Protein AF-0000000079860084 (afdb_homodimer)

Organism: NCBI:txid29920

Radius of gyration: 36.07 Å; Cα contacts (8 Å, |Δi|>4): 1112; chains: 2; bounding box: 80×148×64 Å

Nearest PDB structures (foldseek):
  7zeh-assembly3_C  TM=9.322E-01  e=1.035E-29  Homo sapiens
  4kx5-assembly1_A  TM=9.362E-01  e=1.172E-27  Mus musculus
  2g09-assembly1_A  TM=9.503E-01  e=3.553E-27  Mus musculus
  2jga-assembly1_A  TM=9.332E-01  e=3.553E-27  Homo sapiens
  4nwi-assembly1_A  TM=9.139E-01  e=1.370E-24  Drosophila melanogaster

Structure (mmCIF, N/CA/C/O backbone):
data_AF-0000000079860084-model_v1
#
loop_
_entity.id
_entity.type
_entity.pdbx_description
1 polymer "5'-nucleotidase"
#
loop_
_atom_site.group_PDB
_atom_site.id
_atom_site.type_symbol
_atom_site.label_atom_id
_atom_site.label_alt_id
_atom_site.label_comp_id
_atom_site.label_asym_id
_atom_site.label_entity_id
_atom_site.label_seq_id
_atom_site.pdbx_PDB_ins_code
_atom_site.Cartn_x
_atom_site.Cartn_y
_atom_site.Cartn_z
_atom_site.occupancy
_atom_site.B_iso_or_equiv
_atom_site.auth_seq_id
_atom_site.auth_comp_id
_atom_site.auth_asym_id
_atom_site.auth_atom_id
_atom_site.pdbx_PDB_model_num
ATOM 1 N N . MET A 1 1 ? -28.424 -79.02 15.861 1 17.5 1 MET A N 1
ATOM 2 C CA . MET A 1 1 ? -28.885 -79.703 14.656 1 17.5 1 MET A CA 1
ATOM 3 C C . MET A 1 1 ? -30.144 -79.042 14.104 1 17.5 1 MET A C 1
ATOM 5 O O . MET A 1 1 ? -30.513 -79.266 12.95 1 17.5 1 MET A O 1
ATOM 9 N N . LEU A 1 2 ? -31.038 -78.53 14.957 1 18.2 2 LEU A N 1
ATOM 10 C CA . LEU A 1 2 ? -32.449 -78.751 14.661 1 18.2 2 LEU A CA 1
ATOM 11 C C . LEU A 1 2 ? -32.933 -77.793 13.578 1 18.2 2 LEU A C 1
ATOM 13 O O . LEU A 1 2 ? -32.634 -76.598 13.621 1 18.2 2 LEU A O 1
ATOM 17 N N . GLY A 1 3 ? -33.801 -78.247 12.561 1 16.61 3 GLY A N 1
ATOM 18 C CA . GLY A 1 3 ? -34.247 -78.346 11.18 1 16.61 3 GLY A CA 1
ATOM 19 C C . GLY A 1 3 ? -35.399 -77.412 10.858 1 16.61 3 GLY A C 1
ATOM 20 O O . GLY A 1 3 ? -35.98 -77.487 9.774 1 16.61 3 GLY A O 1
ATOM 21 N N . LEU A 1 4 ? -35.917 -76.555 11.771 1 17.63 4 LEU A N 1
ATOM 22 C CA . LEU A 1 4 ? -37.364 -76.472 11.605 1 17.63 4 LEU A CA 1
ATOM 23 C C . LEU A 1 4 ? -37.722 -75.72 10.328 1 17.63 4 LEU A C 1
ATOM 25 O O . LEU A 1 4 ? -37.306 -74.574 10.14 1 17.63 4 LEU A O 1
ATOM 29 N N . ARG A 1 5 ? -38.578 -76.204 9.364 1 16.29 5 ARG A N 1
ATOM 30 C CA . ARG A 1 5 ? -39.014 -76.473 7.998 1 16.29 5 ARG A CA 1
ATOM 31 C C . ARG A 1 5 ? -39.945 -75.375 7.494 1 16.29 5 ARG A C 1
ATOM 33 O O . ARG A 1 5 ? -39.768 -74.865 6.386 1 16.29 5 ARG A O 1
ATOM 40 N N . HIS A 1 6 ? -41.204 -75.195 8.04 1 15.61 6 HIS A N 1
ATOM 41 C CA . HIS A 1 6 ? -42.324 -75.535 7.169 1 15.61 6 HIS A CA 1
ATOM 42 C C . HIS A 1 6 ? -42.664 -74.38 6.233 1 15.61 6 HIS A C 1
ATOM 44 O O . HIS A 1 6 ? -42.313 -73.23 6.506 1 15.61 6 HIS A O 1
ATOM 50 N N . LEU A 1 7 ? -43.945 -74.381 5.439 1 14.55 7 LEU 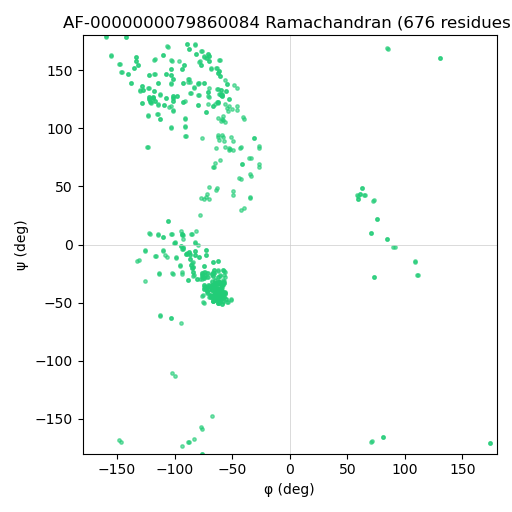A N 1
ATOM 51 C CA . LEU A 1 7 ? -44.555 -74.596 4.132 1 14.55 7 LEU A CA 1
ATOM 52 C C . LEU A 1 7 ? -45.375 -73.382 3.707 1 14.55 7 LEU A C 1
ATOM 54 O O . LEU A 1 7 ? -45.646 -73.196 2.519 1 14.55 7 LEU A O 1
ATOM 58 N N . ALA A 1 8 ? -46.022 -72.583 4.619 1 14.41 8 ALA A N 1
ATOM 59 C CA . ALA A 1 8 ? -47.42 -72.498 4.205 1 14.41 8 ALA A CA 1
ATOM 60 C C . ALA A 1 8 ? -47.557 -71.736 2.89 1 14.41 8 ALA A C 1
ATOM 62 O O . ALA A 1 8 ? -46.675 -70.957 2.522 1 14.41 8 ALA A O 1
ATOM 63 N N . ARG A 1 9 ? -48.758 -71 2.776 1 15.25 9 ARG A N 1
ATOM 64 C CA . ARG A 1 9 ? -49.981 -71.093 1.986 1 15.25 9 ARG A CA 1
ATOM 65 C C . ARG A 1 9 ? -49.937 -70.142 0.795 1 15.25 9 ARG A C 1
ATOM 67 O O . ARG A 1 9 ? -50.043 -70.574 -0.355 1 15.25 9 ARG A O 1
ATOM 74 N N . ALA A 1 10 ? -50.869 -69.089 0.863 1 15.2 10 ALA A N 1
ATOM 75 C CA . ALA A 1 10 ? -52.108 -68.957 0.101 1 15.2 10 ALA A CA 1
ATOM 76 C C . ALA A 1 10 ? -51.884 -68.149 -1.174 1 15.2 10 ALA A C 1
ATOM 78 O O . ALA A 1 10 ? -50.932 -67.37 -1.264 1 15.2 10 ALA A O 1
ATOM 79 N N . SER A 1 11 ? -53.007 -67.838 -1.913 1 15.5 11 SER A N 1
ATOM 80 C CA . SER A 1 11 ? -53.622 -68.017 -3.225 1 15.5 11 SER A CA 1
ATOM 81 C C . SER A 1 11 ? -53.484 -66.759 -4.076 1 15.5 11 SER A C 1
ATOM 83 O O . SER A 1 11 ? -52.785 -66.764 -5.091 1 15.5 11 SER A O 1
ATOM 85 N N . PRO A 1 12 ? -54.711 -65.988 -4.365 1 16.67 12 PRO A N 1
ATOM 86 C CA . PRO A 1 12 ? -55.372 -65.885 -5.668 1 16.67 12 PRO A CA 1
ATOM 87 C C . PRO A 1 12 ? -54.971 -64.627 -6.436 1 16.67 12 PRO A C 1
ATOM 89 O O . PRO A 1 12 ? -54.52 -63.65 -5.834 1 16.67 12 PRO A O 1
ATOM 92 N N . LEU A 1 13 ? -55.138 -64.635 -7.815 1 17.14 13 LEU A N 1
ATOM 93 C CA . LEU A 1 13 ? -54.706 -64.204 -9.141 1 17.14 13 LEU A CA 1
ATOM 94 C C . LEU A 1 13 ? -55.44 -62.936 -9.565 1 17.14 13 LEU A C 1
ATOM 96 O O . LEU A 1 13 ? -55.218 -62.424 -10.665 1 17.14 13 LEU A O 1
ATOM 100 N N . PHE A 1 14 ? -56.34 -62.237 -8.72 1 17.03 14 PHE A N 1
ATOM 101 C CA . PHE A 1 14 ? -57.375 -61.588 -9.517 1 17.03 14 PHE A CA 1
ATOM 102 C C . PHE A 1 14 ? -56.773 -60.511 -10.411 1 17.03 14 PHE A C 1
ATOM 104 O O . PHE A 1 14 ? -55.97 -59.694 -9.954 1 17.03 14 PHE A O 1
ATOM 111 N N . SER A 1 15 ? -56.924 -60.594 -11.836 1 15.68 15 SER A N 1
ATOM 112 C CA . SER A 1 15 ? -56.441 -60.12 -13.129 1 15.68 15 SER A CA 1
ATOM 113 C C . SER A 1 15 ? -57.039 -58.762 -13.479 1 15.68 15 SER A C 1
ATOM 115 O O . SER A 1 15 ? -57.007 -58.343 -14.638 1 15.68 15 SER A O 1
ATOM 117 N N . ALA A 1 16 ? -57.706 -58.001 -12.609 1 17.31 16 ALA A N 1
ATOM 118 C CA . ALA A 1 16 ? -58.614 -57.015 -13.188 1 17.31 16 ALA A CA 1
ATOM 119 C C . ALA A 1 16 ? -57.863 -56.043 -14.093 1 17.31 16 ALA A C 1
ATOM 121 O O . ALA A 1 16 ? -56.891 -55.414 -13.668 1 17.31 16 ALA A O 1
ATOM 122 N N . GLY A 1 17 ? -58.016 -56.156 -15.495 1 15.96 17 GLY A N 1
ATOM 123 C CA . GLY A 1 17 ? -57.448 -55.634 -16.728 1 15.96 17 GLY A CA 1
ATOM 124 C C . GLY A 1 17 ? -57.812 -54.184 -16.985 1 15.96 17 GLY A C 1
ATOM 125 O O . GLY A 1 17 ? -58.948 -53.88 -17.354 1 15.96 17 GLY A O 1
ATOM 126 N N . LEU A 1 18 ? -57.772 -53.295 -16.012 1 18.17 18 LEU A N 1
ATOM 127 C CA . LEU A 1 18 ? -58.366 -51.985 -16.257 1 18.17 18 LEU A CA 1
ATOM 128 C C . LEU A 1 18 ? -57.721 -51.314 -17.465 1 18.17 18 LEU A C 1
ATOM 130 O O . LEU A 1 18 ? -56.502 -51.133 -17.504 1 18.17 18 LEU A O 1
ATOM 134 N N . ALA A 1 19 ? -58.522 -51.271 -18.633 1 19.19 19 ALA A N 1
ATOM 135 C CA . ALA A 1 19 ? -58.311 -50.824 -20.008 1 19.19 19 ALA A CA 1
ATOM 136 C C . ALA A 1 19 ? -58.007 -49.33 -20.058 1 19.19 19 ALA A C 1
ATOM 138 O O . ALA A 1 19 ? -58.804 -48.512 -19.594 1 19.19 19 ALA A O 1
ATOM 139 N N . LEU A 1 20 ? -56.738 -48.927 -20.068 1 18.59 20 LEU A N 1
ATOM 140 C CA . LEU A 1 20 ? -56.097 -47.616 -20.079 1 18.59 20 LEU A CA 1
ATOM 141 C C . LEU A 1 20 ? -56.418 -46.865 -21.367 1 18.59 20 LEU A C 1
ATOM 143 O O . LEU A 1 20 ? -56.09 -47.33 -22.461 1 18.59 20 LEU A O 1
ATOM 147 N N . ALA A 1 21 ? -57.621 -46.226 -21.341 1 18.62 21 ALA A N 1
ATOM 148 C CA . ALA A 1 21 ? -58.133 -45.412 -22.44 1 18.62 21 ALA A CA 1
ATOM 149 C C . ALA A 1 21 ? -57.058 -44.467 -22.97 1 18.62 21 ALA A C 1
ATOM 151 O O . ALA A 1 21 ? -56.245 -43.949 -22.201 1 18.62 21 ALA A O 1
ATOM 152 N N . GLY A 1 22 ? -56.881 -44.355 -24.394 1 17.08 22 GLY A N 1
ATOM 153 C CA . GLY A 1 22 ? -55.982 -43.906 -25.446 1 17.08 22 GLY A CA 1
ATOM 154 C C . GLY A 1 22 ? -55.988 -42.401 -25.633 1 17.08 22 GLY A C 1
ATOM 155 O O . GLY A 1 22 ? -56.94 -41.841 -26.181 1 17.08 22 GLY A O 1
ATOM 156 N N . ALA A 1 23 ? -56.04 -41.55 -24.58 1 19.02 23 ALA A N 1
ATOM 157 C CA . ALA A 1 23 ? -56.225 -40.15 -24.952 1 19.02 23 ALA A CA 1
ATOM 158 C C . ALA A 1 23 ? -55.166 -39.705 -25.957 1 19.02 23 ALA A C 1
ATOM 160 O O . ALA A 1 23 ? -53.972 -39.934 -25.752 1 19.02 23 ALA A O 1
ATOM 161 N N . ALA A 1 24 ? -55.597 -39.352 -27.227 1 17.85 24 ALA A N 1
ATOM 162 C CA . ALA A 1 24 ? -54.968 -38.903 -28.467 1 17.85 24 ALA A CA 1
ATOM 163 C C . ALA A 1 24 ? -54.165 -37.625 -28.243 1 17.85 24 ALA A C 1
ATOM 165 O O . ALA A 1 24 ? -54.674 -36.657 -27.673 1 17.85 24 ALA A O 1
ATOM 166 N N . ALA A 1 25 ? -52.815 -37.684 -28.322 1 20.1 25 ALA A N 1
ATOM 167 C CA . ALA A 1 25 ? -51.691 -36.758 -28.22 1 20.1 25 ALA A CA 1
ATOM 168 C C . ALA A 1 25 ? -51.714 -35.74 -29.357 1 20.1 25 ALA A C 1
ATOM 170 O O . ALA A 1 25 ? -51.602 -36.108 -30.529 1 20.1 25 ALA A O 1
ATOM 171 N N . THR A 1 26 ? -52.693 -34.828 -29.314 1 20.85 26 THR A N 1
ATOM 172 C CA . THR A 1 26 ? -52.634 -33.824 -30.371 1 20.85 26 THR A CA 1
ATOM 173 C C . THR A 1 26 ? -51.213 -33.292 -30.531 1 20.85 26 THR A C 1
ATOM 175 O O . THR A 1 26 ? -50.499 -33.105 -29.544 1 20.85 26 THR A O 1
ATOM 178 N N . VAL A 1 27 ? -50.545 -33.522 -31.705 1 21.54 27 VAL A N 1
ATOM 179 C CA . VAL A 1 27 ? -49.235 -33.237 -32.282 1 21.54 27 VAL A CA 1
ATOM 180 C C . VAL A 1 27 ? -49.045 -31.727 -32.41 1 21.54 27 VAL A C 1
ATOM 182 O O . VAL A 1 27 ? -49.689 -31.082 -33.24 1 21.54 27 VAL A O 1
ATOM 185 N N . SER A 1 28 ? -49.315 -30.931 -31.355 1 21.85 28 SER A N 1
ATOM 186 C CA . SER A 1 28 ? -49.067 -29.53 -31.68 1 21.85 28 SER A CA 1
ATOM 187 C C . SER A 1 28 ? -47.683 -29.342 -32.293 1 21.85 28 SER A C 1
ATOM 189 O O . SER A 1 28 ? -46.736 -30.042 -31.927 1 21.85 28 SER A O 1
ATOM 191 N N . SER A 1 29 ? -47.628 -28.889 -33.582 1 22.52 29 SER A N 1
ATOM 192 C CA . SER A 1 29 ? -46.534 -28.478 -34.456 1 22.52 29 SER A CA 1
ATOM 193 C C . SER A 1 29 ? -45.614 -27.481 -33.76 1 22.52 29 SER A C 1
ATOM 195 O O . SER A 1 29 ? -46.061 -26.422 -33.313 1 22.52 29 SER A O 1
ATOM 197 N N . LEU A 1 30 ? -44.699 -27.975 -32.948 1 21.79 30 LEU A N 1
ATOM 198 C CA . LEU A 1 30 ? -43.658 -27.162 -32.328 1 21.79 30 LEU A CA 1
ATOM 199 C C . LEU A 1 30 ? -42.846 -26.42 -33.384 1 21.79 30 LEU A C 1
ATOM 201 O O . LEU A 1 30 ? -42.279 -27.041 -34.286 1 21.79 30 LEU A O 1
ATOM 205 N N . ALA A 1 31 ? -43.409 -25.19 -33.831 1 23.27 31 ALA A N 1
ATOM 206 C CA . ALA A 1 31 ? -42.607 -24.247 -34.606 1 23.27 31 ALA A CA 1
ATOM 207 C C . ALA A 1 31 ? -41.18 -24.169 -34.069 1 23.27 31 ALA A C 1
ATOM 209 O O . ALA A 1 31 ? -40.967 -24.16 -32.854 1 23.27 31 ALA A O 1
ATOM 210 N N . ASN A 1 32 ? -40.292 -24.754 -34.878 1 20.71 32 ASN A N 1
ATOM 211 C CA . ASN A 1 32 ? -38.842 -24.811 -34.728 1 20.71 32 ASN A CA 1
ATOM 212 C C . ASN A 1 32 ? -38.255 -23.433 -34.438 1 20.71 32 ASN A C 1
ATOM 214 O O . ASN A 1 32 ? -38.128 -22.605 -35.342 1 20.71 32 ASN A O 1
ATOM 218 N N . SER A 1 33 ? -38.873 -22.666 -33.495 1 25.23 33 SER A N 1
ATOM 219 C CA . SER A 1 33 ? -38.113 -21.442 -33.268 1 25.23 33 SER A CA 1
ATOM 220 C C . SER A 1 33 ? -36.637 -21.743 -33.031 1 25.23 33 SER A C 1
ATOM 222 O O . SER A 1 33 ? -36.294 -22.552 -32.166 1 25.23 33 SER A O 1
ATOM 224 N N . SER A 1 34 ? -35.911 -21.785 -34.113 1 21.6 34 SER A N 1
ATOM 225 C CA . SER A 1 34 ? -34.457 -21.739 -34.004 1 21.6 34 SER A CA 1
ATOM 226 C C . SER A 1 34 ? -34.011 -20.702 -32.979 1 21.6 34 SER A C 1
ATOM 228 O O . SER A 1 34 ? -34.116 -19.497 -33.221 1 21.6 34 SER A O 1
ATOM 230 N N . VAL A 1 35 ? -34.44 -20.788 -31.826 1 27.35 35 VAL A N 1
ATOM 231 C CA . VAL A 1 35 ? -33.698 -19.984 -30.861 1 27.35 35 VAL A CA 1
ATOM 232 C C . VAL A 1 35 ? -32.2 -20.112 -31.124 1 27.35 35 VAL A C 1
ATOM 234 O O . VAL A 1 35 ? -31.645 -21.212 -31.067 1 27.35 35 VAL A O 1
ATOM 237 N N . ALA A 1 36 ? -31.71 -19.351 -32.01 1 28.23 36 ALA A N 1
ATOM 238 C CA . ALA A 1 36 ? -30.265 -19.134 -31.974 1 28.23 36 ALA A CA 1
ATOM 239 C C . ALA A 1 36 ? -29.72 -19.304 -30.559 1 28.23 36 ALA A C 1
ATOM 241 O O . ALA A 1 36 ? -30.09 -18.557 -29.651 1 28.23 36 ALA A O 1
ATOM 242 N N . ARG A 1 37 ? -29.465 -20.555 -30.159 1 28.19 37 ARG A N 1
ATOM 243 C CA . ARG A 1 37 ? -28.612 -20.787 -28.998 1 28.19 37 ARG A CA 1
ATOM 244 C C . ARG A 1 37 ? -27.416 -19.841 -29.001 1 28.19 37 ARG A C 1
ATOM 246 O O . ARG A 1 37 ? -26.541 -19.941 -29.863 1 28.19 37 ARG A O 1
ATOM 253 N N . SER A 1 38 ? -27.719 -18.583 -28.78 1 29.26 38 SER A N 1
ATOM 254 C CA . SER A 1 38 ? -26.543 -17.812 -28.388 1 29.26 38 SER A CA 1
ATOM 255 C C . SER A 1 38 ? -25.593 -18.648 -27.538 1 29.26 38 SER A C 1
ATOM 257 O O . SER A 1 38 ? -25.99 -19.19 -26.504 1 29.26 38 SER A O 1
ATOM 259 N N . GLU A 1 39 ? -24.883 -19.534 -28.076 1 31.23 39 GLU A N 1
ATOM 260 C CA . GLU A 1 39 ? -23.723 -20.136 -27.427 1 31.23 39 GLU A CA 1
ATOM 261 C C . GLU A 1 39 ? -23.109 -19.186 -26.403 1 31.23 39 GLU A C 1
ATOM 263 O O . GLU A 1 39 ? -22.609 -18.118 -26.762 1 31.23 39 GLU A O 1
ATOM 268 N N . SER A 1 40 ? -23.766 -18.945 -25.341 1 30.88 40 SER A N 1
ATOM 269 C CA . SER A 1 40 ? -23.194 -18.319 -24.153 1 30.88 40 SER A CA 1
ATOM 270 C C . SER A 1 40 ? -21.81 -18.879 -23.845 1 30.88 40 SER A C 1
ATOM 272 O O . SER A 1 40 ? -21.684 -19.898 -23.163 1 30.88 40 SER A O 1
ATOM 274 N N . SER A 1 41 ? -21.031 -19.31 -24.731 1 34.41 41 SER A N 1
ATOM 275 C CA . SER A 1 41 ? -19.648 -19.44 -24.285 1 34.41 41 SER A CA 1
ATOM 276 C C . SER A 1 41 ? -19.281 -18.34 -23.294 1 34.41 41 SER A C 1
ATOM 278 O O . SER A 1 41 ? -19.161 -17.172 -23.671 1 34.41 41 SER A O 1
ATOM 280 N N . SER A 1 42 ? -19.858 -18.183 -22.209 1 38.96 42 SER A N 1
ATOM 281 C CA . SER A 1 42 ? -19.621 -17.223 -21.136 1 38.96 42 SER A CA 1
ATOM 282 C C . SER A 1 42 ? -18.136 -16.902 -21 1 38.96 42 SER A C 1
ATOM 284 O O . SER A 1 42 ? -17.396 -17.635 -20.34 1 38.96 42 SER A O 1
ATOM 286 N N . SER A 1 43 ? -17.351 -16.742 -22.063 1 48.96 43 SER A N 1
ATOM 287 C CA . SER A 1 43 ? -16.023 -16.138 -22.036 1 48.96 43 SER A CA 1
ATOM 288 C C . SER A 1 43 ? -15.917 -15.083 -20.94 1 48.96 43 SER A C 1
ATOM 290 O O . SER A 1 43 ? -16.715 -14.144 -20.896 1 48.96 43 SER A O 1
ATOM 292 N N . HIS A 1 44 ? -15.493 -15.511 -19.793 1 69.27 44 HIS A N 1
ATOM 293 C CA . HIS A 1 44 ? -15.287 -14.587 -18.684 1 69.27 44 HIS A CA 1
ATOM 294 C C . HIS A 1 44 ? -14.409 -13.412 -19.101 1 69.27 44 HIS A C 1
ATOM 296 O O . HIS A 1 44 ? -13.22 -13.587 -19.376 1 69.27 44 HIS A O 1
ATOM 302 N N . ARG A 1 45 ? -14.967 -12.451 -19.704 1 81.36 45 ARG A N 1
ATOM 303 C CA . ARG A 1 45 ? -14.297 -11.205 -20.064 1 81.36 45 ARG A CA 1
ATOM 304 C C . ARG A 1 45 ? -13.823 -10.459 -18.821 1 81.36 45 ARG A C 1
ATOM 306 O O . ARG A 1 45 ? -14.408 -10.602 -17.745 1 81.36 45 ARG A O 1
ATOM 313 N N . ARG A 1 46 ? -12.739 -9.82 -19.087 1 88.75 46 ARG A N 1
ATOM 314 C CA . ARG A 1 46 ? -12.184 -9.013 -18.006 1 88.75 46 ARG A CA 1
ATOM 315 C C . ARG A 1 46 ? -13.233 -8.065 -17.436 1 88.75 46 ARG A C 1
ATOM 317 O O . ARG A 1 46 ? -13.907 -7.354 -18.184 1 88.75 46 ARG A O 1
ATOM 324 N N . PRO A 1 47 ? -13.455 -8.096 -16.223 1 86.43 47 PRO A N 1
ATOM 325 C CA . PRO A 1 47 ? -14.376 -7.132 -15.618 1 86.43 47 PRO A CA 1
ATOM 326 C C . PRO A 1 47 ? -13.883 -5.692 -15.734 1 86.43 47 PRO A C 1
ATOM 328 O O . PRO A 1 47 ? -12.675 -5.453 -15.8 1 86.43 47 PRO A O 1
ATOM 331 N N . PRO A 1 48 ? -14.867 -4.764 -15.757 1 83.38 48 PRO A N 1
ATOM 332 C CA . PRO A 1 48 ? -14.459 -3.359 -15.809 1 83.38 48 PRO A CA 1
ATOM 333 C C . PRO A 1 48 ? -13.793 -2.89 -14.517 1 83.38 48 PRO A C 1
ATOM 335 O O . PRO A 1 48 ? -14.031 -3.464 -13.452 1 83.38 48 PRO A O 1
ATOM 338 N N . GLY A 1 49 ? -12.912 -1.917 -14.645 1 85.88 49 GLY A N 1
ATOM 339 C CA . GLY A 1 49 ? -12.265 -1.349 -13.474 1 85.88 49 GLY A CA 1
ATOM 340 C C . GLY A 1 49 ? -10.756 -1.271 -13.605 1 85.88 49 GLY A C 1
ATOM 341 O O . GLY A 1 49 ? -10.164 -1.955 -14.443 1 85.88 49 GLY A O 1
ATOM 342 N N . LYS A 1 50 ? -10.212 -0.411 -12.774 1 89.17 50 LYS A N 1
ATOM 343 C CA . LYS A 1 50 ? -8.761 -0.252 -12.74 1 89.17 50 LYS A CA 1
ATOM 344 C C . LYS A 1 50 ? -8.159 -0.956 -11.528 1 89.17 50 LYS A C 1
ATOM 346 O O . LYS A 1 50 ? -8.812 -1.083 -10.49 1 89.17 50 LYS A O 1
ATOM 351 N N . PRO A 1 51 ? -6.969 -1.468 -11.734 1 94.61 51 PRO A N 1
ATOM 352 C CA . PRO A 1 51 ? -6.302 -2.082 -10.583 1 94.61 51 PRO A CA 1
ATOM 353 C C . PRO A 1 51 ? -6.198 -1.138 -9.388 1 94.61 51 PRO A C 1
ATOM 355 O O . PRO A 1 51 ? -5.979 0.063 -9.563 1 94.61 51 PRO A O 1
ATOM 358 N N . MET A 1 52 ? -6.448 -1.658 -8.214 1 95.99 52 MET A N 1
ATOM 359 C CA . MET A 1 52 ? -6.283 -0.963 -6.94 1 95.99 52 MET A CA 1
ATOM 360 C C . MET A 1 52 ? -5.56 -1.846 -5.928 1 95.99 52 MET A C 1
ATOM 362 O O . MET A 1 52 ? -5.493 -3.065 -6.097 1 95.99 52 MET A O 1
ATOM 366 N N . MET A 1 53 ? -4.988 -1.231 -4.992 1 97.93 53 MET A N 1
ATOM 367 C CA . MET A 1 53 ? -4.327 -1.928 -3.893 1 97.93 53 MET A CA 1
ATOM 368 C C . MET A 1 53 ? -4.99 -1.597 -2.561 1 97.93 53 MET A C 1
ATOM 370 O O . MET A 1 53 ? -5.249 -0.429 -2.265 1 97.93 53 MET A O 1
ATOM 374 N N . PHE A 1 54 ? -5.266 -2.604 -1.816 1 97.23 54 PHE A N 1
ATOM 375 C CA . PHE A 1 54 ? -5.9 -2.482 -0.509 1 97.23 54 PHE A CA 1
ATOM 376 C C . PHE A 1 54 ? -5.035 -3.116 0.574 1 97.23 54 PHE A C 1
ATOM 378 O O . PHE A 1 54 ? -4.48 -4.199 0.377 1 97.23 54 PHE A O 1
ATOM 385 N N . VAL A 1 55 ? -4.879 -2.432 1.663 1 97.38 55 VAL A N 1
ATOM 386 C CA . VAL A 1 55 ? -4.249 -2.975 2.862 1 97.38 55 VAL A CA 1
ATOM 387 C C . VAL A 1 55 ? -5.207 -2.859 4.046 1 97.38 55 VAL A C 1
ATOM 389 O O . VAL A 1 55 ? -5.527 -1.753 4.488 1 97.38 55 VAL A O 1
ATOM 392 N N . ARG A 1 56 ? -5.691 -3.922 4.533 1 93.38 56 ARG A N 1
ATOM 393 C CA . ARG A 1 56 ? -6.719 -3.944 5.568 1 93.38 56 ARG A CA 1
ATOM 394 C C . ARG A 1 56 ? -6.203 -3.332 6.866 1 93.38 56 ARG A C 1
ATOM 396 O O . ARG A 1 56 ? -6.925 -2.593 7.54 1 93.38 56 ARG A O 1
ATOM 403 N N . ASP A 1 57 ? -5.014 -3.677 7.323 1 96.12 57 ASP A N 1
ATOM 404 C CA . ASP A 1 57 ? -4.378 -3.175 8.537 1 96.12 57 ASP A CA 1
ATOM 405 C C . ASP A 1 57 ? -3.01 -2.57 8.231 1 96.12 57 ASP A C 1
ATOM 407 O O . ASP A 1 57 ? -1.982 -3.229 8.397 1 96.12 57 ASP A O 1
ATOM 411 N N . PRO A 1 58 ? -3.068 -1.309 7.819 1 96.32 58 PRO A N 1
ATOM 412 C CA . PRO A 1 58 ? -1.818 -0.684 7.38 1 96.32 58 PRO A CA 1
ATOM 413 C C . PRO A 1 58 ? -0.744 -0.689 8.465 1 96.32 58 PRO A C 1
ATOM 415 O O . PRO A 1 58 ? 0.446 -0.808 8.16 1 96.32 58 PRO A O 1
ATOM 418 N N . ASP A 1 59 ? -1.106 -0.537 9.753 1 95.8 59 ASP A N 1
ATOM 419 C CA . ASP A 1 59 ? -0.132 -0.526 10.84 1 95.8 59 ASP A CA 1
ATOM 420 C C . ASP A 1 59 ? 0.533 -1.892 10.995 1 95.8 59 ASP A C 1
ATOM 422 O O . ASP A 1 59 ? 1.756 -1.982 11.123 1 95.8 59 ASP A O 1
ATOM 426 N N . ASP A 1 60 ? -0.298 -2.893 11.023 1 96.15 60 ASP A N 1
ATOM 427 C CA . ASP A 1 60 ? 0.236 -4.247 11.134 1 96.15 60 ASP A CA 1
ATOM 428 C C . ASP A 1 60 ? 1.141 -4.58 9.95 1 96.15 60 ASP A C 1
ATOM 430 O O . ASP A 1 60 ? 2.221 -5.147 10.128 1 96.15 60 ASP A O 1
ATOM 434 N N . PHE A 1 61 ? 0.64 -4.244 8.747 1 96.65 61 PHE A N 1
ATOM 435 C CA . PHE A 1 61 ? 1.448 -4.469 7.554 1 96.65 61 PHE A CA 1
ATOM 436 C C . PHE A 1 61 ? 2.784 -3.744 7.66 1 96.65 61 PHE A C 1
ATOM 438 O O . PHE A 1 61 ? 3.832 -4.314 7.351 1 96.65 61 PHE A O 1
ATOM 445 N N . ALA A 1 62 ? 2.729 -2.52 8.08 1 95.71 62 ALA A N 1
ATOM 446 C CA . ALA A 1 62 ? 3.943 -1.716 8.193 1 95.71 62 ALA A CA 1
ATOM 447 C C . ALA A 1 62 ? 4.926 -2.342 9.178 1 95.71 62 ALA A C 1
ATOM 449 O O . ALA A 1 62 ? 6.125 -2.423 8.902 1 95.71 62 ALA A O 1
ATOM 450 N N . ARG A 1 63 ? 4.442 -2.752 10.324 1 94.94 63 ARG A N 1
ATOM 451 C CA . ARG A 1 63 ? 5.303 -3.362 11.332 1 94.94 63 ARG A CA 1
ATOM 452 C C . ARG A 1 63 ? 5.932 -4.648 10.809 1 94.94 63 ARG A C 1
ATOM 454 O O . ARG A 1 63 ? 7.139 -4.859 10.952 1 94.94 63 ARG A O 1
ATOM 461 N N . LYS A 1 64 ? 5.132 -5.486 10.153 1 95.15 64 LYS A N 1
ATOM 462 C CA . LYS A 1 64 ? 5.618 -6.747 9.601 1 95.15 64 LYS A CA 1
ATOM 463 C C . LYS A 1 64 ? 6.697 -6.508 8.549 1 95.15 64 LYS A C 1
ATOM 465 O O . LYS A 1 64 ? 7.769 -7.114 8.602 1 95.15 64 LYS A O 1
ATOM 470 N N . TRP A 1 65 ? 6.359 -5.645 7.661 1 94.67 65 TRP A N 1
ATOM 471 C CA . TRP A 1 65 ? 7.262 -5.464 6.529 1 94.67 65 TRP A CA 1
ATOM 472 C C . TRP A 1 65 ? 8.55 -4.774 6.964 1 94.67 65 TRP A C 1
ATOM 474 O O . TRP A 1 65 ? 9.623 -5.048 6.421 1 94.67 65 TRP A O 1
ATOM 484 N N . LYS A 1 66 ? 8.433 -3.846 7.896 1 92.32 66 LYS A N 1
ATOM 485 C CA . LYS A 1 66 ? 9.642 -3.234 8.442 1 92.32 66 LYS A CA 1
ATOM 486 C C . LYS A 1 66 ? 10.558 -4.286 9.06 1 92.32 66 LYS A C 1
ATOM 488 O O . LYS A 1 66 ? 11.771 -4.265 8.841 1 92.32 66 LYS A O 1
ATOM 493 N N . LYS A 1 67 ? 9.971 -5.16 9.827 1 92.21 67 LYS A N 1
ATOM 494 C CA . LYS A 1 67 ? 10.743 -6.246 10.424 1 92.21 67 LYS A CA 1
ATOM 495 C C . LYS A 1 67 ? 11.431 -7.085 9.351 1 92.21 67 LYS A C 1
ATOM 497 O O . LYS A 1 67 ? 12.639 -7.325 9.422 1 92.21 67 LYS A O 1
ATOM 502 N N . ILE A 1 68 ? 10.694 -7.488 8.343 1 92.43 68 ILE A N 1
ATOM 503 C CA . ILE A 1 68 ? 11.202 -8.335 7.27 1 92.43 68 ILE A CA 1
ATOM 504 C C . ILE A 1 68 ? 12.305 -7.6 6.511 1 92.43 68 ILE A C 1
ATOM 506 O O . ILE A 1 68 ? 13.343 -8.185 6.191 1 92.43 68 ILE A O 1
ATOM 510 N N . SER A 1 69 ? 12.052 -6.347 6.247 1 89.56 69 SER A N 1
ATOM 511 C CA . SER A 1 69 ? 13.011 -5.559 5.479 1 89.56 69 SER A CA 1
ATOM 512 C C . SER A 1 69 ? 14.298 -5.334 6.266 1 89.56 69 SER A C 1
ATOM 514 O O . SER A 1 69 ? 15.378 -5.228 5.682 1 89.56 69 SER A O 1
ATOM 516 N N . THR A 1 70 ? 14.176 -5.193 7.552 1 87.87 70 THR A N 1
ATOM 517 C CA . THR A 1 70 ? 15.344 -4.991 8.402 1 87.87 70 THR A CA 1
ATOM 518 C C . THR A 1 70 ? 16.218 -6.242 8.427 1 87.87 70 THR A C 1
ATOM 520 O O . THR A 1 70 ? 17.446 -6.146 8.471 1 87.87 70 THR A O 1
ATOM 523 N N . GLU A 1 71 ? 15.582 -7.412 8.392 1 87.94 71 GLU A N 1
ATOM 524 C CA . GLU A 1 71 ? 16.308 -8.679 8.42 1 87.94 71 GLU A CA 1
ATOM 525 C C . GLU A 1 71 ? 16.882 -9.016 7.046 1 87.94 71 GLU A C 1
ATOM 527 O O . GLU A 1 71 ? 17.685 -9.941 6.914 1 87.94 71 GLU A O 1
ATOM 532 N N . ARG A 1 72 ? 16.47 -8.246 5.973 1 85.44 72 ARG A N 1
ATOM 533 C CA . ARG A 1 72 ? 17.032 -8.278 4.627 1 85.44 72 ARG A CA 1
ATOM 534 C C . ARG A 1 72 ? 16.661 -9.571 3.909 1 85.44 72 ARG A C 1
ATOM 536 O O . ARG A 1 72 ? 15.772 -10.301 4.353 1 85.44 72 ARG A O 1
ATOM 543 N N . LEU A 1 73 ? 17.231 -9.854 2.795 1 88.51 73 LEU A N 1
ATOM 544 C CA . LEU A 1 73 ? 16.831 -10.909 1.87 1 88.51 73 LEU A CA 1
ATOM 545 C C . LEU A 1 73 ? 17.398 -12.256 2.304 1 88.51 73 LEU A C 1
ATOM 547 O O . LEU A 1 73 ? 16.932 -13.305 1.853 1 88.51 73 LEU A O 1
ATOM 551 N N . ASP A 1 74 ? 18.244 -12.253 3.24 1 88.18 74 ASP A N 1
ATOM 552 C CA . ASP A 1 74 ? 18.904 -13.487 3.655 1 88.18 74 ASP A CA 1
ATOM 553 C C . ASP A 1 74 ? 17.955 -14.374 4.459 1 88.18 74 ASP A C 1
ATOM 555 O O . ASP A 1 74 ? 18.186 -15.577 4.593 1 88.18 74 ASP A O 1
ATOM 559 N N . LYS A 1 75 ? 16.894 -13.772 4.963 1 92.01 75 LYS A N 1
ATOM 560 C CA . LYS A 1 75 ? 15.95 -14.551 5.76 1 92.01 75 LYS A CA 1
ATOM 561 C C . LYS A 1 75 ? 14.63 -14.741 5.018 1 92.01 75 LYS A C 1
ATOM 563 O O . LYS A 1 75 ? 13.69 -15.332 5.555 1 92.01 75 LYS A O 1
ATOM 568 N N . LEU A 1 76 ? 14.589 -14.329 3.823 1 94.54 76 LEU A N 1
ATOM 569 C CA . LEU A 1 76 ? 13.337 -14.289 3.074 1 94.54 76 LEU A CA 1
ATOM 570 C C . LEU A 1 76 ? 13.139 -15.575 2.278 1 94.54 76 LEU A C 1
ATOM 572 O O . LEU A 1 76 ? 14.095 -16.117 1.718 1 94.54 76 LEU A O 1
ATOM 576 N N . ILE A 1 77 ? 11.938 -16.066 2.256 1 94.76 77 ILE A N 1
ATOM 577 C CA . ILE A 1 77 ? 11.431 -17.084 1.342 1 94.76 77 ILE A CA 1
ATOM 578 C C . ILE A 1 77 ? 10.229 -16.536 0.575 1 94.76 77 ILE A C 1
ATOM 580 O O . ILE A 1 77 ? 9.436 -15.765 1.12 1 94.76 77 ILE A O 1
ATOM 584 N N . VAL A 1 78 ? 10.11 -16.963 -0.649 1 96.27 78 VAL A N 1
ATOM 585 C CA . VAL A 1 78 ? 8.971 -16.532 -1.453 1 96.27 78 VAL A CA 1
ATOM 586 C C . VAL A 1 78 ? 8.185 -17.751 -1.931 1 96.27 78 VAL A C 1
ATOM 588 O O . VAL A 1 78 ? 8.766 -18.709 -2.448 1 96.27 78 VAL A O 1
ATOM 591 N N . ILE A 1 79 ? 6.921 -17.744 -1.674 1 95.61 79 ILE A N 1
ATOM 592 C CA . ILE A 1 79 ? 6.007 -18.775 -2.154 1 95.61 79 ILE A CA 1
ATOM 593 C C . ILE A 1 79 ? 4.942 -18.143 -3.048 1 95.61 79 ILE A C 1
ATOM 595 O O . ILE A 1 79 ? 4.228 -17.232 -2.624 1 95.61 79 ILE A O 1
ATOM 599 N N . ALA A 1 80 ? 4.851 -18.698 -4.224 1 97.38 80 ALA A N 1
ATOM 600 C CA . ALA A 1 80 ? 3.919 -18.082 -5.165 1 97.38 80 ALA A CA 1
ATOM 601 C C . ALA A 1 80 ? 3.122 -19.142 -5.92 1 97.38 80 ALA A C 1
ATOM 603 O O . ALA A 1 80 ? 3.667 -20.179 -6.307 1 97.38 80 ALA A O 1
ATOM 604 N N . ASP A 1 81 ? 1.859 -18.887 -6.104 1 96.98 81 ASP A N 1
ATOM 605 C CA . ASP A 1 81 ? 1.077 -19.634 -7.085 1 96.98 81 ASP A CA 1
ATOM 606 C C . ASP A 1 81 ? 1.475 -19.255 -8.509 1 96.98 81 ASP A C 1
ATOM 608 O O . ASP A 1 81 ? 2.2 -18.28 -8.718 1 96.98 81 ASP A O 1
ATOM 612 N N . PHE A 1 82 ? 1.094 -20.07 -9.438 1 97.58 82 PHE A N 1
ATOM 613 C CA . PHE A 1 82 ? 1.49 -19.824 -10.82 1 97.58 82 PHE A CA 1
ATOM 614 C C . PHE A 1 82 ? 0.331 -19.237 -11.618 1 97.58 82 PHE A C 1
ATOM 616 O O . PHE A 1 82 ? 0.337 -18.049 -11.948 1 97.58 82 PHE A O 1
ATOM 623 N N . ASP A 1 83 ? -0.78 -20.042 -11.766 1 96.23 83 ASP A N 1
ATOM 624 C CA . ASP A 1 83 ? -1.893 -19.627 -12.614 1 96.23 83 ASP A CA 1
ATOM 625 C C . ASP A 1 83 ? -2.604 -18.409 -12.03 1 96.23 83 ASP A C 1
ATOM 627 O O . ASP A 1 83 ? -3.075 -18.445 -10.892 1 96.23 83 ASP A O 1
ATOM 631 N N . TYR A 1 84 ? -2.614 -17.332 -12.769 1 96.39 84 TYR A N 1
ATOM 632 C CA . TYR A 1 84 ? -3.345 -16.108 -12.461 1 96.39 84 TYR A CA 1
ATOM 633 C C . TYR A 1 84 ? -2.716 -15.378 -11.28 1 96.39 84 TYR A C 1
ATOM 635 O O . TYR A 1 84 ? -3.316 -14.458 -10.72 1 96.39 84 TYR A O 1
ATOM 643 N N . THR A 1 85 ? -1.544 -15.798 -10.84 1 97.94 85 THR A N 1
ATOM 644 C CA . THR A 1 85 ? -0.724 -15.078 -9.871 1 97.94 85 THR A CA 1
ATOM 645 C C . THR A 1 85 ? 0.557 -14.566 -10.522 1 97.94 85 THR A C 1
ATOM 647 O O . THR A 1 85 ? 0.729 -13.358 -10.702 1 97.94 85 THR A O 1
ATOM 650 N N . LEU A 1 86 ? 1.356 -15.507 -11.019 1 98.42 86 LEU A N 1
ATOM 651 C CA . LEU A 1 86 ? 2.529 -15.097 -11.783 1 98.42 86 LEU A CA 1
ATOM 652 C C . LEU A 1 86 ? 2.161 -14.821 -13.237 1 98.42 86 LEU A C 1
ATOM 654 O O . LEU A 1 86 ? 2.885 -14.114 -13.942 1 98.42 86 LEU A O 1
ATOM 658 N N . THR A 1 87 ? 1.024 -15.47 -13.654 1 97.93 87 THR A N 1
ATOM 659 C CA . THR A 1 87 ? 0.454 -15.179 -14.965 1 97.93 87 THR A CA 1
ATOM 660 C C . THR A 1 87 ? -0.777 -14.287 -14.834 1 97.93 87 THR A C 1
ATOM 662 O O . THR A 1 87 ? -1.477 -14.332 -13.82 1 97.93 87 THR A O 1
ATOM 665 N N . PRO A 1 88 ? -1.04 -13.506 -15.832 1 97.14 88 PRO A N 1
ATOM 666 C CA . PRO A 1 88 ? -2.277 -12.723 -15.782 1 97.14 88 PRO A CA 1
ATOM 667 C C . PRO A 1 88 ? -3.528 -13.584 -15.941 1 97.14 88 PRO A C 1
ATOM 669 O O . PRO A 1 88 ? -3.458 -14.684 -16.496 1 97.14 88 PRO A O 1
ATOM 672 N N . ALA A 1 89 ? -4.618 -13.041 -15.465 1 95.9 89 ALA A N 1
ATOM 673 C CA . ALA A 1 89 ? -5.894 -13.743 -15.584 1 95.9 89 ALA A CA 1
ATOM 674 C C . ALA A 1 89 ? -6.554 -13.457 -16.93 1 95.9 89 ALA A C 1
ATOM 676 O O . ALA A 1 89 ? -7.429 -14.206 -17.37 1 95.9 89 ALA A O 1
ATOM 677 N N . TYR A 1 90 ? -6.085 -12.372 -17.585 1 95.27 90 TYR A N 1
ATOM 678 C CA . TYR A 1 90 ? -6.701 -11.968 -18.844 1 95.27 90 TYR A CA 1
ATOM 679 C C . TYR A 1 90 ? -5.641 -11.625 -19.884 1 95.27 90 TYR A C 1
ATOM 681 O O . TYR A 1 90 ? -4.56 -11.141 -19.542 1 95.27 90 TYR A O 1
ATOM 689 N N . LYS A 1 91 ? -5.987 -11.799 -21.092 1 93.31 91 LYS A N 1
ATOM 690 C CA . LYS A 1 91 ? -5.177 -11.385 -22.234 1 93.31 91 LYS A CA 1
ATOM 691 C C . LYS A 1 91 ? -5.37 -9.901 -22.536 1 93.31 91 LYS A C 1
ATOM 693 O O . LYS A 1 91 ? -6.301 -9.275 -22.025 1 93.31 91 LYS A O 1
ATOM 698 N N . PRO A 1 92 ? -4.46 -9.337 -23.322 1 89.73 92 PRO A N 1
ATOM 699 C CA . PRO A 1 92 ? -4.658 -7.944 -23.731 1 89.73 92 PRO A CA 1
ATOM 700 C C . PRO A 1 92 ? -5.994 -7.721 -24.437 1 89.73 92 PRO A C 1
ATOM 702 O O . PRO A 1 92 ? -6.545 -6.619 -24.39 1 89.73 92 PRO A O 1
ATOM 705 N N . THR A 1 93 ? -6.637 -8.757 -25.05 1 90.21 93 THR A N 1
ATOM 706 C CA . THR A 1 93 ? -7.915 -8.687 -25.75 1 90.21 93 THR A CA 1
ATOM 707 C C . THR A 1 93 ? -9.077 -8.758 -24.764 1 90.21 93 THR A C 1
ATOM 709 O O . THR A 1 93 ? -10.242 -8.747 -25.167 1 90.21 93 THR A O 1
ATOM 712 N N . ASP A 1 94 ? -8.764 -8.976 -23.504 1 89.85 94 ASP A N 1
ATOM 713 C CA . ASP A 1 94 ? -9.722 -9.013 -22.403 1 89.85 94 ASP A CA 1
ATOM 714 C C . ASP A 1 94 ? -10.36 -10.395 -22.277 1 89.85 94 ASP A C 1
ATOM 716 O O . ASP A 1 94 ? -11.216 -10.613 -21.417 1 89.85 94 ASP A O 1
ATOM 720 N N . ASP A 1 95 ? -9.856 -11.29 -23.11 1 90.8 95 ASP A N 1
ATOM 721 C CA . ASP A 1 95 ? -10.28 -12.678 -22.946 1 90.8 95 ASP A CA 1
ATOM 722 C C . ASP A 1 95 ? -9.562 -13.336 -21.77 1 90.8 95 ASP A C 1
ATOM 724 O O . ASP A 1 95 ? -8.467 -12.916 -21.391 1 90.8 95 ASP A O 1
ATOM 728 N N . GLN A 1 96 ? -10.241 -14.326 -21.268 1 90.85 96 GLN A N 1
ATOM 729 C CA . GLN A 1 96 ? -9.605 -15.068 -20.184 1 90.85 96 GLN A CA 1
ATOM 730 C C . GLN A 1 96 ? -8.287 -15.687 -20.642 1 90.85 96 GLN A C 1
ATOM 732 O O . GLN A 1 96 ? -8.21 -16.261 -21.73 1 90.85 96 GLN A O 1
ATOM 737 N N . ALA A 1 97 ? -7.237 -15.526 -19.858 1 93.55 97 ALA A N 1
ATOM 738 C CA . ALA A 1 97 ? -5.939 -16.12 -20.167 1 93.55 97 ALA A CA 1
ATOM 739 C C . ALA A 1 97 ? -5.945 -17.622 -19.898 1 93.55 97 ALA A C 1
ATOM 741 O O . ALA A 1 97 ? -6.807 -18.126 -19.174 1 93.55 97 ALA A O 1
ATOM 742 N N . LEU A 1 98 ? -5.021 -18.281 -20.462 1 90.99 98 LEU A N 1
ATOM 743 C CA . LEU A 1 98 ? -4.92 -19.727 -20.296 1 90.99 98 LEU A CA 1
ATOM 744 C C . LEU A 1 98 ? -4.202 -20.077 -18.997 1 90.99 98 LEU A C 1
ATOM 746 O O . LEU A 1 98 ? -3.213 -19.434 -18.637 1 90.99 98 LEU A O 1
ATOM 750 N N . SER A 1 99 ? -4.754 -21.035 -18.271 1 92.53 99 SER A N 1
ATOM 751 C CA . SER A 1 99 ? -4.019 -21.682 -17.189 1 92.53 99 SER A CA 1
ATOM 752 C C . SER A 1 99 ? -3.104 -22.78 -17.721 1 92.53 99 SER A C 1
ATOM 754 O O . SER A 1 99 ? -3.165 -23.127 -18.903 1 92.53 99 SER A O 1
ATOM 756 N N . SER A 1 100 ? -2.28 -23.313 -16.866 1 93.65 100 SER A N 1
ATOM 757 C CA . SER A 1 100 ? -1.415 -24.415 -17.277 1 93.65 100 SER A CA 1
ATOM 758 C C . SER A 1 100 ? -2.232 -25.605 -17.767 1 93.65 100 SER A C 1
ATOM 760 O O . SER A 1 100 ? -1.866 -26.255 -18.748 1 93.65 100 SER A O 1
ATOM 762 N N . HIS A 1 101 ? -3.385 -25.837 -17.18 1 89.37 101 HIS A N 1
ATOM 763 C CA . HIS A 1 101 ? -4.257 -26.935 -17.584 1 89.37 101 HIS A CA 1
ATOM 764 C C . HIS A 1 101 ? -4.965 -26.621 -18.898 1 89.37 101 HIS A C 1
ATOM 766 O O . HIS A 1 101 ? -4.959 -27.438 -19.821 1 89.37 101 HIS A O 1
ATOM 772 N N . SER A 1 102 ? -5.559 -25.44 -18.933 1 87.72 102 SER A N 1
ATOM 773 C CA . SER A 1 102 ? -6.357 -25.097 -20.106 1 87.72 102 SER A CA 1
ATOM 774 C C . SER A 1 102 ? -5.487 -24.988 -21.354 1 87.72 102 SER A C 1
ATOM 776 O O . SER A 1 102 ? -5.937 -25.297 -22.459 1 87.72 102 SER A O 1
ATOM 778 N N . LEU A 1 103 ? -4.302 -24.543 -21.17 1 91.17 103 LEU A N 1
ATOM 779 C CA . LEU A 1 103 ? -3.367 -24.456 -22.286 1 91.17 103 LEU A CA 1
ATOM 780 C C . LEU A 1 103 ? -3.21 -25.809 -22.972 1 91.17 103 LEU A C 1
ATOM 782 O O . LEU A 1 103 ? -3.284 -25.9 -24.199 1 91.17 103 LEU A O 1
ATOM 786 N N . LEU A 1 104 ? -3.021 -26.825 -22.175 1 89.04 104 LEU A N 1
ATOM 787 C CA . LEU A 1 104 ? -2.835 -28.162 -22.73 1 89.04 104 LEU A CA 1
ATOM 788 C C . LEU A 1 104 ? -4.147 -28.711 -23.279 1 89.04 104 LEU A C 1
ATOM 790 O O . LEU A 1 104 ? -4.175 -29.294 -24.365 1 89.04 104 LEU A O 1
ATOM 794 N N . MET A 1 105 ? -5.235 -28.443 -22.59 1 84.32 105 MET A N 1
ATOM 795 C CA . MET A 1 105 ? -6.543 -28.973 -22.966 1 84.32 105 MET A CA 1
ATOM 796 C C . MET A 1 105 ? -7.014 -28.373 -24.286 1 84.32 105 MET A C 1
ATOM 798 O O . MET A 1 105 ? -7.726 -29.027 -25.051 1 84.32 105 MET A O 1
ATOM 802 N N . GLU A 1 106 ? -6.612 -27.15 -24.5 1 83.34 106 GLU A N 1
ATOM 803 C CA . GLU A 1 106 ? -7.076 -26.448 -25.692 1 83.34 106 GLU A CA 1
ATOM 804 C C . GLU A 1 106 ? -6.083 -26.595 -26.842 1 83.34 106 GLU A C 1
ATOM 806 O O . GLU A 1 106 ? -6.33 -26.111 -27.948 1 83.34 106 GLU A O 1
ATOM 811 N N . SER A 1 107 ? -5.063 -27.24 -26.574 1 86.14 107 SER A N 1
ATOM 812 C CA . SER A 1 107 ? -4.038 -27.419 -27.597 1 86.14 107 SER A CA 1
ATOM 813 C C . SER A 1 107 ? -4.301 -28.668 -28.431 1 86.14 107 SER A C 1
ATOM 815 O O . SER A 1 107 ? -5.226 -29.43 -28.142 1 86.14 107 SER A O 1
ATOM 817 N N . GLU A 1 108 ? -3.496 -28.793 -29.481 1 82.56 108 GLU A N 1
ATOM 818 C CA . GLU A 1 108 ? -3.595 -29.963 -30.349 1 82.56 108 GLU A CA 1
ATOM 819 C C . GLU A 1 108 ? -3.043 -31.209 -29.661 1 82.56 108 GLU A C 1
ATOM 821 O O . GLU A 1 108 ? -3.21 -32.324 -30.158 1 82.56 108 GLU A O 1
ATOM 826 N N . ALA A 1 109 ? -2.508 -30.984 -28.506 1 83.46 109 ALA A N 1
ATOM 827 C CA . ALA A 1 109 ? -1.896 -32.114 -27.812 1 83.46 109 ALA A CA 1
ATOM 828 C C . ALA A 1 109 ? -2.945 -33.153 -27.424 1 83.46 109 ALA A C 1
ATOM 830 O O . ALA A 1 109 ? -2.65 -34.348 -27.36 1 83.46 109 ALA A O 1
ATOM 831 N N . LEU A 1 110 ? -4.143 -32.791 -27.077 1 84.97 110 LEU A N 1
ATOM 832 C CA . LEU A 1 110 ? -5.177 -33.726 -26.647 1 84.97 110 LEU A CA 1
ATOM 833 C C . LEU A 1 110 ? -6.237 -33.899 -27.729 1 84.97 110 LEU A C 1
ATOM 835 O O . LEU A 1 110 ? -7.071 -34.804 -27.648 1 84.97 110 LEU A O 1
ATOM 839 N N . GLY A 1 111 ? -6.204 -33.099 -28.713 1 76.95 111 GLY A N 1
ATOM 840 C CA . GLY A 1 111 ? -7.192 -33.185 -29.776 1 76.95 111 GLY A CA 1
ATOM 841 C C . GLY A 1 111 ? -8.47 -32.429 -29.464 1 76.95 111 GLY A C 1
ATOM 842 O O . GLY A 1 111 ? -8.667 -31.97 -28.336 1 76.95 111 GLY A O 1
ATOM 843 N N . PRO A 1 112 ? -9.289 -32.252 -30.376 1 75.66 112 PRO A N 1
ATOM 844 C CA . PRO A 1 112 ? -10.468 -31.39 -30.27 1 75.66 112 PRO A CA 1
ATOM 845 C C . PRO A 1 112 ? -11.494 -31.914 -29.268 1 75.66 112 PRO A C 1
ATOM 847 O O . PRO A 1 112 ? -12.233 -31.128 -28.668 1 75.66 112 PRO A O 1
ATOM 850 N N . GLN A 1 113 ? -11.561 -33.173 -29.033 1 78.56 113 GLN A N 1
ATOM 851 C CA . GLN A 1 113 ? -12.57 -33.723 -28.133 1 78.56 113 GLN A CA 1
ATOM 852 C C . GLN A 1 113 ? -12.204 -33.463 -26.674 1 78.56 113 GLN A C 1
ATOM 854 O O . GLN A 1 113 ? -13.08 -33.423 -25.807 1 78.56 113 GLN A O 1
ATOM 859 N N . ALA A 1 114 ? -10.932 -33.321 -26.461 1 78.64 114 ALA A N 1
ATOM 860 C CA . ALA A 1 114 ? -10.457 -33.15 -25.091 1 78.64 114 ALA A CA 1
ATOM 861 C C . ALA A 1 114 ? -10.963 -31.84 -24.494 1 78.64 114 ALA A C 1
ATOM 863 O O . ALA A 1 114 ? -11.286 -31.776 -23.305 1 78.64 114 ALA A O 1
ATOM 864 N N . GLU A 1 115 ? -11.155 -30.877 -25.272 1 79.36 115 GLU A N 1
ATOM 865 C CA . GLU A 1 115 ? -11.602 -29.568 -24.806 1 79.36 115 GLU A CA 1
ATOM 866 C C . GLU A 1 115 ? -13.014 -29.638 -24.233 1 79.36 115 GLU A C 1
ATOM 868 O O . GLU A 1 115 ? -13.298 -29.043 -23.191 1 79.36 115 GLU A O 1
ATOM 873 N N . THR A 1 116 ? -13.803 -30.281 -24.959 1 82.8 116 THR A N 1
ATOM 874 C CA . THR A 1 116 ? -15.19 -30.409 -24.524 1 82.8 116 THR A CA 1
ATOM 875 C C . THR A 1 116 ? -15.274 -31.155 -23.195 1 82.8 116 THR A C 1
ATOM 877 O O . THR A 1 116 ? -16.001 -30.741 -22.29 1 82.8 116 THR A O 1
ATOM 880 N N . VAL A 1 117 ? -14.55 -32.223 -23.135 1 83.1 117 VAL A N 1
ATOM 881 C CA . VAL A 1 117 ? -14.562 -33.031 -21.919 1 83.1 117 VAL A CA 1
ATOM 882 C C . VAL A 1 117 ? -13.999 -32.22 -20.754 1 83.1 117 VAL A C 1
ATOM 884 O O . VAL A 1 117 ? -14.541 -32.253 -19.647 1 83.1 117 VAL A O 1
ATOM 887 N N . ALA A 1 118 ? -12.926 -31.51 -21 1 80.31 118 ALA A N 1
ATOM 888 C CA . ALA A 1 118 ? -12.307 -30.678 -19.971 1 80.31 118 ALA A CA 1
ATOM 889 C C . ALA A 1 118 ? -13.285 -29.625 -19.456 1 80.31 118 ALA A C 1
ATOM 891 O O . ALA A 1 118 ? -13.343 -29.359 -18.253 1 80.31 118 ALA A O 1
ATOM 892 N N . ARG A 1 119 ? -14.007 -29.081 -20.327 1 81.33 119 ARG A N 1
ATOM 893 C CA . ARG A 1 119 ? -14.994 -28.069 -19.966 1 81.33 119 ARG A CA 1
ATOM 894 C C . ARG A 1 119 ? -16.085 -28.66 -19.08 1 81.33 119 ARG A C 1
ATOM 896 O O . ARG A 1 119 ? -16.522 -28.026 -18.117 1 81.33 119 ARG A O 1
ATOM 903 N N . GLU A 1 120 ? -16.472 -29.762 -19.435 1 86.5 120 GLU A N 1
ATOM 904 C CA . GLU A 1 120 ? -17.496 -30.44 -18.646 1 86.5 120 GLU A CA 1
ATOM 905 C C . GLU A 1 120 ? -17.005 -30.721 -17.229 1 86.5 120 GLU A C 1
ATOM 907 O O . GLU A 1 120 ? -17.753 -30.552 -16.263 1 86.5 120 GLU A O 1
ATOM 912 N N . ILE A 1 121 ? -15.82 -31.174 -17.173 1 87.01 121 ILE A N 1
ATOM 913 C CA . ILE A 1 121 ? -15.218 -31.453 -15.874 1 87.01 121 ILE A CA 1
ATOM 914 C C . ILE A 1 121 ? -15.156 -30.17 -15.048 1 87.01 121 ILE A C 1
ATOM 916 O O . ILE A 1 121 ? -15.552 -30.156 -13.881 1 87.01 121 ILE A O 1
ATOM 920 N N . PHE A 1 122 ? -14.748 -29.123 -15.602 1 81.72 122 PHE A N 1
ATOM 921 C CA . PHE A 1 122 ? -14.633 -27.83 -14.937 1 81.72 122 PHE A CA 1
ATOM 922 C C . PHE A 1 122 ? -15.992 -27.355 -14.438 1 81.72 122 PHE A C 1
ATOM 924 O O . PHE A 1 122 ? -16.121 -26.925 -13.29 1 81.72 122 PHE A O 1
ATOM 931 N N . GLU A 1 123 ? -16.976 -27.379 -15.218 1 85.57 123 GLU A N 1
ATOM 932 C CA . GLU A 1 123 ? -18.312 -26.898 -14.882 1 85.57 123 GLU A CA 1
ATOM 933 C C . GLU A 1 123 ? -18.903 -27.682 -13.714 1 85.57 123 GLU A C 1
ATOM 935 O O . GLU A 1 123 ? -19.667 -27.135 -12.915 1 85.57 123 GLU A O 1
ATOM 940 N N . LYS A 1 124 ? -18.491 -28.875 -13.7 1 89.86 124 LYS A N 1
ATOM 941 C CA . LYS A 1 124 ? -19.015 -29.742 -12.649 1 89.86 124 LYS A CA 1
ATOM 942 C C . LYS A 1 124 ? -18.353 -29.441 -11.307 1 89.86 124 LYS A C 1
ATOM 944 O O . LYS A 1 124 ? -19.032 -29.343 -10.282 1 89.86 124 LYS A O 1
ATOM 949 N N . TYR A 1 125 ? -17.079 -29.269 -11.276 1 90.17 125 TYR A N 1
ATOM 950 C CA . TYR A 1 125 ? -16.358 -29.307 -10.009 1 90.17 125 TYR A CA 1
ATOM 951 C C . TYR A 1 125 ? -16.026 -27.9 -9.528 1 90.17 125 TYR A C 1
ATOM 953 O O . TYR A 1 125 ? -15.888 -27.664 -8.326 1 90.17 125 TYR A O 1
ATOM 961 N N . PHE A 1 126 ? -15.931 -26.947 -10.363 1 82.71 126 PHE A N 1
ATOM 962 C CA . PHE A 1 126 ? -15.515 -25.595 -10.009 1 82.71 126 PHE A CA 1
ATOM 963 C C . PHE A 1 126 ? -16.48 -24.978 -9.003 1 82.71 126 PHE A C 1
ATOM 965 O O . PHE A 1 126 ? -16.054 -24.384 -8.01 1 82.71 126 PHE A O 1
ATOM 972 N N . PRO A 1 127 ? -17.801 -25.073 -9.201 1 82.89 127 PRO A N 1
ATOM 973 C CA . PRO A 1 127 ? -18.736 -24.536 -8.21 1 82.89 127 PRO A CA 1
ATOM 974 C C . PRO A 1 127 ? -18.553 -25.16 -6.828 1 82.89 127 PRO A C 1
ATOM 976 O O . PRO A 1 127 ? -18.798 -24.502 -5.813 1 82.89 127 PRO A O 1
ATOM 979 N N . ILE A 1 128 ? -18.154 -26.416 -6.801 1 88.42 128 ILE A N 1
ATOM 980 C CA . ILE A 1 128 ? -17.919 -27.101 -5.534 1 88.42 128 ILE A CA 1
ATOM 981 C C . ILE A 1 128 ? -16.69 -26.509 -4.848 1 88.42 128 ILE A C 1
ATOM 983 O O . ILE A 1 128 ? -16.706 -26.259 -3.64 1 88.42 128 ILE A O 1
ATOM 987 N N . GLU A 1 129 ? -15.658 -26.265 -5.534 1 84.42 129 GLU A N 1
ATOM 988 C CA . GLU A 1 129 ? -14.436 -25.677 -4.994 1 84.42 129 GLU A CA 1
ATOM 989 C C . GLU A 1 129 ? -14.71 -24.31 -4.373 1 84.42 129 GLU A C 1
ATOM 991 O O . GLU A 1 129 ? -14.182 -23.99 -3.305 1 84.42 129 GLU A O 1
ATOM 996 N N . GLN A 1 130 ? -15.587 -23.525 -4.967 1 76.76 130 GLN A N 1
ATOM 997 C CA . GLN A 1 130 ? -15.834 -22.143 -4.57 1 76.76 130 GLN A CA 1
ATOM 998 C C . GLN A 1 130 ? -16.918 -22.064 -3.499 1 76.76 130 GLN A C 1
ATOM 1000 O O . GLN A 1 130 ? -17.184 -20.99 -2.955 1 76.76 130 GLN A O 1
ATOM 1005 N N . SER A 1 131 ? -17.526 -23.107 -3.223 1 80.89 131 SER A N 1
ATOM 1006 C CA . SER A 1 131 ? -18.669 -23.113 -2.317 1 80.89 131 SER A CA 1
ATOM 1007 C C . SER A 1 131 ? -18.275 -22.629 -0.925 1 80.89 131 SER A C 1
ATOM 1009 O O . SER A 1 131 ? -17.291 -23.103 -0.353 1 80.89 131 SER A O 1
ATOM 1011 N N . ALA A 1 132 ? -19.017 -21.722 -0.451 1 75.32 132 ALA A N 1
ATOM 1012 C CA . ALA A 1 132 ? -18.784 -21.211 0.898 1 75.32 132 ALA A CA 1
ATOM 1013 C C . ALA A 1 132 ? -19.515 -22.056 1.937 1 75.32 132 ALA A C 1
ATOM 1015 O O . ALA A 1 132 ? -19.264 -21.929 3.138 1 75.32 132 ALA A O 1
ATOM 1016 N N . THR A 1 133 ? -20.374 -22.866 1.51 1 84.82 133 THR A N 1
ATOM 1017 C CA . THR A 1 133 ? -21.212 -23.62 2.435 1 84.82 133 THR A CA 1
ATOM 1018 C C . THR A 1 133 ? -20.591 -24.98 2.741 1 84.82 133 THR A C 1
ATOM 1020 O O . THR A 1 133 ? -20.918 -25.605 3.752 1 84.82 133 THR A O 1
ATOM 1023 N N . LEU A 1 134 ? -19.774 -25.48 1.885 1 89.47 134 LEU A N 1
ATOM 1024 C CA . LEU A 1 134 ? -19.132 -26.774 2.089 1 89.47 134 LEU A CA 1
ATOM 1025 C C . LEU A 1 134 ? -17.829 -26.618 2.865 1 89.47 134 LEU A C 1
ATOM 1027 O O . LEU A 1 134 ? -17.082 -25.66 2.648 1 89.47 134 LEU A O 1
ATOM 1031 N N . THR A 1 135 ? -17.674 -27.559 3.732 1 88.39 135 THR A N 1
ATOM 1032 C CA . THR A 1 135 ? -16.423 -27.59 4.483 1 88.39 135 THR A CA 1
ATOM 1033 C C . THR A 1 135 ? -15.29 -28.144 3.623 1 88.39 135 THR A C 1
ATOM 1035 O O . THR A 1 135 ? -15.532 -28.686 2.543 1 88.39 135 THR A O 1
ATOM 1038 N N . LYS A 1 136 ? -14.134 -27.98 4.062 1 86.05 136 LYS A N 1
ATOM 1039 C CA . LYS A 1 136 ? -12.973 -28.532 3.371 1 86.05 136 LYS A CA 1
ATOM 1040 C C . LYS A 1 136 ? -13.085 -30.047 3.232 1 86.05 136 LYS A C 1
ATOM 1042 O O . LYS A 1 136 ? -12.775 -30.604 2.176 1 86.05 136 LYS A O 1
ATOM 1047 N N . GLU A 1 137 ? -13.533 -30.654 4.276 1 89.6 137 GLU A N 1
ATOM 1048 C CA . GLU A 1 137 ? -13.656 -32.109 4.287 1 89.6 137 GLU A CA 1
ATOM 1049 C C . GLU A 1 137 ? -14.687 -32.583 3.267 1 89.6 137 GLU A C 1
ATOM 1051 O O . GLU A 1 137 ? -14.489 -33.604 2.605 1 89.6 137 GLU A O 1
ATOM 1056 N N . GLU A 1 138 ? -15.707 -31.757 3.09 1 92.4 138 GLU A N 1
ATOM 1057 C CA . GLU A 1 138 ? -16.772 -32.112 2.156 1 92.4 138 GLU A CA 1
ATOM 1058 C C . GLU A 1 138 ? -16.325 -31.922 0.71 1 92.4 138 GLU A C 1
ATOM 1060 O O . GLU A 1 138 ? -16.751 -32.663 -0.179 1 92.4 138 GLU A O 1
ATOM 1065 N N . LYS A 1 139 ? -15.4 -31.001 0.556 1 90.68 139 LYS A N 1
ATOM 1066 C CA . LYS A 1 139 ? -14.948 -30.667 -0.792 1 90.68 139 LYS A CA 1
ATOM 1067 C C . LYS A 1 139 ? -13.85 -31.619 -1.256 1 90.68 139 LYS A C 1
ATOM 1069 O O . LYS A 1 139 ? -13.685 -31.847 -2.456 1 90.68 139 LYS A O 1
ATOM 1074 N N . LEU A 1 140 ? -13.209 -32.265 -0.393 1 90.66 140 LEU A N 1
ATOM 1075 C CA . LEU A 1 140 ? -11.96 -32.969 -0.661 1 90.66 140 LEU A CA 1
ATOM 1076 C C . LEU A 1 140 ? -12.171 -34.082 -1.682 1 90.66 140 LEU A C 1
ATOM 1078 O O . LEU A 1 140 ? -11.453 -34.157 -2.682 1 90.66 140 LEU A O 1
ATOM 1082 N N . PRO A 1 141 ? -13.161 -34.918 -1.548 1 92.65 141 PRO A N 1
ATOM 1083 C CA . PRO A 1 141 ? -13.338 -35.996 -2.524 1 92.65 141 PRO A CA 1
ATOM 1084 C C . PRO A 1 141 ? -13.603 -35.476 -3.935 1 92.65 141 PRO A C 1
ATOM 1086 O O . PRO A 1 141 ? -13.186 -36.1 -4.915 1 92.65 141 PRO A O 1
ATOM 1089 N N . PHE A 1 142 ? -14.232 -34.427 -3.975 1 92.39 142 PHE A N 1
ATOM 1090 C CA . PHE A 1 142 ? -14.562 -33.864 -5.28 1 92.39 142 PHE A CA 1
ATOM 1091 C C . PHE A 1 142 ? -13.326 -33.264 -5.938 1 92.39 142 PHE A C 1
ATOM 1093 O O . PHE A 1 142 ? -13.172 -33.331 -7.16 1 92.39 142 PHE A O 1
ATOM 1100 N N . MET A 1 143 ? -12.448 -32.66 -5.158 1 90.35 143 MET A N 1
ATOM 1101 C CA . MET A 1 143 ? -11.2 -32.125 -5.696 1 90.35 143 MET A CA 1
ATOM 1102 C C . MET A 1 143 ? -10.312 -33.245 -6.227 1 90.35 143 MET A C 1
ATOM 1104 O O . MET A 1 143 ? -9.731 -33.123 -7.307 1 90.35 143 MET A O 1
ATOM 1108 N N . ILE A 1 144 ? -10.318 -34.348 -5.521 1 91.27 144 ILE A N 1
ATOM 1109 C CA . ILE A 1 144 ? -9.533 -35.504 -5.941 1 91.27 144 ILE A CA 1
ATOM 1110 C C . ILE A 1 144 ? -10.099 -36.068 -7.242 1 91.27 144 ILE A C 1
ATOM 1112 O O . ILE A 1 144 ? -9.351 -36.347 -8.182 1 91.27 144 ILE A O 1
ATOM 1116 N N . GLU A 1 145 ? -11.377 -36.198 -7.293 1 93.33 145 GLU A N 1
ATOM 1117 C CA . GLU A 1 145 ? -12.03 -36.713 -8.494 1 93.33 145 GLU A CA 1
ATOM 1118 C C . GLU A 1 145 ? -11.765 -35.81 -9.695 1 93.33 145 GLU A C 1
ATOM 1120 O O . GLU A 1 145 ? -11.497 -36.296 -10.796 1 93.33 145 GLU A O 1
ATOM 1125 N N . TRP A 1 146 ? -11.902 -34.553 -9.497 1 91.12 146 TRP A N 1
ATOM 1126 C CA . TRP A 1 146 ? -11.677 -33.573 -10.555 1 91.12 146 TRP A CA 1
ATOM 1127 C C . TRP A 1 146 ? -10.3 -33.758 -11.185 1 91.12 146 TRP A C 1
ATOM 1129 O O . TRP A 1 146 ? -10.188 -33.977 -12.393 1 91.12 146 TRP A O 1
ATOM 1139 N N . TRP A 1 147 ? -9.301 -33.85 -10.366 1 89.74 147 TRP A N 1
ATOM 1140 C CA . TRP A 1 147 ? -7.932 -33.839 -10.871 1 89.74 147 TRP A CA 1
ATOM 1141 C C . TRP A 1 147 ? -7.533 -35.216 -11.392 1 89.74 147 TRP A C 1
ATOM 1143 O O . TRP A 1 147 ? -6.775 -35.325 -12.359 1 89.74 147 TRP A O 1
ATOM 1153 N N . THR A 1 148 ? -8.131 -36.208 -10.79 1 91.31 148 THR A N 1
ATOM 1154 C CA . THR A 1 148 ? -7.889 -37.557 -11.288 1 91.31 148 THR A CA 1
ATOM 1155 C C . THR A 1 148 ? -8.462 -37.726 -12.692 1 91.31 148 THR A C 1
ATOM 1157 O O . THR A 1 148 ? -7.793 -38.257 -13.581 1 91.31 148 THR A O 1
ATOM 1160 N N . LYS A 1 149 ? -9.649 -37.273 -12.866 1 90.76 149 LYS A N 1
ATOM 1161 C CA . LYS A 1 149 ? -10.297 -37.371 -14.171 1 90.76 149 LYS A CA 1
ATOM 1162 C C . LYS A 1 149 ? -9.536 -36.571 -15.225 1 90.76 149 LYS A C 1
ATOM 1164 O O . LYS A 1 149 ? -9.39 -37.017 -16.365 1 90.76 149 LYS A O 1
ATOM 1169 N N . THR A 1 150 ? -9.129 -35.436 -14.852 1 89.85 150 THR A N 1
ATOM 1170 C CA . THR A 1 150 ? -8.373 -34.593 -15.771 1 89.85 150 THR A CA 1
ATOM 1171 C C . THR A 1 150 ? -7.053 -35.257 -16.153 1 89.85 150 THR A C 1
ATOM 1173 O O . THR A 1 150 ? -6.671 -35.262 -17.325 1 89.85 150 THR A O 1
ATOM 1176 N N . HIS A 1 151 ? -6.373 -35.882 -15.188 1 91.73 151 HIS A N 1
ATOM 1177 C CA . HIS A 1 151 ? -5.112 -36.572 -15.438 1 91.73 151 HIS A CA 1
ATOM 1178 C C . HIS A 1 151 ? -5.321 -37.798 -16.32 1 91.73 151 HIS A C 1
ATOM 1180 O O . HIS A 1 151 ? -4.532 -38.052 -17.234 1 91.73 151 HIS A O 1
ATOM 1186 N N . GLU A 1 152 ? -6.391 -38.437 -16.048 1 91.23 152 GLU A N 1
ATOM 1187 C CA . GLU A 1 152 ? -6.709 -39.619 -16.843 1 91.23 152 GLU A CA 1
ATOM 1188 C C . GLU A 1 152 ? -6.964 -39.251 -18.302 1 91.23 152 GLU A C 1
ATOM 1190 O O . GLU A 1 152 ? -6.593 -39.998 -19.21 1 91.23 152 GLU A O 1
ATOM 1195 N N . LEU A 1 153 ? -7.609 -38.157 -18.477 1 89.69 153 LEU A N 1
ATOM 1196 C CA . LEU A 1 153 ? -7.865 -37.689 -19.834 1 89.69 153 LEU A CA 1
ATOM 1197 C C . LEU A 1 153 ? -6.558 -37.46 -20.586 1 89.69 153 LEU A C 1
ATOM 1199 O O . LEU A 1 153 ? -6.447 -37.803 -21.765 1 89.69 153 LEU A O 1
ATOM 1203 N N . MET A 1 154 ? -5.565 -36.968 -19.987 1 91.25 154 MET A N 1
ATOM 1204 C CA . MET A 1 154 ? -4.269 -36.694 -20.601 1 91.25 154 MET A CA 1
ATOM 1205 C C . MET A 1 154 ? -3.54 -37.99 -20.936 1 91.25 154 MET A C 1
ATOM 1207 O O . MET A 1 154 ? -2.909 -38.099 -21.989 1 91.25 154 MET A O 1
ATOM 1211 N N . ILE A 1 155 ? -3.696 -38.953 -20.024 1 92.04 155 ILE A N 1
ATOM 1212 C CA . ILE A 1 155 ? -3.065 -40.252 -20.234 1 92.04 155 ILE A CA 1
ATOM 1213 C C . ILE A 1 155 ? -3.729 -40.964 -21.41 1 92.04 155 ILE A C 1
ATOM 1215 O O . ILE A 1 155 ? -3.045 -41.5 -22.285 1 92.04 155 ILE A O 1
ATOM 1219 N N . GLN A 1 156 ? -5.025 -40.907 -21.404 1 89.9 156 GLN A N 1
ATOM 1220 C CA . GLN A 1 156 ? -5.794 -41.575 -22.449 1 89.9 156 GLN A CA 1
ATOM 1221 C C . GLN A 1 156 ? -5.456 -41.011 -23.826 1 89.9 156 GLN A C 1
ATOM 1223 O O . GLN A 1 156 ? -5.434 -41.746 -24.815 1 89.9 156 GLN A O 1
ATOM 1228 N N . HIS A 1 157 ? -5.151 -39.787 -23.875 1 89.03 157 HIS A N 1
ATOM 1229 C CA . HIS A 1 157 ? -4.898 -39.148 -25.162 1 89.03 157 HIS A CA 1
ATOM 1230 C C . HIS A 1 157 ? -3.414 -39.183 -25.512 1 89.03 157 HIS A C 1
ATOM 1232 O O . HIS A 1 157 ? -3.01 -38.696 -26.57 1 89.03 157 HIS A O 1
ATOM 1238 N N . GLY A 1 158 ? -2.61 -39.702 -24.659 1 87.7 158 GLY A N 1
ATOM 1239 C CA . GLY A 1 158 ? -1.203 -39.95 -24.93 1 87.7 158 GLY A CA 1
ATOM 1240 C C . GLY A 1 158 ? -0.407 -38.679 -25.158 1 87.7 158 GLY A C 1
ATOM 1241 O O . GLY A 1 158 ? 0.364 -38.586 -26.115 1 87.7 158 GLY A O 1
ATOM 1242 N N . VAL A 1 159 ? -0.625 -37.717 -24.402 1 91.74 159 VAL A N 1
ATOM 1243 C CA . VAL A 1 159 ? 0.107 -36.46 -24.514 1 91.74 159 VAL A CA 1
ATOM 1244 C C . VAL A 1 159 ? 1.608 -36.727 -24.42 1 91.74 159 VAL A C 1
ATOM 1246 O O . VAL A 1 159 ? 2.057 -37.486 -23.559 1 91.74 159 VAL A O 1
ATOM 1249 N N . SER A 1 160 ? 2.371 -36.178 -25.307 1 93.83 160 SER A N 1
ATOM 1250 C CA . SER A 1 160 ? 3.82 -36.352 -25.293 1 93.83 160 SER A CA 1
ATOM 1251 C C . SER A 1 160 ? 4.52 -35.12 -24.728 1 93.83 160 SER A C 1
ATOM 1253 O O . SER A 1 160 ? 3.948 -34.028 -24.712 1 93.83 160 SER A O 1
ATOM 1255 N N . LYS A 1 161 ? 5.74 -35.38 -24.266 1 93.95 161 LYS A N 1
ATOM 1256 C CA . LYS A 1 161 ? 6.55 -34.271 -23.772 1 93.95 161 LYS A CA 1
ATOM 1257 C C . LYS A 1 161 ? 6.746 -33.21 -24.851 1 93.95 161 LYS A C 1
ATOM 1259 O O . LYS A 1 161 ? 6.674 -32.012 -24.572 1 93.95 161 LYS A O 1
ATOM 1264 N N . SER A 1 162 ? 6.98 -33.649 -26.028 1 94.57 162 SER A N 1
ATOM 1265 C CA . SER A 1 162 ? 7.165 -32.743 -27.157 1 94.57 162 SER A CA 1
ATOM 1266 C C . SER A 1 162 ? 5.895 -31.95 -27.445 1 94.57 162 SER A C 1
ATOM 1268 O O . SER A 1 162 ? 5.96 -30.779 -27.824 1 94.57 162 SER A O 1
ATOM 1270 N N . ALA A 1 163 ? 4.782 -32.58 -27.305 1 93.64 163 ALA A N 1
ATOM 1271 C CA . ALA A 1 163 ? 3.507 -31.905 -27.535 1 93.64 163 ALA A CA 1
ATOM 1272 C C . ALA A 1 163 ? 3.282 -30.795 -26.512 1 93.64 163 ALA A C 1
ATOM 1274 O O . ALA A 1 163 ? 2.713 -29.75 -26.836 1 93.64 163 ALA A O 1
ATOM 1275 N N . VAL A 1 164 ? 3.697 -31.043 -25.288 1 95.1 164 VAL A N 1
ATOM 1276 C CA . VAL A 1 164 ? 3.581 -30.037 -24.237 1 95.1 164 VAL A CA 1
ATOM 1277 C C . VAL A 1 164 ? 4.415 -28.811 -24.6 1 95.1 164 VAL A C 1
ATOM 1279 O O . VAL A 1 164 ? 3.926 -27.68 -24.544 1 95.1 164 VAL A O 1
ATOM 1282 N N . LYS A 1 165 ? 5.663 -29.045 -24.963 1 95.63 165 LYS A N 1
ATOM 1283 C CA . LYS A 1 165 ? 6.557 -27.953 -25.338 1 95.63 165 LYS A CA 1
ATOM 1284 C C . LYS A 1 165 ? 5.996 -27.164 -26.518 1 95.63 165 LYS A C 1
ATOM 1286 O O . LYS A 1 165 ? 6.027 -25.932 -26.518 1 95.63 165 LYS A O 1
ATOM 1291 N N . LYS A 1 166 ? 5.477 -27.885 -27.482 1 95.7 166 LYS A N 1
ATOM 1292 C CA . LYS A 1 166 ? 4.905 -27.251 -28.667 1 95.7 166 LYS A CA 1
ATOM 1293 C C . LYS A 1 166 ? 3.68 -26.416 -28.306 1 95.7 166 LYS A C 1
ATOM 1295 O O . LYS A 1 166 ? 3.503 -25.309 -28.82 1 95.7 166 LYS A O 1
ATOM 1300 N N . ALA A 1 167 ? 2.866 -26.958 -27.474 1 94.72 167 ALA A N 1
ATOM 1301 C CA . ALA A 1 167 ? 1.661 -26.253 -27.045 1 94.72 167 ALA A CA 1
ATOM 1302 C C . ALA A 1 167 ? 2.009 -24.925 -26.38 1 94.72 167 ALA A C 1
ATOM 1304 O O . ALA A 1 167 ? 1.357 -23.908 -26.63 1 94.72 167 ALA A O 1
ATOM 1305 N N . VAL A 1 168 ? 3.015 -24.911 -25.528 1 96.7 168 VAL A N 1
ATOM 1306 C CA . VAL A 1 168 ? 3.439 -23.703 -24.828 1 96.7 168 VAL A CA 1
ATOM 1307 C C . VAL A 1 168 ? 4.034 -22.711 -25.825 1 96.7 168 VAL A C 1
ATOM 1309 O O . VAL A 1 168 ? 3.728 -21.517 -25.78 1 96.7 168 VAL A O 1
ATOM 1312 N N . GLU A 1 169 ? 4.854 -23.196 -26.699 1 95.31 169 GLU A N 1
ATOM 1313 C CA . GLU A 1 169 ? 5.497 -22.346 -27.696 1 95.31 169 GLU A CA 1
ATOM 1314 C C . GLU A 1 169 ? 4.463 -21.638 -28.567 1 95.31 169 GLU A C 1
ATOM 1316 O O . GLU A 1 169 ? 4.655 -20.484 -28.954 1 95.31 169 GLU A O 1
ATOM 1321 N N . GLU A 1 170 ? 3.408 -22.321 -28.813 1 93.94 170 GLU A N 1
ATOM 1322 C CA . GLU A 1 170 ? 2.398 -21.794 -29.727 1 93.94 170 GLU A CA 1
ATOM 1323 C C . GLU A 1 170 ? 1.351 -20.975 -28.979 1 93.94 170 GLU A C 1
ATOM 1325 O O . GLU A 1 170 ? 0.514 -20.314 -29.598 1 93.94 170 GLU A O 1
ATOM 1330 N N . SER A 1 171 ? 1.446 -21.033 -27.694 1 93.13 171 SER A N 1
ATOM 1331 C CA . SER A 1 171 ? 0.443 -20.337 -26.894 1 93.13 171 SER A CA 1
ATOM 1332 C C . SER A 1 171 ? 0.843 -18.886 -26.646 1 93.13 171 SER A C 1
ATOM 1334 O O . SER A 1 171 ? 1.982 -18.497 -26.912 1 93.13 171 SER A O 1
ATOM 1336 N N . ASP A 1 172 ? -0.13 -18.147 -26.15 1 91.35 172 ASP A N 1
ATOM 1337 C CA . ASP A 1 172 ? 0.124 -16.747 -25.825 1 91.35 172 ASP A CA 1
ATOM 1338 C C . ASP A 1 172 ? 0.23 -16.544 -24.315 1 91.35 172 ASP A C 1
ATOM 1340 O O . ASP A 1 172 ? 0.004 -15.441 -23.815 1 91.35 172 ASP A O 1
ATOM 1344 N N . ILE A 1 173 ? 0.505 -17.662 -23.639 1 93.82 173 ILE A N 1
ATOM 1345 C CA . ILE A 1 173 ? 0.678 -17.554 -22.194 1 93.82 173 ILE A CA 1
ATOM 1346 C C . ILE A 1 173 ? 1.876 -16.66 -21.883 1 93.82 173 ILE A C 1
ATOM 1348 O O . ILE A 1 173 ? 2.905 -16.733 -22.559 1 93.82 173 ILE A O 1
ATOM 1352 N N . THR A 1 174 ? 1.709 -15.727 -20.953 1 93.52 174 THR A N 1
ATOM 1353 C CA . THR A 1 174 ? 2.749 -14.786 -20.554 1 93.52 174 THR A CA 1
ATOM 1354 C C . THR A 1 174 ? 2.848 -14.701 -19.034 1 93.52 174 THR A C 1
ATOM 1356 O O . THR A 1 174 ? 1.979 -15.206 -18.321 1 93.52 174 THR A O 1
ATOM 1359 N N . LEU A 1 175 ? 3.937 -14.206 -18.613 1 97.16 175 LEU A N 1
ATOM 1360 C CA . LEU A 1 175 ? 4.1 -13.876 -17.201 1 97.16 175 LEU A CA 1
ATOM 1361 C C . LEU A 1 175 ? 3.752 -12.414 -16.94 1 97.16 175 LEU A C 1
ATOM 1363 O O . LEU A 1 175 ? 3.888 -11.571 -17.829 1 97.16 175 LEU A O 1
ATOM 1367 N N . ARG A 1 176 ? 3.303 -12.137 -15.752 1 97.13 176 ARG A N 1
ATOM 1368 C CA . ARG A 1 176 ? 2.903 -10.787 -15.368 1 97.13 176 ARG A CA 1
ATOM 1369 C C . ARG A 1 176 ? 4.081 -9.822 -15.451 1 97.13 176 ARG A C 1
ATOM 1371 O O . ARG A 1 176 ? 5.225 -10.208 -15.201 1 97.13 176 ARG A O 1
ATOM 1378 N N . GLU A 1 177 ? 3.678 -8.549 -15.763 1 96.69 177 GLU A N 1
ATOM 1379 C CA . GLU A 1 177 ? 4.699 -7.506 -15.712 1 96.69 177 GLU A CA 1
ATOM 1380 C C . GLU A 1 177 ? 5.323 -7.412 -14.322 1 96.69 177 GLU A C 1
ATOM 1382 O O . GLU A 1 177 ? 4.61 -7.331 -13.32 1 96.69 177 GLU A O 1
ATOM 1387 N N . GLY A 1 178 ? 6.661 -7.464 -14.281 1 96.72 178 GLY A N 1
ATOM 1388 C CA . GLY A 1 178 ? 7.383 -7.424 -13.02 1 96.72 178 GLY A CA 1
ATOM 1389 C C . GLY A 1 178 ? 8.022 -8.751 -12.655 1 96.72 178 GLY A C 1
ATOM 1390 O O . GLY A 1 178 ? 8.899 -8.807 -11.791 1 96.72 178 GLY A O 1
ATOM 1391 N N . PHE A 1 179 ? 7.591 -9.79 -13.357 1 97.87 179 PHE A N 1
ATOM 1392 C CA . PHE A 1 179 ? 8.072 -11.131 -13.048 1 97.87 179 PHE A CA 1
ATOM 1393 C C . PHE A 1 179 ? 9.588 -11.207 -13.18 1 97.87 179 PHE A C 1
ATOM 1395 O O . PHE A 1 179 ? 10.277 -11.641 -12.255 1 97.87 179 PHE A O 1
ATOM 1402 N N . MET A 1 180 ? 10.116 -10.777 -14.268 1 96.47 180 MET A N 1
ATOM 1403 C CA . MET A 1 180 ? 11.545 -10.936 -14.526 1 96.47 180 MET A CA 1
ATOM 1404 C C . MET A 1 180 ? 12.372 -10.135 -13.526 1 96.47 180 MET A C 1
ATOM 1406 O O . MET A 1 180 ? 13.401 -10.61 -13.044 1 96.47 180 MET A O 1
ATOM 1410 N N . GLU A 1 181 ? 11.91 -8.965 -13.171 1 94.6 181 GLU A N 1
ATOM 1411 C CA . GLU A 1 181 ? 12.621 -8.135 -12.203 1 94.6 181 GLU A CA 1
ATOM 1412 C C . GLU A 1 181 ? 12.68 -8.81 -10.835 1 94.6 181 GLU A C 1
ATOM 1414 O O . GLU A 1 181 ? 13.733 -8.835 -10.195 1 94.6 181 GLU A O 1
ATOM 1419 N N . ILE A 1 182 ? 11.576 -9.353 -10.46 1 96.77 182 ILE A N 1
ATOM 1420 C CA . ILE A 1 182 ? 11.475 -9.994 -9.154 1 96.77 182 ILE A CA 1
ATOM 1421 C C . ILE A 1 182 ? 12.362 -11.236 -9.118 1 96.77 182 ILE A C 1
ATOM 1423 O O . ILE A 1 182 ? 13.189 -11.39 -8.216 1 96.77 182 ILE A O 1
ATOM 1427 N N . PHE A 1 183 ? 12.263 -12.055 -10.11 1 96.84 183 PHE A N 1
ATOM 1428 C CA . PHE A 1 183 ? 12.949 -13.342 -10.089 1 96.84 183 PHE A CA 1
ATOM 1429 C C . PHE A 1 183 ? 14.444 -13.162 -10.321 1 96.84 183 PHE A C 1
ATOM 1431 O O . PHE A 1 183 ? 15.253 -13.953 -9.831 1 96.84 183 PHE A O 1
ATOM 1438 N N . ASP A 1 184 ? 14.782 -12.141 -11.037 1 94.86 184 ASP A N 1
ATOM 1439 C CA . ASP A 1 184 ? 16.199 -11.813 -11.165 1 94.86 184 ASP A CA 1
ATOM 1440 C C . ASP A 1 184 ? 16.792 -11.404 -9.819 1 94.86 184 ASP A C 1
ATOM 1442 O O . ASP A 1 184 ? 17.894 -11.83 -9.465 1 94.86 184 ASP A O 1
ATOM 1446 N N . LEU A 1 185 ? 16.085 -10.597 -9.138 1 94.1 185 LEU A N 1
ATOM 1447 C CA . LEU A 1 185 ? 16.531 -10.165 -7.818 1 94.1 185 LEU A CA 1
ATOM 1448 C C . LEU A 1 185 ? 16.645 -11.352 -6.867 1 94.1 185 LEU A C 1
ATOM 1450 O O . LEU A 1 185 ? 17.64 -11.487 -6.151 1 94.1 185 LEU A O 1
ATOM 1454 N N . LEU A 1 186 ? 15.658 -12.187 -6.859 1 95.67 186 LEU A N 1
ATOM 1455 C CA . LEU A 1 186 ? 15.645 -13.343 -5.97 1 95.67 186 LEU A CA 1
ATOM 1456 C C . LEU A 1 186 ? 16.795 -14.291 -6.293 1 95.67 186 LEU A C 1
ATOM 1458 O O . LEU A 1 186 ? 17.402 -14.87 -5.389 1 95.67 186 LEU A O 1
ATOM 1462 N N . ALA A 1 187 ? 17.094 -14.401 -7.561 1 94.87 187 ALA A N 1
ATOM 1463 C CA . ALA A 1 187 ? 18.2 -15.251 -7.992 1 94.87 187 ALA A CA 1
ATOM 1464 C C . ALA A 1 187 ? 19.541 -14.678 -7.542 1 94.87 187 ALA A C 1
ATOM 1466 O O . ALA A 1 187 ? 20.384 -15.402 -7.006 1 94.87 187 ALA A O 1
ATOM 1467 N N . ARG A 1 188 ? 19.699 -13.402 -7.734 1 93.04 188 ARG A N 1
ATOM 1468 C CA . ARG A 1 188 ? 20.948 -12.731 -7.389 1 93.04 188 ARG A CA 1
ATOM 1469 C C . ARG A 1 188 ? 21.234 -12.838 -5.895 1 93.04 188 ARG A C 1
ATOM 1471 O O . ARG A 1 188 ? 22.388 -12.981 -5.487 1 93.04 188 ARG A O 1
ATOM 1478 N N . GLU A 1 189 ? 20.19 -12.844 -5.151 1 91.68 189 GLU A N 1
ATOM 1479 C CA . GLU A 1 189 ? 20.351 -12.852 -3.7 1 91.68 189 GLU A CA 1
ATOM 1480 C C . GLU A 1 189 ? 20.158 -14.254 -3.131 1 91.68 189 GLU A C 1
ATOM 1482 O O . GLU A 1 189 ? 20.118 -14.435 -1.912 1 91.68 189 GLU A O 1
ATOM 1487 N N . ASN A 1 190 ? 19.916 -15.253 -3.96 1 91.59 190 ASN A N 1
ATOM 1488 C CA . ASN A 1 190 ? 19.759 -16.658 -3.599 1 91.59 190 ASN A CA 1
ATOM 1489 C C . ASN A 1 190 ? 18.603 -16.86 -2.624 1 91.59 190 ASN A C 1
ATOM 1491 O O . ASN A 1 190 ? 18.76 -17.523 -1.597 1 91.59 190 ASN A O 1
ATOM 1495 N N . VAL A 1 191 ? 17.569 -16.139 -2.855 1 94.36 191 VAL A N 1
ATOM 1496 C CA . VAL A 1 191 ? 16.358 -16.307 -2.059 1 94.36 191 VAL A CA 1
ATOM 1497 C C . VAL A 1 191 ? 15.574 -17.518 -2.559 1 94.36 191 VAL A C 1
ATOM 1499 O O . VAL A 1 191 ? 15.144 -17.554 -3.714 1 94.36 191 VAL A O 1
ATOM 1502 N N . PRO A 1 192 ? 15.361 -18.494 -1.721 1 94.52 192 PRO A N 1
ATOM 1503 C CA . PRO A 1 192 ? 14.552 -19.634 -2.158 1 94.52 192 PRO A CA 1
ATOM 1504 C C . PRO A 1 192 ? 13.146 -19.227 -2.594 1 94.52 192 PRO A C 1
ATOM 1506 O O . PRO A 1 192 ? 12.442 -18.536 -1.853 1 94.52 192 PRO A O 1
ATOM 1509 N N . THR A 1 193 ? 12.776 -19.654 -3.719 1 95.89 193 THR A N 1
ATOM 1510 C CA . THR A 1 193 ? 11.493 -19.291 -4.309 1 95.89 193 THR A CA 1
ATOM 1511 C C . THR A 1 193 ? 10.728 -20.536 -4.747 1 95.89 193 THR A C 1
ATO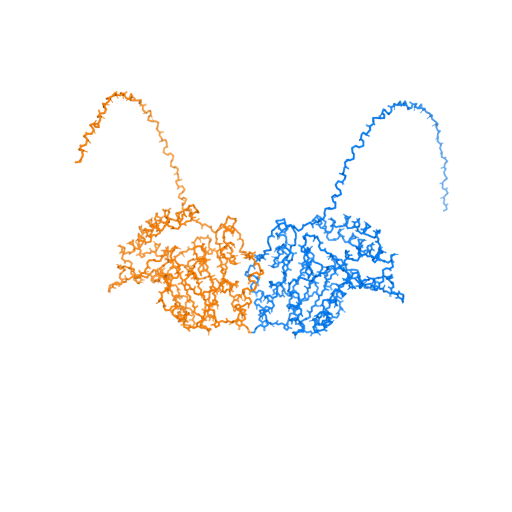M 1513 O O . THR A 1 193 ? 11.228 -21.329 -5.547 1 95.89 193 THR A O 1
ATOM 1516 N N . LEU A 1 194 ? 9.544 -20.689 -4.211 1 95.4 194 LEU A N 1
ATOM 1517 C CA . LEU A 1 194 ? 8.713 -21.847 -4.524 1 95.4 194 LEU A CA 1
ATOM 1518 C C . LEU A 1 194 ? 7.513 -21.441 -5.373 1 95.4 194 LEU A C 1
ATOM 1520 O O . LEU A 1 194 ? 6.74 -20.563 -4.983 1 95.4 194 LEU A O 1
ATOM 1524 N N . ILE A 1 195 ? 7.447 -22.005 -6.498 1 96.23 195 ILE A N 1
ATOM 1525 C CA . ILE A 1 195 ? 6.206 -21.971 -7.265 1 96.23 195 ILE A CA 1
ATOM 1526 C C . ILE A 1 195 ? 5.356 -23.193 -6.927 1 96.23 195 ILE A C 1
ATOM 1528 O O . ILE A 1 195 ? 5.703 -24.319 -7.293 1 96.23 195 ILE A O 1
ATOM 1532 N N . PHE A 1 196 ? 4.281 -22.991 -6.217 1 94.46 196 PHE A N 1
ATOM 1533 C CA . PHE A 1 196 ? 3.413 -24.04 -5.694 1 94.46 196 PHE A CA 1
ATOM 1534 C C . PHE A 1 196 ? 2.051 -24.006 -6.376 1 94.46 196 PHE A C 1
ATOM 1536 O O . PHE A 1 196 ? 1.228 -23.135 -6.087 1 94.46 196 PHE A O 1
ATOM 1543 N N . SER A 1 197 ? 1.777 -24.955 -7.217 1 93.6 197 SER A N 1
ATOM 1544 C CA . SER A 1 197 ? 0.604 -24.858 -8.08 1 93.6 197 SER A CA 1
ATOM 1545 C C . SER A 1 197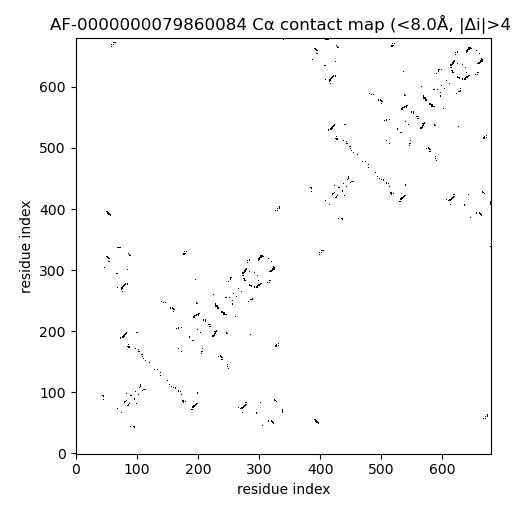 ? -0.091 -26.208 -8.221 1 93.6 197 SER A C 1
ATOM 1547 O O . SER A 1 197 ? 0.567 -27.25 -8.265 1 93.6 197 SER A O 1
ATOM 1549 N N . ALA A 1 198 ? -1.399 -26.16 -8.357 1 91.21 198 ALA A N 1
ATOM 1550 C CA . ALA A 1 198 ? -2.169 -27.351 -8.704 1 91.21 198 ALA A CA 1
ATOM 1551 C C . ALA A 1 198 ? -2.15 -27.597 -10.21 1 91.21 198 ALA A C 1
ATOM 1553 O O . ALA A 1 198 ? -2.76 -28.552 -10.698 1 91.21 198 ALA A O 1
ATOM 1554 N N . GLY A 1 199 ? -1.475 -26.798 -10.896 1 92.55 199 GLY A N 1
ATOM 1555 C CA . GLY A 1 199 ? -1.342 -26.937 -12.337 1 92.55 199 GLY A CA 1
ATOM 1556 C C . GLY A 1 199 ? -0.375 -28.033 -12.744 1 92.55 199 GLY A C 1
ATOM 1557 O O . GLY A 1 199 ? -0.198 -29.013 -12.018 1 92.55 199 GLY A O 1
ATOM 1558 N N . LEU A 1 200 ? 0.115 -27.871 -13.962 1 95.05 200 LEU A N 1
ATOM 1559 C CA . LEU A 1 200 ? 0.941 -28.928 -14.535 1 95.05 200 LEU A CA 1
ATOM 1560 C C . LEU A 1 200 ? 2.415 -28.536 -14.516 1 95.05 200 LEU A C 1
ATOM 1562 O O . LEU A 1 200 ? 2.813 -27.571 -15.172 1 95.05 200 LEU A O 1
ATOM 1566 N N . TYR A 1 201 ? 3.198 -29.307 -13.818 1 96.04 201 TYR A N 1
ATOM 1567 C CA . TYR A 1 201 ? 4.63 -29.088 -13.646 1 96.04 201 TYR A CA 1
ATOM 1568 C C . TYR A 1 201 ? 5.315 -28.872 -14.99 1 96.04 201 TYR A C 1
ATOM 1570 O O . TYR A 1 201 ? 6.078 -27.918 -15.159 1 96.04 201 TYR A O 1
ATOM 1578 N N . ASP A 1 202 ? 5.03 -29.708 -15.95 1 96.18 202 ASP A N 1
ATOM 1579 C CA . ASP A 1 202 ? 5.722 -29.719 -17.235 1 96.18 202 ASP A CA 1
ATOM 1580 C C . ASP A 1 202 ? 5.35 -28.495 -18.069 1 96.18 202 ASP A C 1
ATOM 1582 O O . ASP A 1 202 ? 6.18 -27.97 -18.814 1 96.18 202 ASP A O 1
ATOM 1586 N N . VAL A 1 203 ? 4.136 -28.078 -17.955 1 96.32 203 VAL A N 1
ATOM 1587 C CA . VAL A 1 203 ? 3.714 -26.863 -18.644 1 96.32 203 VAL A CA 1
ATOM 1588 C C . VAL A 1 203 ? 4.377 -25.647 -18 1 96.32 203 VAL A C 1
ATOM 1590 O O . VAL A 1 203 ? 4.903 -24.777 -18.699 1 96.32 203 VAL A O 1
ATOM 1593 N N . ILE A 1 204 ? 4.393 -25.565 -16.687 1 97.54 204 ILE A N 1
ATOM 1594 C CA . ILE A 1 204 ? 4.98 -24.449 -15.953 1 97.54 204 ILE A CA 1
ATOM 1595 C C . ILE A 1 204 ? 6.463 -24.328 -16.298 1 97.54 204 ILE A C 1
ATOM 1597 O O . ILE A 1 204 ? 6.948 -23.236 -16.603 1 97.54 204 ILE A O 1
ATOM 1601 N N . HIS A 1 205 ? 7.133 -25.452 -16.315 1 96.97 205 HIS A N 1
ATOM 1602 C CA . HIS A 1 205 ? 8.553 -25.434 -16.65 1 96.97 205 HIS A CA 1
ATOM 1603 C C . HIS A 1 205 ? 8.774 -24.978 -18.088 1 96.97 205 HIS A C 1
ATOM 1605 O O . HIS A 1 205 ? 9.722 -24.243 -18.372 1 96.97 205 HIS A O 1
ATOM 1611 N N . ALA A 1 206 ? 7.926 -25.47 -18.974 1 96.91 206 ALA A N 1
ATOM 1612 C CA . ALA A 1 206 ? 8.05 -25.064 -20.372 1 96.91 206 ALA A CA 1
ATOM 1613 C C . ALA A 1 206 ? 7.853 -23.559 -20.525 1 96.91 206 ALA A C 1
ATOM 1615 O O . ALA A 1 206 ? 8.532 -22.916 -21.329 1 96.91 206 ALA A O 1
ATOM 1616 N N . VAL A 1 207 ? 6.946 -23 -19.773 1 97.46 207 VAL A N 1
ATOM 1617 C CA . VAL A 1 207 ? 6.698 -21.563 -19.815 1 97.46 207 VAL A CA 1
ATOM 1618 C C . VAL A 1 207 ? 7.919 -20.812 -19.291 1 97.46 207 VAL A C 1
ATOM 1620 O O . VAL A 1 207 ? 8.359 -19.831 -19.896 1 97.46 207 VAL A O 1
ATOM 1623 N N . LEU A 1 208 ? 8.466 -21.243 -18.148 1 97.65 208 LEU A N 1
ATOM 1624 C CA . LEU A 1 208 ? 9.655 -20.621 -17.576 1 97.65 208 LEU A CA 1
ATOM 1625 C C . LEU A 1 208 ? 10.831 -20.704 -18.544 1 97.65 208 LEU A C 1
ATOM 1627 O O . LEU A 1 208 ? 11.537 -19.715 -18.756 1 97.65 208 LEU A O 1
ATOM 1631 N N . ASP A 1 209 ? 10.99 -21.875 -19.144 1 96.55 209 ASP A N 1
ATOM 1632 C CA . ASP A 1 209 ? 12.07 -22.054 -20.11 1 96.55 209 ASP A CA 1
ATOM 1633 C C . ASP A 1 209 ? 11.925 -21.086 -21.282 1 96.55 209 ASP A C 1
ATOM 1635 O O . ASP A 1 209 ? 12.905 -20.48 -21.719 1 96.55 209 ASP A O 1
ATOM 1639 N N . LYS A 1 210 ? 10.71 -21.042 -21.747 1 96.01 210 LYS A N 1
ATOM 1640 C CA . LYS A 1 210 ? 10.426 -20.144 -22.862 1 96.01 210 LYS A CA 1
ATOM 1641 C C . LYS A 1 210 ? 10.774 -18.701 -22.509 1 96.01 210 LYS A C 1
ATOM 1643 O O . LYS A 1 210 ? 11.383 -17.989 -23.311 1 96.01 210 LYS A O 1
ATOM 1648 N N . GLU A 1 211 ? 10.429 -18.249 -21.319 1 95.4 211 GLU A N 1
ATOM 1649 C CA . GLU A 1 211 ? 10.661 -16.875 -20.885 1 95.4 211 GLU A CA 1
ATOM 1650 C C . GLU A 1 211 ? 12.146 -16.617 -20.643 1 95.4 211 GLU A C 1
ATOM 1652 O O . GLU A 1 211 ? 12.669 -15.568 -21.026 1 95.4 211 GLU A O 1
ATOM 1657 N N . TYR A 1 212 ? 12.828 -17.516 -20.059 1 95.8 212 TYR A N 1
ATOM 1658 C CA . TYR A 1 212 ? 14.237 -17.331 -19.729 1 95.8 212 TYR A CA 1
ATOM 1659 C C . TYR A 1 212 ? 15.112 -17.48 -20.968 1 95.8 212 TYR A C 1
ATOM 1661 O O . TYR A 1 212 ? 16.228 -16.958 -21.014 1 95.8 212 TYR A O 1
ATOM 1669 N N . ALA A 1 213 ? 14.587 -18.218 -21.969 1 94.57 213 ALA A N 1
ATOM 1670 C CA . ALA A 1 213 ? 15.323 -18.355 -23.223 1 94.57 213 ALA A CA 1
ATOM 1671 C C . ALA A 1 213 ? 15.592 -16.991 -23.853 1 94.57 213 ALA A C 1
ATOM 1673 O O . ALA A 1 213 ? 16.564 -16.823 -24.593 1 94.57 213 ALA A O 1
ATOM 1674 N N . LYS A 1 214 ? 14.784 -16.028 -23.472 1 93.45 214 LYS A N 1
ATOM 1675 C CA . LYS A 1 214 ? 14.899 -14.678 -24.017 1 93.45 214 LYS A CA 1
ATOM 1676 C C . LYS A 1 214 ? 15.908 -13.85 -23.227 1 93.45 214 LYS A C 1
ATOM 1678 O O . LYS A 1 214 ? 16.237 -12.727 -23.614 1 93.45 214 LYS A O 1
ATOM 1683 N N . THR A 1 215 ? 16.351 -14.369 -22.16 1 93.41 215 THR A N 1
ATOM 1684 C CA . THR A 1 215 ? 17.268 -13.646 -21.285 1 93.41 215 THR A CA 1
ATOM 1685 C C . THR A 1 215 ? 18.683 -14.204 -21.404 1 93.41 215 THR A C 1
ATOM 1687 O O . THR A 1 215 ? 18.885 -15.281 -21.969 1 93.41 215 THR A O 1
ATOM 1690 N N . PRO A 1 216 ? 19.655 -13.539 -20.826 1 91.57 216 PRO A N 1
ATOM 1691 C CA . PRO A 1 216 ? 21.027 -14.052 -20.84 1 91.57 216 PRO A CA 1
ATOM 1692 C C . PRO A 1 216 ? 21.185 -15.337 -20.031 1 91.57 216 PRO A C 1
ATOM 1694 O O . PRO A 1 216 ? 22.057 -16.156 -20.331 1 91.57 216 PRO A O 1
ATOM 1697 N N . ALA A 1 217 ? 20.377 -15.606 -19.106 1 90.59 217 ALA A N 1
ATOM 1698 C CA . ALA A 1 217 ? 20.472 -16.779 -18.241 1 90.59 217 ALA A CA 1
ATOM 1699 C C . ALA A 1 217 ? 20.053 -18.045 -18.985 1 90.59 217 ALA A C 1
ATOM 1701 O O . ALA A 1 217 ? 20.541 -19.137 -18.686 1 90.59 217 ALA A O 1
ATOM 1702 N N . LYS A 1 218 ? 19.089 -17.968 -19.89 1 91.77 218 LYS A N 1
ATOM 1703 C CA . LYS A 1 218 ? 18.626 -19.009 -20.803 1 91.77 218 LYS A CA 1
ATOM 1704 C C . LYS A 1 218 ? 17.82 -20.071 -20.062 1 91.77 218 LYS A C 1
ATOM 1706 O O . LYS A 1 218 ? 17.021 -20.788 -20.669 1 91.77 218 LYS A O 1
ATOM 1711 N N . THR A 1 219 ? 18.132 -20.265 -18.734 1 93.85 219 THR A N 1
ATOM 1712 C CA . THR A 1 219 ? 17.414 -21.248 -17.93 1 93.85 219 THR A CA 1
ATOM 1713 C C . THR A 1 219 ? 16.963 -20.638 -16.606 1 93.85 219 THR A C 1
ATOM 1715 O O . THR A 1 219 ? 17.561 -19.672 -16.126 1 93.85 219 THR A O 1
ATOM 1718 N N . PRO A 1 220 ? 15.908 -21.212 -16.046 1 94.2 220 PRO A N 1
ATOM 1719 C CA . PRO A 1 220 ? 15.498 -20.729 -14.726 1 94.2 220 PRO A CA 1
ATOM 1720 C C . PRO A 1 220 ? 16.582 -20.916 -13.666 1 94.2 220 PRO A C 1
ATOM 1722 O O . PRO A 1 220 ? 17.319 -21.905 -13.7 1 94.2 220 PRO A O 1
ATOM 1725 N N . PRO A 1 221 ? 16.635 -20.009 -12.796 1 94.22 221 PRO A N 1
ATOM 1726 C CA . PRO A 1 221 ? 17.683 -20.093 -11.776 1 94.22 221 PRO A CA 1
ATOM 1727 C C . PRO A 1 221 ? 17.451 -21.229 -10.783 1 94.22 221 PRO A C 1
ATOM 1729 O O . PRO A 1 221 ? 16.316 -21.681 -10.61 1 94.22 221 PRO A O 1
ATOM 1732 N N . LYS A 1 222 ? 18.454 -21.62 -10.085 1 91.9 222 LYS A N 1
ATOM 1733 C CA . LYS A 1 222 ? 18.453 -22.799 -9.223 1 91.9 222 LYS A CA 1
ATOM 1734 C C . LYS A 1 222 ? 17.65 -22.548 -7.95 1 91.9 222 LYS A C 1
ATOM 1736 O O . LYS A 1 222 ? 17.218 -23.493 -7.286 1 91.9 222 LYS A O 1
ATOM 1741 N N . ASN A 1 223 ? 17.533 -21.267 -7.6 1 93.09 223 ASN A N 1
ATOM 1742 C CA . ASN A 1 223 ? 16.794 -20.956 -6.381 1 93.09 223 ASN A CA 1
ATOM 1743 C C . ASN A 1 223 ? 15.293 -21.149 -6.57 1 93.09 223 ASN A C 1
ATOM 1745 O O . ASN A 1 223 ? 14.529 -21.092 -5.605 1 93.09 223 ASN A O 1
ATOM 1749 N N . VAL A 1 224 ? 14.868 -21.382 -7.808 1 95.27 224 VAL A N 1
ATOM 1750 C CA . VAL A 1 224 ? 13.449 -21.533 -8.112 1 95.27 224 VAL A CA 1
ATOM 1751 C C . VAL A 1 224 ? 13.063 -23.009 -8.058 1 95.27 224 VAL A C 1
ATOM 1753 O O . VAL A 1 224 ? 13.649 -23.837 -8.759 1 95.27 224 VAL A O 1
ATOM 1756 N N . HIS A 1 225 ? 12.122 -23.305 -7.245 1 93.41 225 HIS A N 1
ATOM 1757 C CA . HIS A 1 225 ? 11.56 -24.643 -7.094 1 93.41 225 HIS A CA 1
ATOM 1758 C C . HIS A 1 225 ? 10.1 -24.68 -7.534 1 93.41 225 HIS A C 1
ATOM 1760 O O . HIS A 1 225 ? 9.343 -23.744 -7.268 1 93.41 225 HIS A O 1
ATOM 1766 N N . VAL A 1 226 ? 9.77 -25.76 -8.222 1 93.94 226 VAL A N 1
ATOM 1767 C CA . VAL A 1 226 ? 8.387 -25.909 -8.663 1 93.94 226 VAL A CA 1
ATOM 1768 C C . VAL A 1 226 ? 7.792 -27.186 -8.075 1 93.94 226 VAL A C 1
ATOM 1770 O O . VAL A 1 226 ? 8.375 -28.266 -8.199 1 93.94 226 VAL A O 1
ATOM 1773 N N . ILE A 1 227 ? 6.752 -27.054 -7.372 1 92.4 227 ILE A N 1
ATOM 1774 C CA . ILE A 1 227 ? 5.955 -28.182 -6.902 1 92.4 227 ILE A CA 1
ATOM 1775 C C . ILE A 1 227 ? 4.569 -28.136 -7.542 1 92.4 227 ILE A C 1
ATOM 1777 O O . ILE A 1 227 ? 3.795 -27.208 -7.297 1 92.4 227 ILE A O 1
ATOM 1781 N N . SER A 1 228 ? 4.331 -29.031 -8.322 1 93.84 228 SER A N 1
ATOM 1782 C CA . SER A 1 228 ? 3.098 -29.156 -9.092 1 93.84 228 SER A CA 1
ATOM 1783 C C . SER A 1 228 ? 2.893 -30.587 -9.579 1 93.84 228 SER A C 1
ATOM 1785 O O . SER A 1 228 ? 3.653 -31.487 -9.217 1 93.84 228 SER A O 1
ATOM 1787 N N . ASN A 1 229 ? 1.81 -30.843 -10.278 1 93.86 229 ASN A N 1
ATOM 1788 C CA . ASN A 1 229 ? 1.547 -32.177 -10.807 1 93.86 229 ASN A CA 1
ATOM 1789 C C . ASN A 1 229 ? 2.464 -32.505 -11.982 1 93.86 229 ASN A C 1
ATOM 1791 O O . ASN A 1 229 ? 2.34 -31.915 -13.056 1 93.86 229 ASN A O 1
ATOM 1795 N N . MET A 1 230 ? 3.307 -33.485 -11.732 1 94.2 230 MET A N 1
ATOM 1796 C CA . MET A 1 230 ? 4.357 -33.803 -12.696 1 94.2 230 MET A CA 1
ATOM 1797 C C . MET A 1 230 ? 3.981 -35.025 -13.527 1 94.2 230 MET A C 1
ATOM 1799 O O . MET A 1 230 ? 3.703 -36.092 -12.978 1 94.2 230 MET A O 1
ATOM 1803 N N . MET A 1 231 ? 4.014 -34.894 -14.777 1 95.42 231 MET A N 1
ATOM 1804 C CA . MET A 1 231 ? 3.713 -35.994 -15.689 1 95.42 231 MET A CA 1
ATOM 1805 C C . MET A 1 231 ? 4.867 -36.989 -15.741 1 95.42 231 MET A C 1
ATOM 1807 O O . MET A 1 231 ? 6.034 -36.594 -15.735 1 95.42 231 MET A O 1
ATOM 1811 N N . ARG A 1 232 ? 4.452 -38.194 -15.764 1 96.68 232 ARG A N 1
ATOM 1812 C CA . ARG A 1 232 ? 5.412 -39.267 -16.002 1 96.68 232 ARG A CA 1
ATOM 1813 C C . ARG A 1 232 ? 5.337 -39.76 -17.444 1 96.68 232 ARG A C 1
ATOM 1815 O O . ARG A 1 232 ? 4.28 -40.202 -17.899 1 96.68 232 ARG A O 1
ATOM 1822 N N . PHE A 1 233 ? 6.449 -39.706 -18.086 1 96.03 233 PHE A N 1
ATOM 1823 C CA . PHE A 1 233 ? 6.481 -40.098 -19.491 1 96.03 233 PHE A CA 1
ATOM 1824 C C . PHE A 1 233 ? 7.183 -41.44 -19.662 1 96.03 233 PHE A C 1
ATOM 1826 O O . PHE A 1 233 ? 8.132 -41.747 -18.938 1 96.03 233 PHE A O 1
ATOM 1833 N N . ASP A 1 234 ? 6.767 -42.198 -20.587 1 94.93 234 ASP A N 1
ATOM 1834 C CA . ASP A 1 234 ? 7.413 -43.473 -20.882 1 94.93 234 ASP A CA 1
ATOM 1835 C C . ASP A 1 234 ? 8.549 -43.294 -21.886 1 94.93 234 ASP A C 1
ATOM 1837 O O . ASP A 1 234 ? 8.965 -42.168 -22.166 1 94.93 234 ASP A O 1
ATOM 1841 N N . GLU A 1 235 ? 9.055 -44.348 -22.366 1 93.97 235 GLU A N 1
ATOM 1842 C CA . GLU A 1 235 ? 10.204 -44.329 -23.265 1 93.97 235 GLU A CA 1
ATOM 1843 C C . GLU A 1 235 ? 9.846 -43.69 -24.604 1 93.97 235 GLU A C 1
ATOM 1845 O O . GLU A 1 235 ? 10.727 -43.224 -25.331 1 93.97 235 GLU A O 1
ATOM 1850 N N . ASN A 1 236 ? 8.574 -43.749 -24.93 1 92.46 236 ASN A N 1
ATOM 1851 C CA . ASN A 1 236 ? 8.11 -43.164 -26.183 1 92.46 236 ASN A CA 1
ATOM 1852 C C . ASN A 1 236 ? 7.628 -41.729 -25.988 1 92.46 236 ASN A C 1
ATOM 1854 O O . ASN A 1 236 ? 6.942 -41.178 -26.85 1 92.46 236 ASN A O 1
ATOM 1858 N N . ASP A 1 237 ? 7.837 -41.15 -24.815 1 92.54 237 ASP A N 1
ATOM 1859 C CA . ASP A 1 237 ? 7.543 -39.753 -24.511 1 92.54 237 ASP A CA 1
ATOM 1860 C C . ASP A 1 237 ? 6.044 -39.537 -24.316 1 92.54 237 ASP A C 1
ATOM 1862 O O . ASP A 1 237 ? 5.532 -38.443 -24.56 1 92.54 237 ASP A O 1
ATOM 1866 N N . LYS A 1 238 ? 5.398 -40.559 -24.02 1 93.88 238 LYS A N 1
ATOM 1867 C CA . LYS A 1 238 ? 3.964 -40.466 -23.758 1 93.88 238 LYS A CA 1
ATOM 1868 C C . LYS A 1 238 ? 3.678 -40.477 -22.259 1 93.88 238 LYS A C 1
ATOM 1870 O O . LYS A 1 238 ? 4.312 -41.218 -21.506 1 93.88 238 LYS A O 1
ATOM 1875 N N . VAL A 1 239 ? 2.701 -39.671 -21.938 1 95.36 239 VAL A N 1
ATOM 1876 C CA . VAL A 1 239 ? 2.351 -39.602 -20.523 1 95.36 239 VAL A CA 1
ATOM 1877 C C . VAL A 1 239 ? 1.677 -40.903 -20.093 1 95.36 239 VAL A C 1
ATOM 1879 O O . VAL A 1 239 ? 0.765 -41.389 -20.765 1 95.36 239 VAL A O 1
ATOM 1882 N N . VAL A 1 240 ? 2.129 -41.441 -19.013 1 95.59 240 VAL A N 1
ATOM 1883 C CA . VAL A 1 240 ? 1.567 -42.707 -18.555 1 95.59 240 VAL A CA 1
ATOM 1884 C C . VAL A 1 240 ? 1.088 -42.569 -17.112 1 95.59 240 VAL A C 1
ATOM 1886 O O . VAL A 1 240 ? 0.537 -43.513 -16.541 1 95.59 240 VAL A O 1
ATOM 1889 N N . GLY A 1 241 ? 1.358 -41.468 -16.579 1 94.82 241 GLY A N 1
ATOM 1890 C CA . GLY A 1 241 ? 0.946 -41.208 -15.209 1 94.82 241 GLY A CA 1
ATOM 1891 C C . GLY A 1 241 ? 1.466 -39.889 -14.67 1 94.82 241 GLY A C 1
ATOM 1892 O O . GLY A 1 241 ? 1.924 -39.037 -15.435 1 94.82 241 GLY A O 1
ATOM 1893 N N . PHE A 1 242 ? 1.29 -39.674 -13.367 1 94.58 242 PHE A N 1
ATOM 1894 C CA . PHE A 1 242 ? 1.769 -38.489 -12.665 1 94.58 242 PHE A CA 1
ATOM 1895 C C . PHE A 1 242 ? 2.576 -38.88 -11.432 1 94.58 242 PHE A C 1
ATOM 1897 O O . PHE A 1 242 ? 2.219 -39.824 -10.724 1 94.58 242 PHE A O 1
ATOM 1904 N N . ASP A 1 243 ? 3.639 -38.203 -11.284 1 90.9 243 ASP A N 1
ATOM 1905 C CA . ASP A 1 243 ? 4.541 -38.515 -10.18 1 90.9 243 ASP A CA 1
ATOM 1906 C C . ASP A 1 243 ? 4.151 -37.749 -8.918 1 90.9 243 ASP A C 1
ATOM 1908 O O . ASP A 1 243 ? 3.751 -36.585 -8.991 1 90.9 243 ASP A O 1
ATOM 1912 N N . GLY A 1 244 ? 4.313 -38.436 -7.845 1 83.36 244 GLY A N 1
ATOM 1913 C CA . GLY A 1 244 ? 4.145 -37.781 -6.558 1 83.36 244 GLY A CA 1
ATOM 1914 C C . GLY A 1 244 ? 2.692 -37.65 -6.14 1 83.36 244 GLY A C 1
ATOM 1915 O O . GLY A 1 244 ? 1.826 -38.36 -6.655 1 83.36 244 GLY A O 1
ATOM 1916 N N . THR A 1 245 ? 2.475 -36.795 -5.13 1 84.3 245 THR A N 1
ATOM 1917 C CA . THR A 1 245 ? 1.143 -36.562 -4.584 1 84.3 245 THR A CA 1
ATOM 1918 C C . THR A 1 245 ? 0.355 -35.602 -5.471 1 84.3 245 THR A C 1
ATOM 1920 O O . THR A 1 245 ? 0.905 -34.618 -5.971 1 84.3 245 THR A O 1
ATOM 1923 N N . LEU A 1 246 ? -0.877 -35.963 -5.619 1 89.32 246 LEU A N 1
ATOM 1924 C CA . LEU A 1 246 ? -1.782 -35.086 -6.355 1 89.32 246 LEU A CA 1
ATOM 1925 C C . LEU A 1 246 ? -1.935 -33.745 -5.646 1 89.32 246 LEU A C 1
ATOM 1927 O O . LEU A 1 246 ? -2.291 -33.698 -4.467 1 89.32 246 LEU A O 1
ATOM 1931 N N . ILE A 1 247 ? -1.627 -32.717 -6.35 1 89.02 247 ILE A N 1
ATOM 1932 C CA . ILE A 1 247 ? -1.756 -31.376 -5.789 1 89.02 247 ILE A CA 1
ATOM 1933 C C . ILE A 1 247 ? -3.077 -30.754 -6.237 1 89.02 247 ILE A C 1
ATOM 1935 O O . ILE A 1 247 ? -3.403 -30.765 -7.426 1 89.02 247 ILE A O 1
ATOM 1939 N N . HIS A 1 248 ? -3.854 -30.268 -5.381 1 88.02 248 HIS A N 1
ATOM 1940 C CA . HIS A 1 248 ? -5.099 -29.554 -5.638 1 88.02 248 HIS A CA 1
ATOM 1941 C C . HIS A 1 248 ? -5.29 -28.406 -4.653 1 88.02 248 HIS A C 1
ATOM 1943 O O . HIS A 1 248 ? -4.442 -28.178 -3.787 1 88.02 248 HIS A O 1
ATOM 1949 N N . SER A 1 249 ? -6.339 -27.666 -4.766 1 82.97 249 SER A N 1
ATOM 1950 C CA . SER A 1 249 ? -6.556 -26.407 -4.059 1 82.97 249 SER A CA 1
ATOM 1951 C C . SER A 1 249 ? -6.604 -26.621 -2.55 1 82.97 249 SER A C 1
ATOM 1953 O O . SER A 1 249 ? -6.266 -25.721 -1.779 1 82.97 249 SER A O 1
ATOM 1955 N N . LEU A 1 250 ? -6.898 -27.817 -2.059 1 83.11 250 LEU A N 1
ATOM 1956 C CA . LEU A 1 250 ? -7.131 -28.034 -0.636 1 83.11 250 LEU A CA 1
ATOM 1957 C C . LEU A 1 250 ? -5.885 -28.595 0.04 1 83.11 250 LEU A C 1
ATOM 1959 O O . LEU A 1 250 ? -5.806 -28.64 1.27 1 83.11 250 LEU A O 1
ATOM 1963 N N . ASN A 1 251 ? -4.892 -28.999 -0.736 1 83.4 251 ASN A N 1
ATOM 1964 C CA . ASN A 1 251 ? -3.712 -29.57 -0.095 1 83.4 251 ASN A CA 1
ATOM 1965 C C . ASN A 1 251 ? -2.445 -28.808 -0.473 1 83.4 251 ASN A C 1
ATOM 1967 O O . ASN A 1 251 ? -1.335 -29.313 -0.293 1 83.4 251 ASN A O 1
ATOM 1971 N N . LYS A 1 252 ? -2.61 -27.755 -1.083 1 83.98 252 LYS A N 1
ATOM 1972 C CA . LYS A 1 252 ? -1.495 -26.857 -1.371 1 83.98 252 LYS A CA 1
ATOM 1973 C C . LYS A 1 252 ? -0.928 -26.256 -0.088 1 83.98 252 LYS A C 1
ATOM 1975 O O . LYS A 1 252 ? -1.069 -25.055 0.156 1 83.98 252 LYS A O 1
ATOM 1980 N N . ASN A 1 253 ? -0.351 -27.051 0.716 1 77.93 253 ASN A N 1
ATOM 1981 C CA . ASN A 1 253 ? 0.222 -26.651 1.996 1 77.93 253 ASN A CA 1
ATOM 1982 C C . ASN A 1 253 ? 1.458 -27.477 2.34 1 77.93 253 ASN A C 1
ATOM 1984 O O . ASN A 1 253 ? 2.016 -28.156 1.476 1 77.93 253 ASN A O 1
ATOM 1988 N N . ALA A 1 254 ? 1.874 -27.297 3.533 1 64.78 254 ALA A N 1
ATOM 1989 C CA . ALA A 1 254 ? 3.163 -27.801 4.001 1 64.78 254 ALA A CA 1
ATOM 1990 C C . ALA A 1 254 ? 3.259 -29.313 3.816 1 64.78 254 ALA A C 1
ATOM 1992 O O . ALA A 1 254 ? 4.349 -29.85 3.605 1 64.78 254 ALA A O 1
ATOM 1993 N N . SER A 1 255 ? 2.146 -29.938 3.82 1 68.23 255 SER A N 1
ATOM 1994 C CA . SER A 1 255 ? 2.226 -31.39 3.697 1 68.23 255 SER A CA 1
ATOM 1995 C C . SER A 1 255 ? 2.854 -31.799 2.369 1 68.23 255 SER A C 1
ATOM 1997 O O . SER A 1 255 ? 3.532 -32.825 2.287 1 68.23 255 SER A O 1
ATOM 1999 N N . ALA A 1 256 ? 2.639 -30.917 1.495 1 73.24 256 ALA A N 1
ATOM 2000 C CA . ALA A 1 256 ? 3.207 -31.198 0.178 1 73.24 256 ALA A CA 1
ATOM 2001 C C . ALA A 1 256 ? 4.671 -30.771 0.11 1 73.24 256 ALA A C 1
ATOM 2003 O O . ALA A 1 256 ? 5.395 -31.162 -0.809 1 73.24 256 ALA A O 1
ATOM 2004 N N . LEU A 1 257 ? 5.033 -29.97 1.112 1 75.51 257 LEU A N 1
ATOM 2005 C CA . LEU A 1 257 ? 6.36 -29.368 1.051 1 75.51 257 LEU A CA 1
ATOM 2006 C C . LEU A 1 257 ? 7.369 -30.197 1.838 1 75.51 257 LEU A C 1
ATOM 2008 O O . LEU A 1 257 ? 8.571 -30.144 1.564 1 75.51 257 LEU A O 1
ATOM 2012 N N . VAL A 1 258 ? 6.75 -31.05 2.696 1 72.81 258 VAL A N 1
ATOM 2013 C CA . VAL A 1 258 ? 7.633 -31.78 3.599 1 72.81 258 VAL A CA 1
ATOM 2014 C C . VAL A 1 258 ? 8.575 -32.671 2.793 1 72.81 258 VAL A C 1
ATOM 2016 O O . VAL A 1 258 ? 8.144 -33.369 1.872 1 72.81 258 VAL A O 1
ATOM 2019 N N . LYS A 1 259 ? 9.896 -32.492 2.938 1 73.28 259 LYS A N 1
ATOM 2020 C CA . LYS A 1 259 ? 10.958 -33.338 2.4 1 73.28 259 LYS A CA 1
ATOM 2021 C C . LYS A 1 259 ? 11.4 -32.856 1.022 1 73.28 259 LYS A C 1
ATOM 2023 O O . LYS A 1 259 ? 12.194 -33.519 0.352 1 73.28 259 LYS A O 1
ATOM 2028 N N . THR A 1 260 ? 10.709 -31.802 0.577 1 80.62 260 THR A N 1
ATOM 2029 C CA . THR A 1 260 ? 11.172 -31.282 -0.705 1 80.62 260 THR A CA 1
ATOM 2030 C C . THR A 1 260 ? 12.503 -30.553 -0.545 1 80.62 260 THR A C 1
ATOM 2032 O O . THR A 1 260 ? 12.912 -30.235 0.573 1 80.62 260 THR A O 1
ATOM 2035 N N . ALA A 1 261 ? 13.154 -30.421 -1.686 1 79.24 261 ALA A N 1
ATOM 2036 C CA . ALA A 1 261 ? 14.401 -29.66 -1.687 1 79.24 261 ALA A CA 1
ATOM 2037 C C . ALA A 1 261 ? 14.178 -28.243 -1.165 1 79.24 261 ALA A C 1
ATOM 2039 O O . ALA A 1 261 ? 15.047 -27.677 -0.498 1 79.24 261 ALA A O 1
ATOM 2040 N N . PHE A 1 262 ? 13.083 -27.736 -1.423 1 83.64 262 PHE A N 1
ATOM 2041 C CA . PHE A 1 262 ? 12.734 -26.397 -0.964 1 83.64 262 PHE A CA 1
ATOM 2042 C C . PHE A 1 262 ? 12.649 -26.352 0.557 1 83.64 262 PHE A C 1
ATOM 2044 O O . PHE A 1 262 ? 13.247 -25.48 1.192 1 83.64 262 PHE A O 1
ATOM 2051 N N . TRP A 1 263 ? 11.985 -27.279 1.067 1 81.67 263 TRP A N 1
ATOM 2052 C CA . TRP A 1 263 ? 11.81 -27.367 2.513 1 81.67 263 TRP A CA 1
ATOM 2053 C C . TRP A 1 263 ? 13.155 -27.513 3.216 1 81.67 263 TRP A C 1
ATOM 2055 O O . TRP A 1 263 ? 13.42 -26.831 4.21 1 81.67 263 TRP A O 1
ATOM 2065 N N . LYS A 1 264 ? 13.969 -28.371 2.698 1 78.78 264 LYS A N 1
ATOM 2066 C CA . LYS A 1 264 ? 15.291 -28.614 3.268 1 78.78 264 LYS A CA 1
ATOM 2067 C C . LYS A 1 264 ? 16.14 -27.346 3.248 1 78.78 264 LYS A C 1
ATOM 2069 O O . LYS A 1 264 ? 16.801 -27.02 4.236 1 78.78 264 LYS A O 1
ATOM 2074 N N . GLN A 1 265 ? 16.032 -26.716 2.184 1 80.77 265 GLN A N 1
ATOM 2075 C CA . GLN A 1 265 ? 16.792 -25.478 2.043 1 80.77 265 GLN A CA 1
ATOM 2076 C C . GLN A 1 265 ? 16.333 -24.433 3.057 1 80.77 265 GLN A C 1
ATOM 2078 O O . GLN A 1 265 ? 17.158 -23.758 3.676 1 80.77 265 GLN A O 1
ATOM 2083 N N . CYS A 1 266 ? 15.082 -24.304 3.229 1 81.41 266 CYS A N 1
ATOM 2084 C CA . CYS A 1 266 ? 14.518 -23.332 4.159 1 81.41 266 CYS A CA 1
ATOM 2085 C C . CYS A 1 266 ? 14.968 -23.618 5.587 1 81.41 266 CYS A C 1
ATOM 2087 O O . CYS A 1 266 ? 15.316 -22.698 6.328 1 81.41 266 CYS A O 1
ATOM 2089 N N . GLN A 1 267 ? 14.964 -24.866 5.933 1 76.65 267 GLN A N 1
ATOM 2090 C CA . GLN A 1 267 ? 15.326 -25.267 7.289 1 76.65 267 GLN A CA 1
ATOM 2091 C C . GLN A 1 267 ? 16.824 -25.101 7.53 1 76.65 267 GLN A C 1
ATOM 2093 O O . GLN A 1 267 ? 17.242 -24.692 8.615 1 76.65 267 GLN A O 1
ATOM 2098 N N . LEU A 1 268 ? 17.534 -25.434 6.575 1 73.89 268 LEU A N 1
ATOM 2099 C CA . LEU A 1 268 ? 18.987 -25.38 6.685 1 73.89 268 LEU A CA 1
ATOM 2100 C C . LEU A 1 268 ? 19.47 -23.938 6.803 1 73.89 268 LEU A C 1
ATOM 2102 O O . LEU A 1 268 ? 20.363 -23.641 7.6 1 73.89 268 LEU A O 1
ATOM 2106 N N . GLU A 1 269 ? 18.826 -23.117 6.082 1 79.49 269 GLU A N 1
ATOM 2107 C CA . GLU A 1 269 ? 19.284 -21.732 6.024 1 79.49 269 GLU A CA 1
ATOM 2108 C C . GLU A 1 269 ? 18.564 -20.869 7.056 1 79.49 269 GLU A C 1
ATOM 2110 O O . GLU A 1 269 ? 18.866 -19.682 7.199 1 79.49 269 GLU A O 1
ATOM 2115 N N . LYS A 1 270 ? 17.653 -21.435 7.738 1 83.25 270 LYS A N 1
ATOM 2116 C CA . LYS A 1 270 ? 16.926 -20.801 8.834 1 83.25 270 LYS A CA 1
ATOM 2117 C C . LYS A 1 270 ? 16.214 -19.537 8.362 1 83.25 270 LYS A C 1
ATOM 2119 O O . LYS A 1 270 ? 16.326 -18.483 8.992 1 83.25 270 LYS A O 1
ATOM 2124 N N . ARG A 1 271 ? 15.66 -19.656 7.295 1 88.79 271 ARG A N 1
ATOM 2125 C CA . ARG A 1 271 ? 14.846 -18.565 6.768 1 88.79 271 ARG A CA 1
ATOM 2126 C C . ARG A 1 271 ? 13.417 -18.645 7.293 1 88.79 271 ARG A C 1
ATOM 2128 O O . ARG A 1 271 ? 12.795 -19.709 7.256 1 88.79 271 ARG A O 1
ATOM 2135 N N . HIS A 1 272 ? 12.938 -17.538 7.798 1 89.8 272 HIS A N 1
ATOM 2136 C CA . HIS A 1 272 ? 11.64 -17.615 8.457 1 89.8 272 HIS A CA 1
ATOM 2137 C C . HIS A 1 272 ? 10.708 -16.511 7.968 1 89.8 272 HIS A C 1
ATOM 2139 O O . HIS A 1 272 ? 9.515 -16.517 8.28 1 89.8 272 HIS A O 1
ATOM 2145 N N . ASN A 1 273 ? 11.179 -15.481 7.269 1 94.43 273 ASN A N 1
ATOM 2146 C CA . ASN A 1 273 ? 10.316 -14.465 6.676 1 94.43 273 ASN A CA 1
ATOM 2147 C C . ASN A 1 273 ? 9.698 -14.949 5.368 1 94.43 273 ASN A C 1
ATOM 2149 O O . ASN A 1 273 ? 10.402 -15.456 4.493 1 94.43 273 ASN A O 1
ATOM 2153 N N . ILE A 1 274 ? 8.395 -14.83 5.255 1 95.42 274 ILE A N 1
ATOM 2154 C CA . ILE A 1 274 ? 7.722 -15.421 4.103 1 95.42 274 ILE A CA 1
ATOM 2155 C C . ILE A 1 274 ? 6.956 -14.34 3.342 1 95.42 274 ILE A C 1
ATOM 2157 O O . ILE A 1 274 ? 6.187 -13.581 3.937 1 95.42 274 ILE A O 1
ATOM 2161 N N . LEU A 1 275 ? 7.199 -14.196 2.106 1 97.17 275 LEU A N 1
ATOM 2162 C CA . LEU A 1 275 ? 6.334 -13.478 1.177 1 97.17 275 LEU A CA 1
ATOM 2163 C C . LEU A 1 275 ? 5.502 -14.449 0.346 1 97.17 275 LEU A C 1
ATOM 2165 O O . LEU A 1 275 ? 6.05 -15.251 -0.413 1 97.17 275 LEU A O 1
ATOM 2169 N N . LEU A 1 276 ? 4.2 -14.403 0.524 1 97.41 276 LEU A N 1
ATOM 2170 C CA . LEU A 1 276 ? 3.294 -15.345 -0.125 1 97.41 276 LEU A CA 1
ATOM 2171 C C . LEU A 1 276 ? 2.412 -14.635 -1.147 1 97.41 276 LEU A C 1
ATOM 2173 O O . LEU A 1 276 ? 1.798 -13.611 -0.837 1 97.41 276 LEU A O 1
ATOM 2177 N N . LEU A 1 277 ? 2.359 -15.156 -2.376 1 98.37 277 LEU A N 1
ATOM 2178 C CA . LEU A 1 277 ? 1.557 -14.6 -3.461 1 98.37 277 LEU A CA 1
ATOM 2179 C C . LEU A 1 277 ? 0.521 -15.609 -3.944 1 98.37 277 LEU A C 1
ATOM 2181 O O . LEU A 1 277 ? 0.863 -16.748 -4.272 1 98.37 277 LEU A O 1
ATOM 2185 N N . GLY A 1 278 ? -0.735 -15.219 -3.992 1 97.04 278 GLY A N 1
ATOM 2186 C CA . GLY A 1 278 ? -1.775 -16.125 -4.451 1 97.04 278 GLY A CA 1
ATOM 2187 C C . GLY A 1 278 ? -2.99 -15.407 -5.007 1 97.04 278 GLY A C 1
ATOM 2188 O O . GLY A 1 278 ? -3.213 -14.232 -4.708 1 97.04 278 GLY A O 1
ATOM 2189 N N . ASP A 1 279 ? -3.803 -16.148 -5.755 1 95.62 279 ASP A N 1
ATOM 2190 C CA . ASP A 1 279 ? -4.974 -15.514 -6.353 1 95.62 279 ASP A CA 1
ATOM 2191 C C . ASP A 1 279 ? -6.265 -16.128 -5.817 1 95.62 279 ASP A C 1
ATOM 2193 O O . ASP A 1 279 ? -7.359 -15.648 -6.12 1 95.62 279 ASP A O 1
ATOM 2197 N N . SER A 1 280 ? -6.168 -17.212 -5.101 1 91.3 280 SER A N 1
ATOM 2198 C CA . SER A 1 280 ? -7.343 -17.834 -4.501 1 91.3 280 SER A CA 1
ATOM 2199 C C . SER A 1 280 ? -7.251 -17.837 -2.979 1 91.3 280 SER A C 1
ATOM 2201 O O . SER A 1 280 ? -6.158 -17.743 -2.418 1 91.3 280 SER A O 1
ATOM 2203 N N . LEU A 1 281 ? -8.345 -17.966 -2.314 1 89.02 281 LEU A N 1
ATOM 2204 C CA . LEU A 1 281 ? -8.38 -17.953 -0.855 1 89.02 281 LEU A CA 1
ATOM 2205 C C . LEU A 1 281 ? -7.585 -19.121 -0.282 1 89.02 281 LEU A C 1
ATOM 2207 O O . LEU A 1 281 ? -6.95 -18.99 0.767 1 89.02 281 LEU A O 1
ATOM 2211 N N . GLY A 1 282 ? -7.58 -20.235 -0.98 1 87.38 282 GLY A N 1
ATOM 2212 C CA . GLY A 1 282 ? -6.82 -21.397 -0.549 1 87.38 282 GLY A CA 1
ATOM 2213 C C . GLY A 1 282 ? -5.32 -21.169 -0.565 1 87.38 282 GLY A C 1
ATOM 2214 O O . GLY A 1 282 ? -4.583 -21.8 0.195 1 87.38 282 GLY A O 1
ATOM 2215 N N . ASP A 1 283 ? -4.828 -20.222 -1.33 1 92.66 283 ASP A N 1
ATOM 2216 C CA . ASP A 1 283 ? -3.399 -19.96 -1.472 1 92.66 283 ASP A CA 1
ATOM 2217 C C . ASP A 1 283 ? -2.826 -19.336 -0.202 1 92.66 283 ASP A C 1
ATOM 2219 O O . ASP A 1 283 ? -1.619 -19.403 0.039 1 92.66 283 ASP A O 1
ATOM 2223 N N . ALA A 1 284 ? -3.673 -18.695 0.553 1 92.11 284 ALA A N 1
ATOM 2224 C CA . ALA A 1 284 ? -3.223 -18.057 1.788 1 92.11 284 ALA A CA 1
ATOM 2225 C C . ALA A 1 284 ? -2.679 -19.088 2.772 1 92.11 284 ALA A C 1
ATOM 2227 O O . ALA A 1 284 ? -1.986 -18.736 3.729 1 92.11 284 ALA A O 1
ATOM 2228 N N . ASN A 1 285 ? -2.963 -20.341 2.49 1 88.83 285 ASN A N 1
ATOM 2229 C CA . ASN A 1 285 ? -2.573 -21.406 3.409 1 88.83 285 ASN A CA 1
ATOM 2230 C C . ASN A 1 285 ? -1.338 -22.152 2.911 1 88.83 285 ASN A C 1
ATOM 2232 O O . ASN A 1 285 ? -0.93 -23.151 3.504 1 88.83 285 ASN A O 1
ATOM 2236 N N . MET A 1 286 ? -0.718 -21.664 1.899 1 90.52 286 MET A N 1
ATOM 2237 C CA . MET A 1 286 ? 0.378 -22.389 1.263 1 90.52 286 MET A CA 1
ATOM 2238 C C . MET A 1 286 ? 1.569 -22.512 2.207 1 90.52 286 MET A C 1
ATOM 2240 O O . MET A 1 286 ? 2.385 -23.425 2.067 1 90.52 286 MET A O 1
ATOM 2244 N N . ALA A 1 287 ? 1.655 -21.566 3.167 1 87.43 287 ALA A N 1
ATOM 2245 C CA . ALA A 1 287 ? 2.792 -21.579 4.084 1 87.43 287 ALA A CA 1
ATOM 2246 C C . ALA A 1 287 ? 2.513 -22.472 5.29 1 87.43 287 ALA A C 1
ATOM 2248 O O . ALA A 1 287 ? 3.398 -22.705 6.117 1 87.43 287 ALA A O 1
ATOM 2249 N N . ASN A 1 288 ? 1.259 -22.934 5.333 1 82.95 288 ASN A N 1
ATOM 2250 C CA . ASN A 1 288 ? 0.926 -23.782 6.473 1 82.95 288 ASN A CA 1
ATOM 2251 C C . ASN A 1 288 ? 1.812 -25.023 6.527 1 82.95 288 ASN A C 1
ATOM 2253 O O . ASN A 1 288 ? 1.969 -25.723 5.524 1 82.95 288 ASN A O 1
ATOM 2257 N N . GLY A 1 289 ? 2.441 -25.289 7.724 1 76.79 289 GLY A N 1
ATOM 2258 C CA . GLY A 1 289 ? 3.378 -26.39 7.881 1 76.79 289 GLY A CA 1
ATOM 2259 C C . GLY A 1 289 ? 4.81 -25.93 8.077 1 76.79 289 GLY A C 1
ATOM 2260 O O . GLY A 1 289 ? 5.649 -26.689 8.567 1 76.79 289 GLY A O 1
ATOM 2261 N N . LEU A 1 290 ? 5.056 -24.719 7.539 1 81.49 290 LEU A N 1
ATOM 2262 C CA . LEU A 1 290 ? 6.351 -24.116 7.833 1 81.49 290 LEU A CA 1
ATOM 2263 C C . LEU A 1 290 ? 6.366 -23.518 9.236 1 81.49 290 LEU A C 1
ATOM 2265 O O . LEU A 1 290 ? 5.309 -23.299 9.833 1 81.49 290 LEU A O 1
ATOM 2269 N N . ASP A 1 291 ? 7.543 -23.39 9.716 1 81.35 291 ASP A N 1
ATOM 2270 C CA . ASP A 1 291 ? 7.709 -22.784 11.034 1 81.35 291 ASP A CA 1
ATOM 2271 C C . ASP A 1 291 ? 7.91 -21.274 10.922 1 81.35 291 ASP A C 1
ATOM 2273 O O . ASP A 1 291 ? 8.997 -20.811 10.572 1 81.35 291 ASP A O 1
ATOM 2277 N N . PHE A 1 292 ? 6.812 -20.508 11.181 1 86.26 292 PHE A N 1
ATOM 2278 C CA . PHE A 1 292 ? 6.888 -19.052 11.162 1 86.26 292 PHE A CA 1
ATOM 2279 C C . PHE A 1 292 ? 5.93 -18.446 12.181 1 86.26 292 PHE A C 1
ATOM 2281 O O . PHE A 1 292 ? 4.967 -19.094 12.596 1 86.26 292 PHE A O 1
ATOM 2288 N N . LYS A 1 293 ? 6.252 -17.266 12.591 1 91.74 293 LYS A N 1
ATOM 2289 C CA . LYS A 1 293 ? 5.328 -16.457 13.379 1 91.74 293 LYS A CA 1
ATOM 2290 C C . LYS A 1 293 ? 4.477 -15.563 12.482 1 91.74 293 LYS A C 1
ATOM 2292 O O . LYS A 1 293 ? 4.886 -15.221 11.37 1 91.74 293 LYS A O 1
ATOM 2297 N N . GLU A 1 294 ? 3.348 -15.211 12.951 1 92.19 294 GLU A N 1
ATOM 2298 C CA . GLU A 1 294 ? 2.412 -14.439 12.139 1 92.19 294 GLU A CA 1
ATOM 2299 C C . GLU A 1 294 ? 3.015 -13.101 11.723 1 92.19 294 GLU A C 1
ATOM 2301 O O . GLU A 1 294 ? 2.672 -12.559 10.67 1 92.19 294 GLU A O 1
ATOM 2306 N N . ASP A 1 295 ? 3.924 -12.591 12.482 1 93.78 295 ASP A N 1
ATOM 2307 C CA . ASP A 1 295 ? 4.551 -11.321 12.13 1 93.78 295 ASP A CA 1
ATOM 2308 C C . ASP A 1 295 ? 5.725 -11.533 11.177 1 93.78 295 ASP A C 1
ATOM 2310 O O . ASP A 1 295 ? 6.453 -10.59 10.861 1 93.78 295 ASP A O 1
ATOM 2314 N N . GLU A 1 296 ? 5.852 -12.778 10.685 1 94.94 296 GLU A N 1
ATOM 2315 C CA . GLU A 1 296 ? 6.944 -13.104 9.772 1 94.94 296 GLU A CA 1
ATOM 2316 C C . GLU A 1 296 ? 6.416 -13.468 8.388 1 94.94 296 GLU A C 1
ATOM 2318 O O . GLU A 1 296 ? 7.171 -13.935 7.532 1 94.94 296 GLU A O 1
ATOM 2323 N N . ILE A 1 297 ? 5.162 -13.27 8.191 1 95.9 297 ILE A N 1
ATOM 2324 C CA . ILE A 1 297 ? 4.594 -13.603 6.889 1 95.9 297 ILE A CA 1
ATOM 2325 C C . ILE A 1 297 ? 3.772 -12.427 6.369 1 95.9 297 ILE A C 1
ATOM 2327 O O . ILE A 1 297 ? 3.037 -11.79 7.128 1 95.9 297 ILE A O 1
ATOM 2331 N N . VAL A 1 298 ? 3.99 -12.079 5.136 1 97.25 298 VAL A N 1
ATOM 2332 C CA . VAL A 1 298 ? 3.161 -11.127 4.405 1 97.25 298 VAL A CA 1
ATOM 2333 C C . VAL A 1 298 ? 2.507 -11.821 3.212 1 97.25 298 VAL A C 1
ATOM 2335 O O . VAL A 1 298 ? 3.194 -12.422 2.383 1 97.25 298 VAL A O 1
ATOM 2338 N N . ARG A 1 299 ? 1.205 -11.759 3.162 1 97.98 299 ARG A N 1
ATOM 2339 C CA . ARG A 1 299 ? 0.428 -12.398 2.105 1 97.98 299 ARG A CA 1
ATOM 2340 C C . ARG A 1 299 ? -0.144 -11.361 1.143 1 97.98 299 ARG A C 1
ATOM 2342 O O . ARG A 1 299 ? -0.831 -10.428 1.564 1 97.98 299 ARG A O 1
ATOM 2349 N N . ILE A 1 300 ? 0.128 -11.538 -0.125 1 98.59 300 ILE A N 1
ATOM 2350 C CA . ILE A 1 300 ? -0.409 -10.662 -1.16 1 98.59 300 ILE A CA 1
ATOM 2351 C C . ILE A 1 300 ? -1.361 -11.449 -2.058 1 98.59 300 ILE A C 1
ATOM 2353 O O . ILE A 1 300 ? -0.968 -12.447 -2.667 1 98.59 300 ILE A O 1
ATOM 2357 N N . GLY A 1 301 ? -2.569 -11.001 -2.1 1 98.26 301 GLY A N 1
ATOM 2358 C CA . GLY A 1 301 ? -3.596 -11.657 -2.894 1 98.26 301 GLY A CA 1
ATOM 2359 C C . GLY A 1 301 ? -3.911 -10.926 -4.185 1 98.26 301 GLY A C 1
ATOM 2360 O O . GLY A 1 301 ? -3.963 -9.694 -4.21 1 98.26 301 GLY A O 1
ATOM 2361 N N . PHE A 1 302 ? -4.076 -11.681 -5.233 1 97.92 302 PHE A N 1
ATOM 2362 C CA . PHE A 1 302 ? -4.516 -11.161 -6.522 1 97.92 302 PHE A CA 1
ATOM 2363 C C . PHE A 1 302 ? -5.989 -11.473 -6.759 1 97.92 302 PHE A C 1
ATOM 2365 O O . PHE A 1 302 ? -6.341 -12.6 -7.112 1 97.92 302 PHE A O 1
ATOM 2372 N N . LEU A 1 303 ? -6.796 -10.492 -6.533 1 96.95 303 LEU A N 1
ATOM 2373 C CA . LEU A 1 303 ? -8.227 -10.615 -6.789 1 96.95 303 LEU A CA 1
ATOM 2374 C C . LEU A 1 303 ? -8.564 -10.183 -8.212 1 96.95 303 LEU A C 1
ATOM 2376 O O . LEU A 1 303 ? -8.901 -9.021 -8.449 1 96.95 303 LEU A O 1
ATOM 2380 N N . ASN A 1 304 ? -8.593 -11.091 -9.079 1 95.28 304 ASN A N 1
ATOM 2381 C CA . ASN A 1 304 ? -8.615 -10.807 -10.51 1 95.28 304 ASN A CA 1
ATOM 2382 C C . ASN A 1 304 ? -10.029 -10.516 -11.003 1 95.28 304 ASN A C 1
ATOM 2384 O O . ASN A 1 304 ? -10.21 -9.869 -12.036 1 95.28 304 ASN A O 1
ATOM 2388 N N . ASP A 1 305 ? -10.99 -11.057 -10.314 1 89.88 305 ASP A N 1
ATOM 2389 C CA . ASP A 1 305 ? -12.374 -10.852 -10.731 1 89.88 305 ASP A CA 1
ATOM 2390 C C . ASP A 1 305 ? -13.306 -10.786 -9.523 1 89.88 305 ASP A C 1
ATOM 2392 O O . ASP A 1 305 ? -12.997 -11.332 -8.462 1 89.88 305 ASP A O 1
ATOM 2396 N N . GLY A 1 306 ? -14.365 -9.997 -9.704 1 88.02 306 GLY A N 1
ATOM 2397 C CA . GLY A 1 306 ? -15.38 -9.921 -8.666 1 88.02 306 GLY A CA 1
ATOM 2398 C C . GLY A 1 306 ? -14.925 -9.149 -7.442 1 88.02 306 GLY A C 1
ATOM 2399 O O . GLY A 1 306 ? -15.155 -9.578 -6.31 1 88.02 306 GLY A O 1
ATOM 2400 N N . ALA A 1 307 ? -14.185 -8.108 -7.603 1 87.12 307 ALA A N 1
ATOM 2401 C CA . ALA A 1 307 ? -13.588 -7.328 -6.522 1 87.12 307 ALA A CA 1
ATOM 2402 C C . ALA A 1 307 ? -14.657 -6.814 -5.562 1 87.12 307 AL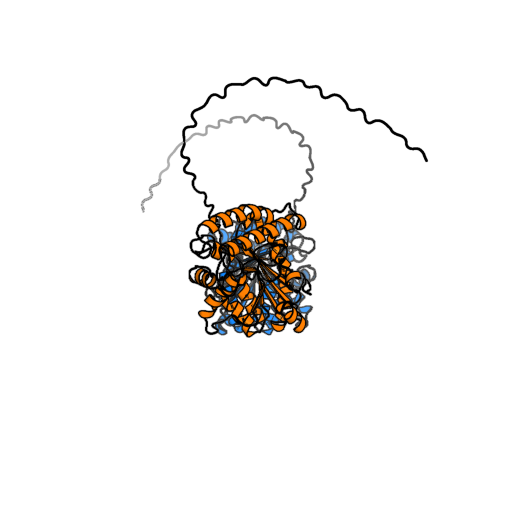A A C 1
ATOM 2404 O O . ALA A 1 307 ? -14.481 -6.865 -4.342 1 87.12 307 ALA A O 1
ATOM 2405 N N . ASP A 1 308 ? -15.749 -6.371 -6.009 1 85.13 308 ASP A N 1
ATOM 2406 C CA . ASP A 1 308 ? -16.797 -5.8 -5.168 1 85.13 308 ASP A CA 1
ATOM 2407 C C . ASP A 1 308 ? -17.371 -6.849 -4.218 1 85.13 308 ASP A C 1
ATOM 2409 O O . ASP A 1 308 ? -17.617 -6.564 -3.044 1 85.13 308 ASP A O 1
ATOM 2413 N N . GLU A 1 309 ? -17.478 -8.024 -4.733 1 88.06 309 GLU A N 1
ATOM 2414 C CA . GLU A 1 309 ? -18.152 -9.072 -3.971 1 88.06 309 GLU A CA 1
ATOM 2415 C C . GLU A 1 309 ? -17.173 -9.809 -3.061 1 88.06 309 GLU A C 1
ATOM 2417 O O . GLU A 1 309 ? -17.545 -10.256 -1.974 1 88.06 309 GLU A O 1
ATOM 2422 N N . LYS A 1 310 ? -15.924 -9.904 -3.47 1 92.22 310 LYS A N 1
ATOM 2423 C CA . LYS A 1 310 ? -15.014 -10.838 -2.814 1 92.22 310 LYS A CA 1
ATOM 2424 C C . LYS A 1 310 ? -13.95 -10.097 -2.01 1 92.22 310 LYS A C 1
ATOM 2426 O O . LYS A 1 310 ? -13.178 -10.715 -1.274 1 92.22 310 LYS A O 1
ATOM 2431 N N . LEU A 1 311 ? -13.905 -8.85 -2.066 1 94.43 311 LEU A N 1
ATOM 2432 C CA . LEU A 1 311 ? -12.816 -8.071 -1.487 1 94.43 311 LEU A CA 1
ATOM 2433 C C . LEU A 1 311 ? -12.709 -8.317 0.014 1 94.43 311 LEU A C 1
ATOM 2435 O O . LEU A 1 311 ? -11.615 -8.551 0.532 1 94.43 311 LEU A O 1
ATOM 2439 N N . ASP A 1 312 ? -13.791 -8.303 0.681 1 93.23 312 ASP A N 1
ATOM 2440 C CA . ASP A 1 312 ? -13.778 -8.462 2.132 1 93.23 312 ASP A CA 1
ATOM 2441 C C . ASP A 1 312 ? -13.191 -9.814 2.531 1 93.23 312 ASP A C 1
ATOM 2443 O O . ASP A 1 312 ? -12.425 -9.905 3.492 1 93.23 312 ASP A O 1
ATOM 2447 N N . GLN A 1 313 ? -13.574 -10.824 1.838 1 92.92 313 GLN A N 1
ATOM 2448 C CA . GLN A 1 313 ? -13.056 -12.157 2.127 1 92.92 313 GLN A CA 1
ATOM 2449 C C . GLN A 1 313 ? -11.546 -12.219 1.914 1 92.92 313 GLN A C 1
ATOM 2451 O O . GLN A 1 313 ? -10.825 -12.819 2.713 1 92.92 313 GLN A O 1
ATOM 2456 N N . TYR A 1 314 ? -11.113 -11.627 0.884 1 95.95 314 TYR A N 1
ATOM 2457 C CA . TYR A 1 314 ? -9.683 -11.604 0.597 1 95.95 314 TYR A CA 1
ATOM 2458 C C . TYR A 1 314 ? -8.926 -10.819 1.661 1 95.95 314 TYR A C 1
ATOM 2460 O O . TYR A 1 314 ? -7.85 -11.233 2.099 1 95.95 314 TYR A O 1
ATOM 2468 N N . LEU A 1 315 ? -9.499 -9.696 2.078 1 96.12 315 LEU A N 1
ATOM 2469 C CA . LEU A 1 315 ? -8.843 -8.84 3.06 1 96.12 315 LEU A CA 1
ATOM 2470 C C . LEU A 1 315 ? -8.753 -9.536 4.414 1 96.12 315 LEU A C 1
ATOM 2472 O O . LEU A 1 315 ? -7.949 -9.148 5.264 1 96.12 315 LEU A O 1
ATOM 2476 N N . GLN A 1 316 ? -9.485 -10.59 4.618 1 94.71 316 GLN A N 1
ATOM 2477 C CA . GLN A 1 316 ? -9.409 -11.371 5.848 1 94.71 316 GLN A CA 1
ATOM 2478 C C . GLN A 1 316 ? -8.269 -12.383 5.788 1 94.71 316 GLN A C 1
ATOM 2480 O O . GLN A 1 316 ? -7.804 -12.864 6.823 1 94.71 316 GLN A O 1
ATOM 2485 N N . ARG A 1 317 ? -7.851 -12.657 4.589 1 94.29 317 ARG A N 1
ATOM 2486 C CA . ARG A 1 317 ? -6.888 -13.744 4.44 1 94.29 317 ARG A CA 1
ATOM 2487 C C . ARG A 1 317 ? -5.535 -13.216 3.973 1 94.29 317 ARG A C 1
ATOM 2489 O O . ARG A 1 317 ? -4.506 -13.863 4.18 1 94.29 317 ARG A O 1
ATOM 2496 N N . PHE A 1 318 ? -5.524 -12.103 3.309 1 97.31 318 PHE A N 1
ATOM 2497 C CA . PHE A 1 318 ? -4.312 -11.504 2.765 1 97.31 318 PHE A CA 1
ATOM 2498 C C . PHE A 1 318 ? -4.039 -10.151 3.412 1 97.31 318 PHE A C 1
ATOM 2500 O O . PHE A 1 318 ? -4.972 -9.429 3.769 1 97.31 318 PHE A O 1
ATOM 2507 N N . ASP A 1 319 ? -2.788 -9.81 3.569 1 97.89 319 ASP A N 1
ATOM 2508 C CA . ASP A 1 319 ? -2.392 -8.511 4.104 1 97.89 319 ASP A CA 1
ATOM 2509 C C . ASP A 1 319 ? -2.585 -7.407 3.066 1 97.89 319 ASP A C 1
ATOM 2511 O O . ASP A 1 319 ? -2.95 -6.281 3.411 1 97.89 319 ASP A O 1
ATOM 2515 N N . VAL A 1 320 ? -2.304 -7.681 1.822 1 98.37 320 VAL A N 1
ATOM 2516 C CA . VAL A 1 320 ? -2.433 -6.786 0.677 1 98.37 320 VAL A CA 1
ATOM 2517 C C . VAL A 1 320 ? -3.254 -7.464 -0.418 1 98.37 320 VAL A C 1
ATOM 2519 O O . VAL A 1 320 ? -3.04 -8.638 -0.726 1 98.37 320 VAL A O 1
ATOM 2522 N N . VAL A 1 321 ? -4.198 -6.722 -0.945 1 98.39 321 VAL A N 1
ATOM 2523 C CA . VAL A 1 321 ? -5 -7.259 -2.039 1 98.39 321 VAL A CA 1
ATOM 2524 C C . VAL A 1 321 ? -4.873 -6.357 -3.264 1 98.39 321 VAL A C 1
ATOM 2526 O O . VAL A 1 321 ? -5.094 -5.147 -3.178 1 98.39 321 VAL A O 1
ATOM 2529 N N . LEU A 1 322 ? -4.446 -6.936 -4.351 1 98.34 322 LEU A N 1
ATOM 2530 C CA . LEU A 1 322 ? -4.394 -6.286 -5.656 1 98.34 322 LEU A CA 1
ATOM 2531 C C . LEU A 1 322 ? -5.569 -6.72 -6.527 1 98.34 322 LEU A C 1
ATOM 2533 O O . LEU A 1 322 ? -5.795 -7.917 -6.72 1 98.34 322 LEU A O 1
ATOM 2537 N N . THR A 1 323 ? -6.306 -5.765 -7.085 1 97.06 323 THR A N 1
ATOM 2538 C CA . THR A 1 323 ? -7.535 -6.121 -7.786 1 97.06 323 THR A CA 1
ATOM 2539 C C . THR A 1 323 ? -7.376 -5.924 -9.29 1 97.06 323 THR A C 1
ATOM 2541 O O . THR A 1 323 ? -6.389 -5.341 -9.745 1 97.06 323 THR A O 1
ATOM 2544 N N . ASN A 1 324 ? -8.248 -6.51 -10.043 1 95.33 324 ASN A N 1
ATOM 2545 C CA . ASN A 1 324 ? -8.457 -6.269 -11.466 1 95.33 324 ASN A CA 1
ATOM 2546 C C . ASN A 1 324 ? -7.21 -6.6 -12.28 1 95.33 324 ASN A C 1
ATOM 2548 O O . ASN A 1 324 ? -6.771 -5.798 -13.106 1 95.33 324 ASN A O 1
ATOM 2552 N N . ASP A 1 325 ? -6.621 -7.716 -11.922 1 95.74 325 ASP A N 1
ATOM 2553 C CA . ASP A 1 325 ? -5.528 -8.288 -12.702 1 95.74 325 ASP A CA 1
ATOM 2554 C C . ASP A 1 325 ? -4.323 -7.351 -12.73 1 95.74 325 ASP A C 1
ATOM 2556 O O . ASP A 1 325 ? -3.791 -7.046 -13.799 1 95.74 325 ASP A O 1
ATOM 2560 N N . SER A 1 326 ? -3.978 -6.911 -11.573 1 95.65 326 SER A N 1
ATOM 2561 C CA . SER A 1 326 ? -2.849 -6.01 -11.365 1 95.65 326 SER A CA 1
ATOM 2562 C C . SER A 1 326 ? -1.539 -6.656 -11.806 1 95.65 326 SER A C 1
ATOM 2564 O O . SER A 1 326 ? -1.457 -7.879 -11.936 1 95.65 326 SER A O 1
ATOM 2566 N N . SER A 1 327 ? -0.51 -5.823 -12.084 1 97.28 327 SER A N 1
ATOM 2567 C CA . SER A 1 327 ? 0.846 -6.291 -12.35 1 97.28 327 SER A CA 1
ATOM 2568 C C . SER A 1 327 ? 1.549 -6.708 -11.062 1 97.28 327 SER A C 1
ATOM 2570 O O . SER A 1 327 ? 0.957 -6.662 -9.982 1 97.28 327 SER A O 1
ATOM 2572 N N . LEU A 1 328 ? 2.813 -7.153 -11.23 1 98.24 328 LEU A N 1
ATOM 2573 C CA . LEU A 1 328 ? 3.638 -7.509 -10.08 1 98.24 328 LEU A CA 1
ATOM 2574 C C . LEU A 1 328 ? 4.498 -6.329 -9.642 1 98.24 328 LEU A C 1
ATOM 2576 O O . LEU A 1 328 ? 5.323 -6.459 -8.735 1 98.24 328 LEU A O 1
ATOM 2580 N N . LEU A 1 329 ? 4.291 -5.16 -10.174 1 96.94 329 LEU A N 1
ATOM 2581 C CA . LEU A 1 329 ? 5.158 -4.017 -9.914 1 96.94 329 LEU A CA 1
ATOM 2582 C C . LEU A 1 329 ? 5.089 -3.605 -8.447 1 96.94 329 LEU A C 1
ATOM 2584 O O . LEU A 1 329 ? 6.109 -3.259 -7.846 1 96.94 329 LEU A O 1
ATOM 2588 N N . PRO A 1 330 ? 3.913 -3.614 -7.818 1 96.34 330 PRO A N 1
ATOM 2589 C CA . PRO A 1 330 ? 3.883 -3.311 -6.385 1 96.34 330 PRO A CA 1
ATOM 2590 C C . PRO A 1 330 ? 4.707 -4.295 -5.557 1 96.34 330 PRO A C 1
ATOM 2592 O O . PRO A 1 330 ? 5.361 -3.897 -4.589 1 96.34 330 PRO A O 1
ATOM 2595 N N . VAL A 1 331 ? 4.669 -5.542 -5.925 1 97.11 331 VAL A N 1
ATOM 2596 C CA . VAL A 1 331 ? 5.458 -6.558 -5.237 1 97.11 331 VAL A CA 1
ATOM 2597 C C . VAL A 1 331 ? 6.946 -6.301 -5.47 1 97.11 331 VAL A C 1
ATOM 2599 O O . VAL A 1 331 ? 7.755 -6.423 -4.547 1 97.11 331 VAL A O 1
ATOM 2602 N N . GLU A 1 332 ? 7.28 -6.008 -6.749 1 95.83 332 GLU A N 1
ATOM 2603 C CA . GLU A 1 332 ? 8.661 -5.688 -7.099 1 95.83 332 GLU A CA 1
ATOM 2604 C C . GLU A 1 332 ? 9.183 -4.517 -6.272 1 95.83 332 GLU A C 1
ATOM 2606 O O . GLU A 1 332 ? 10.332 -4.529 -5.826 1 95.83 332 GLU A O 1
ATOM 2611 N N . LEU A 1 333 ? 8.364 -3.53 -6.083 1 93.15 333 LEU A N 1
ATOM 2612 C CA . LEU A 1 333 ? 8.737 -2.372 -5.277 1 93.15 333 LEU A CA 1
ATOM 2613 C C . LEU A 1 333 ? 9.058 -2.787 -3.846 1 93.15 333 LEU A C 1
ATOM 2615 O O . LEU A 1 333 ? 10.05 -2.332 -3.271 1 93.15 333 LEU A O 1
ATOM 2619 N N . LEU A 1 334 ? 8.187 -3.619 -3.24 1 91.89 334 LEU A N 1
ATOM 2620 C CA . LEU A 1 334 ? 8.403 -4.092 -1.877 1 91.89 334 LEU A CA 1
ATOM 2621 C C . LEU A 1 334 ? 9.751 -4.794 -1.753 1 91.89 334 LEU A C 1
ATOM 2623 O O . LEU A 1 334 ? 10.506 -4.537 -0.812 1 91.89 334 LEU A O 1
ATOM 2627 N N . LEU A 1 335 ? 10.063 -5.583 -2.728 1 92.23 335 LEU A N 1
ATOM 2628 C CA . LEU A 1 335 ? 11.304 -6.35 -2.697 1 92.23 335 LEU A CA 1
ATOM 2629 C C . LEU A 1 335 ? 12.507 -5.448 -2.949 1 92.23 335 LEU A C 1
ATOM 2631 O O . LEU A 1 335 ? 13.578 -5.661 -2.376 1 92.23 335 LEU A O 1
ATOM 2635 N N . HIS A 1 336 ? 12.295 -4.531 -3.793 1 86.1 336 HIS A N 1
ATOM 2636 C CA . HIS A 1 336 ? 13.354 -3.565 -4.061 1 86.1 336 HIS A CA 1
ATOM 2637 C C . HIS A 1 336 ? 13.783 -2.848 -2.785 1 86.1 336 HIS A C 1
ATOM 2639 O O . HIS A 1 336 ? 14.965 -2.548 -2.605 1 86.1 336 HIS A O 1
ATOM 2645 N N . GLN A 1 337 ? 12.884 -2.689 -1.943 1 79.87 337 GLN A N 1
ATOM 2646 C CA . GLN A 1 337 ? 13.098 -1.947 -0.705 1 79.87 337 GLN A CA 1
ATOM 2647 C C . GLN A 1 337 ? 13.942 -2.752 0.279 1 79.87 337 GLN A C 1
ATOM 2649 O O . GLN A 1 337 ? 14.581 -2.183 1.167 1 79.87 337 GLN A O 1
ATOM 2654 N N . ILE A 1 338 ? 13.878 -4.027 0.168 1 79.87 338 ILE A N 1
ATOM 2655 C CA . ILE A 1 338 ? 14.662 -4.88 1.054 1 79.87 338 ILE A CA 1
ATOM 2656 C C . ILE A 1 338 ? 16.122 -4.887 0.606 1 79.87 338 ILE A C 1
ATOM 2658 O O . ILE A 1 338 ? 17.029 -5.037 1.428 1 79.87 338 ILE A O 1
ATOM 2662 N N . GLN A 1 339 ? 16.386 -4.722 -0.675 1 73.94 339 GLN A N 1
ATOM 2663 C CA . GLN A 1 339 ? 17.722 -4.816 -1.255 1 73.94 339 GLN A CA 1
ATOM 2664 C C . GLN A 1 339 ? 18.579 -3.617 -0.86 1 73.94 339 GLN A C 1
ATOM 2666 O O . GLN A 1 339 ? 19.802 -3.729 -0.757 1 73.94 339 GLN A O 1
ATOM 2671 N N . GLN A 1 340 ? 17.901 -2.431 -0.594 1 62.72 340 GLN A N 1
ATOM 2672 C CA . GLN A 1 340 ? 18.686 -1.226 -0.348 1 62.72 340 GLN A CA 1
ATOM 2673 C C . GLN A 1 340 ? 19.237 -1.21 1.075 1 62.72 340 GLN A C 1
ATOM 2675 O O . GLN A 1 340 ? 20.391 -0.834 1.296 1 62.72 340 GLN A O 1
ATOM 2680 N N . MET B 1 1 ? -26.073 69.556 -34.636 1 22.11 1 MET B N 1
ATOM 2681 C CA . MET B 1 1 ? -26.37 68.128 -34.692 1 22.11 1 MET B CA 1
ATOM 2682 C C . MET B 1 1 ? -27.314 67.723 -33.565 1 22.11 1 MET B C 1
ATOM 2684 O O . MET B 1 1 ? -27.061 68.026 -32.398 1 22.11 1 MET B O 1
ATOM 2688 N N . LEU B 1 2 ? -28.63 67.223 -33.781 1 20.09 2 LEU B N 1
ATOM 2689 C CA . LEU B 1 2 ? -30.004 67.495 -33.373 1 20.09 2 LEU B CA 1
ATOM 2690 C C . LEU B 1 2 ? -30.368 66.701 -32.124 1 20.09 2 LEU B C 1
ATOM 2692 O O . LEU B 1 2 ? -30.081 65.505 -32.038 1 20.09 2 LEU B O 1
ATOM 2696 N N . GLY B 1 3 ? -30.834 67.383 -30.944 1 18.79 3 GLY B N 1
ATOM 2697 C CA . GLY B 1 3 ? -31.084 67.503 -29.517 1 18.79 3 GLY B CA 1
ATOM 2698 C C . GLY B 1 3 ? -32.314 66.74 -29.061 1 18.79 3 GLY B C 1
ATOM 2699 O O . GLY B 1 3 ? -32.832 66.983 -27.969 1 18.79 3 GLY B O 1
ATOM 2700 N N . LEU B 1 4 ? -32.693 65.555 -29.938 1 20.55 4 LEU B N 1
ATOM 2701 C CA . LEU B 1 4 ? -34.111 65.231 -29.833 1 20.55 4 LEU B CA 1
ATOM 2702 C C . LEU B 1 4 ? -34.436 64.646 -28.463 1 20.55 4 LEU B C 1
ATOM 2704 O O . LEU B 1 4 ? -33.769 63.713 -28.008 1 20.55 4 LEU B O 1
ATOM 2708 N N . ARG B 1 5 ? -35.464 65.159 -27.622 1 18.86 5 ARG B N 1
ATOM 2709 C CA . ARG B 1 5 ? -36.078 65.509 -26.345 1 18.86 5 ARG B CA 1
ATOM 2710 C C . ARG B 1 5 ? -36.983 64.387 -25.847 1 18.86 5 ARG B C 1
ATOM 2712 O O . ARG B 1 5 ? -37.67 64.539 -24.835 1 18.86 5 ARG B O 1
ATOM 2719 N N . HIS B 1 6 ? -36.982 63.079 -26.45 1 19.36 6 HIS B N 1
ATOM 2720 C CA . HIS B 1 6 ? -38.309 62.484 -26.344 1 19.36 6 HIS B CA 1
ATOM 2721 C C . HIS B 1 6 ? -38.622 62.091 -24.904 1 19.36 6 HIS B C 1
ATOM 2723 O O . HIS B 1 6 ? -37.769 61.536 -24.208 1 19.36 6 HIS B O 1
ATOM 2729 N N . LEU B 1 7 ? -39.718 62.619 -24.239 1 17.24 7 LEU B N 1
ATOM 2730 C CA . LEU B 1 7 ? -40.459 62.921 -23.019 1 17.24 7 LEU B CA 1
ATOM 2731 C C . LEU B 1 7 ? -41.132 61.669 -22.467 1 17.24 7 LEU B C 1
ATOM 2733 O O . LEU B 1 7 ? -41.977 61.068 -23.135 1 17.24 7 LEU B O 1
ATOM 2737 N N . ALA B 1 8 ? -40.437 60.903 -21.543 1 18.33 8 ALA B N 1
ATOM 2738 C CA . ALA B 1 8 ? -40.55 59.635 -20.827 1 18.33 8 ALA B CA 1
ATOM 2739 C C . ALA B 1 8 ? -41.775 59.626 -19.917 1 18.33 8 ALA B C 1
ATOM 2741 O O . ALA B 1 8 ? -41.882 60.445 -19.001 1 18.33 8 ALA B O 1
ATOM 2742 N N . ARG B 1 9 ? -42.972 59.144 -20.361 1 17.07 9 ARG B N 1
ATOM 2743 C CA . ARG B 1 9 ? -44.36 59.102 -19.913 1 17.07 9 ARG B CA 1
ATOM 2744 C C . ARG B 1 9 ? -44.48 58.393 -18.568 1 17.07 9 ARG B C 1
ATOM 2746 O O . ARG B 1 9 ? -44.021 57.259 -18.415 1 17.07 9 ARG B O 1
ATOM 2753 N N . ALA B 1 10 ? -44.751 59.046 -17.433 1 17.57 10 ALA B N 1
ATOM 2754 C CA . ALA B 1 10 ? -44.871 58.97 -15.979 1 17.57 10 ALA B CA 1
ATOM 2755 C C . ALA B 1 10 ? -46.094 58.153 -15.572 1 17.57 10 ALA B C 1
ATOM 2757 O O . ALA B 1 10 ? -47.225 58.638 -15.643 1 17.57 10 ALA B O 1
ATOM 2758 N N . SER B 1 11 ? -46.285 56.888 -16.179 1 17.17 11 SER B N 1
ATOM 2759 C CA . SER B 1 11 ? -47.593 56.274 -15.973 1 17.17 11 SER B CA 1
ATOM 2760 C C . SER B 1 11 ? -47.915 56.144 -14.488 1 17.17 11 SER B C 1
ATOM 2762 O O . SER B 1 11 ? -47.012 55.992 -13.662 1 17.17 11 SER B O 1
ATOM 2764 N N . PRO B 1 12 ? -49.239 56.38 -14.091 1 18.11 12 PRO B N 1
ATOM 2765 C CA . PRO B 1 12 ? -50.072 56.718 -12.934 1 18.11 12 PRO B CA 1
ATOM 2766 C C . PRO B 1 12 ? -50.164 55.579 -11.921 1 18.11 12 PRO B C 1
ATOM 2768 O O . PRO B 1 12 ? -49.986 54.413 -12.28 1 18.11 12 PRO B O 1
ATOM 2771 N N . LEU B 1 13 ? -50.013 55.9 -10.64 1 19.54 13 LEU B N 1
ATOM 2772 C CA . LEU B 1 13 ? -49.788 55.506 -9.254 1 19.54 13 LEU B CA 1
ATOM 2773 C C . LEU B 1 13 ? -51.043 54.878 -8.656 1 19.54 13 LEU B C 1
ATOM 2775 O O . LEU B 1 13 ? -51.143 54.72 -7.438 1 19.54 13 LEU B O 1
ATOM 2779 N N . PHE B 1 14 ? -51.842 53.992 -9.528 1 17.93 14 PHE B N 1
ATOM 2780 C CA . PHE B 1 14 ? -53.149 53.654 -8.975 1 17.93 14 PHE B CA 1
ATOM 2781 C C . PHE B 1 14 ? -53.006 53.026 -7.594 1 17.93 14 PHE B C 1
ATOM 2783 O O . PHE B 1 14 ? -52.103 52.22 -7.363 1 17.93 14 PHE B O 1
ATOM 2790 N N . SER B 1 15 ? -53.596 53.573 -6.48 1 16.75 15 SER B N 1
ATOM 2791 C CA . SER B 1 15 ? 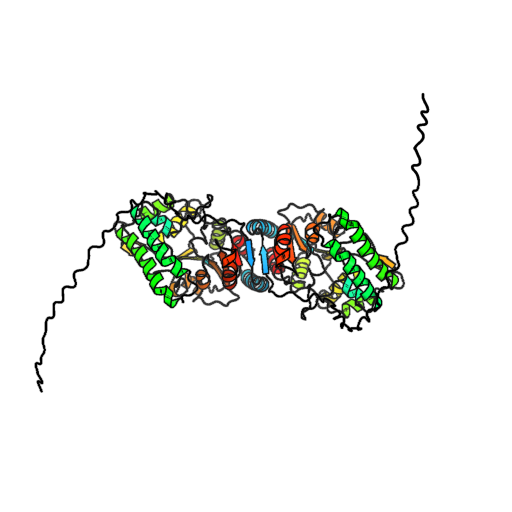-53.654 53.701 -5.028 1 16.75 15 SER B CA 1
ATOM 2792 C C . SER B 1 15 ? -54.37 52.513 -4.396 1 16.75 15 SER B C 1
ATOM 2794 O O . SER B 1 15 ? -54.603 52.494 -3.185 1 16.75 15 SER B O 1
ATOM 2796 N N . ALA B 1 16 ? -54.869 51.481 -5.225 1 18.48 16 ALA B N 1
ATOM 2797 C CA . ALA B 1 16 ? -56.016 50.817 -4.611 1 18.48 16 ALA B CA 1
ATOM 2798 C C . ALA B 1 16 ? -55.622 50.149 -3.296 1 18.48 16 ALA B C 1
ATOM 2800 O O . ALA B 1 16 ? -54.65 49.393 -3.243 1 18.48 16 ALA B O 1
ATOM 2801 N N . GLY B 1 17 ? -56.06 50.679 -2.11 1 17.02 17 GLY B N 1
ATOM 2802 C CA . GLY B 1 17 ? -55.91 50.582 -0.667 1 17.02 17 GLY B CA 1
ATOM 2803 C C . GLY B 1 17 ? -56.494 49.307 -0.09 1 17.02 17 GLY B C 1
ATOM 2804 O O . GLY B 1 17 ? -57.709 49.201 0.092 1 17.02 17 GLY B O 1
ATOM 2805 N N . LEU B 1 18 ? -56.311 48.14 -0.827 1 18.99 18 LEU B N 1
ATOM 2806 C CA . LEU B 1 18 ? -57.117 47.009 -0.382 1 18.99 18 LEU B CA 1
ATOM 2807 C C . LEU B 1 18 ? -56.858 46.702 1.089 1 18.99 18 LEU B C 1
ATOM 2809 O O . LEU B 1 18 ? -55.713 46.483 1.49 1 18.99 18 LEU B O 1
ATOM 2813 N N . ALA B 1 19 ? -57.841 47.083 1.953 1 20.39 19 ALA B N 1
ATOM 2814 C CA . ALA B 1 19 ? -58.022 47.057 3.402 1 20.39 19 ALA B CA 1
ATOM 2815 C C . ALA B 1 19 ? -57.968 45.628 3.936 1 20.39 19 ALA B C 1
ATOM 2817 O O . ALA B 1 19 ? -58.843 44.813 3.636 1 20.39 19 ALA B O 1
ATOM 2818 N N . LEU B 1 20 ? -56.768 45.009 3.968 1 19.68 20 LEU B N 1
ATOM 2819 C CA . LEU B 1 20 ? -56.532 43.627 4.372 1 19.68 20 LEU B CA 1
ATOM 2820 C C . LEU B 1 20 ? -57.015 43.388 5.798 1 19.68 20 LEU B C 1
ATOM 2822 O O . LEU B 1 20 ? -56.603 44.091 6.724 1 19.68 20 LEU B O 1
ATOM 2826 N N . ALA B 1 21 ? -58.287 42.891 5.873 1 20.44 21 ALA B N 1
ATOM 2827 C CA . ALA B 1 21 ? -59.066 42.529 7.054 1 20.44 21 ALA B CA 1
ATOM 2828 C C . ALA B 1 21 ? -58.25 41.659 8.005 1 20.44 21 ALA B C 1
ATOM 2830 O O . ALA B 1 21 ? -57.408 40.871 7.568 1 20.44 21 ALA B O 1
ATOM 2831 N N . GLY B 1 22 ? -58.328 41.94 9.375 1 18.21 22 GLY B N 1
ATOM 2832 C CA . GLY B 1 22 ? -57.707 41.729 10.673 1 18.21 22 GLY B CA 1
ATOM 2833 C C . GLY B 1 22 ? -57.913 40.325 11.211 1 18.21 22 GLY B C 1
ATOM 2834 O O . GLY B 1 22 ? -58.973 40.013 11.757 1 18.21 22 GLY B O 1
ATOM 2835 N N . ALA B 1 23 ? -57.809 39.259 10.346 1 19.21 23 ALA B N 1
ATOM 2836 C CA . ALA B 1 23 ? -58.24 38.012 10.974 1 19.21 23 ALA B CA 1
ATOM 2837 C C . ALA B 1 23 ? -57.482 37.763 12.275 1 19.21 23 ALA B C 1
ATOM 2839 O O . ALA B 1 23 ? -56.259 37.912 12.326 1 19.21 23 ALA B O 1
ATOM 2840 N N . ALA B 1 24 ? -58.212 37.72 13.423 1 19.1 24 ALA B N 1
ATOM 2841 C CA . ALA B 1 24 ? -57.97 37.541 14.852 1 19.1 24 ALA B CA 1
ATOM 2842 C C . ALA B 1 24 ? -57.266 36.215 15.127 1 19.1 24 ALA B C 1
ATOM 2844 O O . ALA B 1 24 ? -57.776 35.149 14.774 1 19.1 24 ALA B O 1
ATOM 2845 N N . ALA B 1 25 ? -55.959 36.188 15.182 1 20.59 25 ALA B N 1
ATOM 2846 C CA . ALA B 1 25 ? -55.042 35.08 15.434 1 20.59 25 ALA B CA 1
ATOM 2847 C C . ALA B 1 25 ? -55.277 34.478 16.817 1 20.59 25 ALA B C 1
ATOM 2849 O O . ALA B 1 25 ? -55.272 35.193 17.821 1 20.59 25 ALA B O 1
ATOM 2850 N N . THR B 1 26 ? -56.164 33.485 16.823 1 21.67 26 THR B N 1
ATOM 2851 C CA . THR B 1 26 ? -56.399 32.709 18.036 1 21.67 26 THR B CA 1
ATOM 2852 C C . THR B 1 26 ? -55.077 32.31 18.686 1 21.67 26 THR B C 1
ATOM 2854 O O . THR B 1 26 ? -54.095 32.038 17.993 1 21.67 26 THR B O 1
ATOM 2857 N N . VAL B 1 27 ? -54.816 32.74 19.933 1 23.02 27 VAL B N 1
ATOM 2858 C CA . VAL B 1 27 ? -53.713 32.662 20.885 1 23.02 27 VAL B CA 1
ATOM 2859 C C . VAL B 1 27 ? -53.486 31.209 21.296 1 23.02 27 VAL B C 1
ATOM 2861 O O . VAL B 1 27 ? -54.289 30.634 22.035 1 23.02 27 VAL B O 1
ATOM 2864 N N . SER B 1 28 ? -53.442 30.263 20.315 1 22.05 28 SER B N 1
ATOM 2865 C CA . SER B 1 28 ? -53.269 28.951 20.931 1 22.05 28 SER B CA 1
ATOM 2866 C C . SER B 1 28 ? -52.071 28.938 21.874 1 22.05 28 SER B C 1
ATOM 2868 O O . SER B 1 28 ? -51.052 29.575 21.601 1 22.05 28 SER B O 1
ATOM 2870 N N . SER B 1 29 ? -52.333 28.658 23.165 1 23.4 29 SER B N 1
ATOM 2871 C CA . SER B 1 29 ? -51.478 28.466 24.332 1 23.4 29 SER B CA 1
ATOM 2872 C C . SER B 1 29 ? -50.4 27.422 24.061 1 23.4 29 SER B C 1
ATOM 2874 O O . SER B 1 29 ? -50.709 26.276 23.726 1 23.4 29 SER B O 1
ATOM 2876 N N . LEU B 1 30 ? -49.339 27.827 23.404 1 22.85 30 LEU B N 1
ATOM 2877 C CA . LEU B 1 30 ? -48.182 26.975 23.152 1 22.85 30 LEU B CA 1
ATOM 2878 C C . LEU B 1 30 ? -47.602 26.445 24.459 1 22.85 30 LEU B C 1
ATOM 2880 O O . LEU B 1 30 ? -47.275 27.223 25.359 1 22.85 30 LEU B O 1
ATOM 2884 N N . ALA B 1 31 ? -48.177 25.203 24.921 1 23.5 31 ALA B N 1
ATOM 2885 C CA . ALA B 1 31 ? -47.571 24.396 25.977 1 23.5 31 ALA B CA 1
ATOM 2886 C C . ALA B 1 31 ? -46.053 24.353 25.832 1 23.5 31 ALA B C 1
ATOM 2888 O O . ALA B 1 31 ? -45.532 24.257 24.718 1 23.5 31 ALA B O 1
ATOM 2889 N N . ASN B 1 32 ? -45.441 25.027 26.784 1 21.56 32 ASN B N 1
ATOM 2890 C CA . ASN B 1 32 ? -44.005 25.179 26.992 1 21.56 32 ASN B CA 1
ATOM 2891 C C . ASN B 1 32 ? -43.287 23.833 26.956 1 21.56 32 ASN B C 1
ATOM 2893 O O . ASN B 1 32 ? -43.312 23.085 27.935 1 21.56 32 ASN B O 1
ATOM 2897 N N . SER B 1 33 ? -43.687 22.936 25.965 1 25.53 33 SER B N 1
ATOM 2898 C CA . SER B 1 33 ? -42.863 21.736 26.077 1 25.53 33 SER B CA 1
ATOM 2899 C C . SER B 1 33 ? -41.379 22.086 26.109 1 25.53 33 SER B C 1
ATOM 2901 O O . SER B 1 33 ? -40.897 22.848 25.269 1 25.53 33 SER B O 1
ATOM 2903 N N . SER B 1 34 ? -40.915 22.229 27.313 1 22.6 34 SER B N 1
ATOM 2904 C CA . SER B 1 34 ? -39.47 22.261 27.514 1 22.6 34 SER B CA 1
ATOM 2905 C C . SER B 1 34 ? -38.774 21.181 26.693 1 22.6 34 SER B C 1
ATOM 2907 O O . SER B 1 34 ? -38.892 19.991 26.995 1 22.6 34 SER B O 1
ATOM 2909 N N . VAL B 1 35 ? -38.95 21.186 25.446 1 27.51 35 VAL B N 1
ATOM 2910 C CA . VAL B 1 35 ? -38.017 20.343 24.705 1 27.51 35 VAL B CA 1
ATOM 2911 C C . VAL B 1 35 ? -36.606 20.521 25.261 1 27.51 35 VAL B C 1
ATOM 2913 O O . VAL B 1 35 ? -36.061 21.627 25.246 1 27.51 35 VAL B O 1
ATOM 2916 N N . ALA B 1 36 ? -36.336 19.849 26.262 1 27.07 36 ALA B N 1
ATOM 2917 C CA . ALA B 1 36 ? -34.908 19.675 26.514 1 27.07 36 ALA B CA 1
ATOM 2918 C C . ALA B 1 36 ? -34.107 19.762 25.218 1 27.07 36 ALA B C 1
ATOM 2920 O O . ALA B 1 36 ? -34.309 18.962 24.301 1 27.07 36 ALA B O 1
ATOM 2921 N N . ARG B 1 37 ? -33.783 20.927 24.823 1 27.25 37 ARG B N 1
ATOM 2922 C CA . ARG B 1 37 ? -32.74 21.102 23.818 1 27.25 37 ARG B CA 1
ATOM 2923 C C . ARG B 1 37 ? -31.572 20.154 24.07 1 27.25 37 ARG B C 1
ATOM 2925 O O . ARG B 1 37 ? -30.839 20.31 25.049 1 27.25 37 ARG B O 1
ATOM 2932 N N . SER B 1 38 ? -31.855 18.865 23.86 1 29.2 38 SER B N 1
ATOM 2933 C CA . SER B 1 38 ? -30.634 18.079 23.715 1 29.2 38 SER B CA 1
ATOM 2934 C C . SER B 1 38 ? -29.532 18.889 23.039 1 29.2 38 SER B C 1
ATOM 2936 O O . SER B 1 38 ? -29.728 19.419 21.943 1 29.2 38 SER B O 1
ATOM 2938 N N . GLU B 1 39 ? -28.966 19.772 23.698 1 31.8 39 GLU B N 1
ATOM 2939 C CA . GLU B 1 39 ? -27.714 20.373 23.25 1 31.8 39 GLU B CA 1
ATOM 2940 C C . GLU B 1 39 ? -26.922 19.409 22.371 1 31.8 39 GLU B C 1
ATOM 2942 O O . GLU B 1 39 ? -26.479 18.357 22.837 1 31.8 39 GLU B O 1
ATOM 2947 N N . SER B 1 40 ? -27.42 19.112 21.234 1 31.16 40 SER B N 1
ATOM 2948 C CA . SER B 1 40 ? -26.668 18.461 20.165 1 31.16 40 SER B CA 1
ATOM 2949 C C . SER B 1 40 ? -25.251 19.016 20.07 1 31.16 40 SER B C 1
ATOM 2951 O O . SER B 1 40 ? -25.023 20.045 19.432 1 31.16 40 SER B O 1
ATOM 2953 N N . SER B 1 41 ? -24.626 19.439 21.07 1 34.49 41 SER B N 1
ATOM 2954 C CA . SER B 1 41 ? -23.189 19.561 20.85 1 34.49 41 SER B CA 1
ATOM 2955 C C . SER B 1 41 ? -22.677 18.468 19.917 1 34.49 41 SER B C 1
ATOM 2957 O O . SER B 1 41 ? -22.622 17.297 20.297 1 34.49 41 SER B O 1
ATOM 2959 N N . SER B 1 42 ? -23.076 18.302 18.771 1 38.91 42 SER B N 1
ATOM 2960 C CA . SER B 1 42 ? -22.708 17.338 17.739 1 38.91 42 SER B CA 1
ATOM 2961 C C . SER B 1 42 ? -21.223 16.999 17.804 1 38.91 42 SER B C 1
ATOM 2963 O O . SER B 1 42 ? -20.39 17.73 17.263 1 38.91 42 SER B O 1
ATOM 2965 N N . SER B 1 43 ? -20.575 16.813 18.948 1 48.9 43 SER B N 1
ATOM 2966 C CA . SER B 1 43 ? -19.263 16.198 19.124 1 48.9 43 SER B CA 1
ATOM 2967 C C . SER B 1 43 ? -19 15.142 18.055 1 48.9 43 SER B C 1
ATOM 2969 O O . SER B 1 43 ? -19.794 14.215 17.883 1 48.9 43 SER B O 1
ATOM 2971 N N . HIS B 1 44 ? -18.394 15.557 16.992 1 69.09 44 HIS B N 1
ATOM 2972 C CA . HIS B 1 44 ? -18.032 14.631 15.925 1 69.09 44 HIS B CA 1
ATOM 2973 C C . HIS B 1 44 ? -17.235 13.45 16.468 1 69.09 44 HIS B C 1
ATOM 2975 O O . HIS B 1 44 ? -16.103 13.618 16.929 1 69.09 44 HIS B O 1
ATOM 2981 N N . ARG B 1 45 ? -17.874 12.487 16.974 1 81.46 45 ARG B N 1
ATOM 2982 C CA . ARG B 1 45 ? -17.277 11.237 17.432 1 81.46 45 ARG B CA 1
ATOM 2983 C C . ARG B 1 45 ? -16.615 10.491 16.279 1 81.46 45 ARG B C 1
ATOM 2985 O O . ARG B 1 45 ? -17.02 10.638 15.124 1 81.46 45 ARG B O 1
ATOM 2992 N N . ARG B 1 46 ? -15.583 9.847 16.719 1 88.76 46 ARG B N 1
ATOM 2993 C CA . ARG B 1 46 ? -14.866 9.04 15.738 1 88.76 46 ARG B CA 1
ATOM 2994 C C . ARG B 1 46 ? -15.815 8.098 15.005 1 88.76 46 ARG B C 1
ATOM 2996 O O . ARG B 1 46 ? -16.603 7.389 15.634 1 88.76 46 ARG B O 1
ATOM 3003 N N . PRO B 1 47 ? -15.842 8.14 13.77 1 86.25 47 PRO B N 1
ATOM 3004 C CA . PRO B 1 47 ? -16.658 7.179 13.024 1 86.25 47 PRO B CA 1
ATOM 3005 C C . PRO B 1 47 ? -16.193 5.737 13.215 1 86.25 47 PRO B C 1
ATOM 3007 O O . PRO B 1 47 ? -15.011 5.495 13.471 1 86.25 47 PRO B O 1
ATOM 3010 N N . PRO B 1 48 ? -17.166 4.809 13.086 1 83.17 48 PRO B N 1
ATOM 3011 C CA . PRO B 1 48 ? -16.778 3.402 13.205 1 83.17 48 PRO B CA 1
ATOM 3012 C C . PRO B 1 48 ? -15.916 2.926 12.037 1 83.17 48 PRO B C 1
ATOM 3014 O O . PRO B 1 48 ? -15.977 3.501 10.947 1 83.17 48 PRO B O 1
ATOM 3017 N N . GLY B 1 49 ? -15.066 1.958 12.308 1 85.69 49 GLY B N 1
ATOM 3018 C CA . GLY B 1 49 ? -14.243 1.383 11.255 1 85.69 49 GLY B CA 1
ATOM 3019 C C . GLY B 1 49 ? -12.775 1.297 11.627 1 85.69 49 GLY B C 1
ATOM 3020 O O . GLY B 1 49 ? -12.322 1.975 12.551 1 85.69 49 GLY B O 1
ATOM 3021 N N . LYS B 1 50 ? -12.101 0.445 10.897 1 89.07 50 LYS B N 1
ATOM 3022 C CA . LYS B 1 50 ? -10.664 0.28 11.094 1 89.07 50 LYS B CA 1
ATOM 3023 C C . LYS B 1 50 ? -9.873 0.982 9.994 1 89.07 50 LYS B C 1
ATOM 3025 O O . LYS B 1 50 ? -10.353 1.115 8.866 1 89.07 50 LYS B O 1
ATOM 3030 N N . PRO B 1 51 ? -8.719 1.496 10.385 1 94.51 51 PRO B N 1
ATOM 3031 C CA . PRO B 1 51 ? -7.875 2.106 9.354 1 94.51 51 PRO B CA 1
ATOM 3032 C C . PRO B 1 51 ? -7.593 1.162 8.188 1 94.51 51 PRO B C 1
ATOM 3034 O O . PRO B 1 51 ? -7.413 -0.041 8.392 1 94.51 51 PRO B O 1
ATOM 3037 N N . MET B 1 52 ? -7.652 1.681 6.992 1 95.95 52 MET B N 1
ATOM 3038 C CA . MET B 1 52 ? -7.295 0.985 5.759 1 95.95 52 MET B CA 1
ATOM 3039 C C . MET B 1 52 ? -6.415 1.863 4.875 1 95.95 52 MET B C 1
ATOM 3041 O O . MET B 1 52 ? -6.366 3.081 5.055 1 95.95 52 MET B O 1
ATOM 3045 N N . MET B 1 53 ? -5.706 1.246 4.037 1 97.88 53 MET B N 1
ATOM 3046 C CA . MET B 1 53 ? -4.873 1.939 3.058 1 97.88 53 MET B CA 1
ATOM 3047 C C . MET B 1 53 ? -5.316 1.609 1.637 1 97.88 53 MET B C 1
ATOM 3049 O O . MET B 1 53 ? -5.536 0.443 1.305 1 97.88 53 MET B O 1
ATOM 3053 N N . PHE B 1 54 ? -5.456 2.61 0.854 1 97.23 54 PHE B N 1
ATOM 3054 C CA . PHE B 1 54 ? -5.874 2.488 -0.538 1 97.23 54 PHE B CA 1
ATOM 3055 C C . PHE B 1 54 ? -4.846 3.118 -1.469 1 97.23 54 PHE B C 1
ATOM 3057 O O . PHE B 1 54 ? -4.323 4.197 -1.185 1 97.23 54 PHE B O 1
ATOM 3064 N N . VAL B 1 55 ? -4.513 2.437 -2.522 1 97.37 55 VAL B N 1
ATOM 3065 C CA . VAL B 1 55 ? -3.7 2.977 -3.607 1 97.37 55 VAL B CA 1
ATOM 3066 C C . VAL B 1 55 ? -4.46 2.867 -4.927 1 97.37 55 VAL B C 1
ATOM 3068 O O . VAL B 1 55 ? -4.709 1.762 -5.416 1 97.37 55 VAL B O 1
ATOM 3071 N N . ARG B 1 56 ? -4.859 3.933 -5.47 1 93.41 56 ARG B N 1
ATOM 3072 C CA . ARG B 1 56 ? -5.715 3.962 -6.652 1 93.41 56 ARG B CA 1
ATOM 3073 C C . ARG B 1 56 ? -5.006 3.35 -7.856 1 93.41 56 ARG B C 1
ATOM 3075 O O . ARG B 1 56 ? -5.617 2.616 -8.635 1 93.41 56 ARG B O 1
ATOM 3082 N N . ASP B 1 57 ? -3.758 3.7 -8.13 1 96.18 57 ASP B N 1
ATOM 3083 C CA . ASP B 1 57 ? -2.941 3.196 -9.23 1 96.18 57 ASP B CA 1
ATOM 3084 C C . ASP B 1 57 ? -1.642 2.583 -8.712 1 96.18 57 ASP B C 1
ATOM 3086 O O . ASP B 1 57 ? -0.598 3.239 -8.708 1 96.18 57 ASP B O 1
ATOM 3090 N N . PRO B 1 58 ? -1.763 1.313 -8.321 1 96.42 58 PRO B N 1
ATOM 3091 C CA . PRO B 1 58 ? -0.601 0.681 -7.69 1 96.42 58 PRO B CA 1
ATOM 3092 C C . PRO B 1 58 ? 0.632 0.683 -8.59 1 96.42 58 PRO B C 1
ATOM 3094 O O . PRO B 1 58 ? 1.759 0.798 -8.099 1 96.42 58 PRO B O 1
ATOM 3097 N N . ASP B 1 59 ? 0.481 0.537 -9.912 1 95.88 59 ASP B N 1
ATOM 3098 C CA . ASP B 1 59 ? 1.616 0.525 -10.83 1 95.88 59 ASP B CA 1
ATOM 3099 C C . ASP B 1 59 ? 2.299 1.889 -10.877 1 95.88 59 ASP B C 1
ATOM 3101 O O . ASP B 1 59 ? 3.527 1.977 -10.813 1 95.88 59 ASP B O 1
ATOM 3105 N N . ASP B 1 60 ? 1.477 2.892 -11.038 1 96.17 60 ASP B N 1
ATOM 3106 C CA . ASP B 1 60 ? 2.026 4.244 -11.062 1 96.17 60 ASP B CA 1
ATOM 3107 C C . ASP B 1 60 ? 2.734 4.573 -9.75 1 96.17 60 ASP B C 1
ATOM 3109 O O . ASP B 1 60 ? 3.828 5.142 -9.755 1 96.17 60 ASP B O 1
ATOM 3113 N N . PHE B 1 61 ? 2.047 4.241 -8.642 1 96.7 61 PHE B N 1
ATOM 3114 C CA . PHE B 1 61 ? 2.66 4.462 -7.337 1 96.7 61 PHE B CA 1
ATOM 3115 C C . PHE B 1 61 ? 3.993 3.732 -7.235 1 96.7 61 PHE B C 1
ATOM 3117 O O . PHE B 1 61 ? 4.983 4.299 -6.768 1 96.7 61 PHE B O 1
ATOM 3124 N N . ALA B 1 62 ? 4.005 2.516 -7.659 1 95.8 62 ALA B N 1
ATOM 3125 C CA . ALA B 1 62 ? 5.218 1.706 -7.582 1 95.8 62 ALA B CA 1
ATOM 3126 C C . ALA B 1 62 ? 6.345 2.329 -8.401 1 95.8 62 ALA B C 1
ATOM 3128 O O . ALA B 1 62 ? 7.487 2.404 -7.94 1 95.8 62 ALA B O 1
ATOM 3129 N N . ARG B 1 63 ? 6.052 2.734 -9.609 1 95.01 63 ARG B N 1
ATOM 3130 C CA . ARG B 1 63 ? 7.062 3.341 -10.468 1 95.01 63 ARG B CA 1
ATOM 3131 C C . ARG B 1 63 ? 7.606 4.625 -9.85 1 95.01 63 ARG B C 1
ATOM 3133 O O . ARG B 1 63 ? 8.821 4.831 -9.801 1 95.01 63 ARG B O 1
ATOM 3140 N N . LYS B 1 64 ? 6.715 5.457 -9.328 1 95.19 64 LYS B N 1
ATOM 3141 C CA . LYS B 1 64 ? 7.112 6.717 -8.706 1 95.19 64 LYS B CA 1
ATOM 3142 C C . LYS B 1 64 ? 8.01 6.475 -7.496 1 95.19 64 LYS B C 1
ATOM 3144 O O . LYS B 1 64 ? 9.079 7.077 -7.38 1 95.19 64 LYS B O 1
ATOM 3149 N N . TRP B 1 65 ? 7.531 5.62 -6.671 1 94.72 65 TRP B N 1
ATOM 3150 C CA . TRP B 1 65 ? 8.243 5.439 -5.41 1 94.72 65 TRP B CA 1
ATOM 3151 C C . TRP B 1 65 ? 9.579 4.739 -5.635 1 94.72 65 TRP B C 1
ATOM 3153 O O . TRP B 1 65 ? 10.553 5.007 -4.928 1 94.72 65 TRP B O 1
ATOM 3163 N N . LYS B 1 66 ? 9.602 3.817 -6.577 1 92.51 66 LYS B N 1
ATOM 3164 C CA . LYS B 1 66 ? 10.879 3.2 -6.924 1 92.51 66 LYS B CA 1
ATOM 3165 C C . LYS B 1 66 ? 11.887 4.247 -7.388 1 92.51 66 LYS B C 1
ATOM 3167 O O . LYS B 1 66 ? 13.049 4.222 -6.977 1 92.51 66 LYS B O 1
ATOM 3172 N N . LYS B 1 67 ? 11.44 5.118 -8.24 1 92.32 67 LYS B N 1
ATOM 3173 C CA . LYS B 1 67 ? 12.301 6.201 -8.706 1 92.32 67 LYS B CA 1
ATOM 3174 C C . LYS B 1 67 ? 12.812 7.039 -7.537 1 92.32 67 LYS B C 1
ATOM 3176 O O . LYS B 1 67 ? 14.016 7.271 -7.413 1 92.32 67 LYS B O 1
ATOM 3181 N N . ILE B 1 68 ? 11.918 7.45 -6.663 1 92.57 68 ILE B N 1
ATOM 3182 C CA . ILE B 1 68 ? 12.251 8.296 -5.522 1 92.57 68 ILE B CA 1
ATOM 3183 C C . ILE B 1 68 ? 13.217 7.558 -4.598 1 92.57 68 ILE B C 1
ATOM 3185 O O . ILE B 1 68 ? 14.193 8.14 -4.118 1 92.57 68 ILE B O 1
ATOM 3189 N N . SER B 1 69 ? 12.924 6.31 -4.382 1 89.76 69 SER B N 1
ATOM 3190 C CA . SER B 1 69 ? 13.744 5.519 -3.471 1 89.76 69 SER B CA 1
ATOM 3191 C C . SER B 1 69 ? 15.139 5.289 -4.042 1 89.76 69 SER B C 1
ATOM 3193 O O . SER B 1 69 ? 16.111 5.17 -3.293 1 89.76 69 SER B O 1
ATOM 3195 N N . THR B 1 70 ? 15.223 5.149 -5.321 1 88.01 70 THR B N 1
ATOM 3196 C CA . THR B 1 70 ? 16.511 4.941 -5.973 1 88.01 70 THR B CA 1
ATOM 3197 C C . THR B 1 70 ? 17.384 6.187 -5.856 1 88.01 70 THR B C 1
ATOM 3199 O O . THR B 1 70 ? 18.603 6.085 -5.703 1 88.01 70 THR B O 1
ATOM 3202 N N . GLU B 1 71 ? 16.759 7.359 -5.927 1 88.07 71 GLU B N 1
ATOM 3203 C CA . GLU B 1 71 ? 17.485 8.623 -5.838 1 88.07 71 GLU B CA 1
ATOM 3204 C C . GLU B 1 71 ? 17.833 8.958 -4.39 1 88.07 71 GLU B C 1
ATOM 3206 O O . GLU B 1 71 ? 18.612 9.877 -4.131 1 88.07 71 GLU B O 1
ATOM 3211 N N . ARG B 1 72 ? 17.237 8.19 -3.401 1 85.71 72 ARG B N 1
ATOM 3212 C CA . ARG B 1 72 ? 17.577 8.217 -1.982 1 85.71 72 ARG B CA 1
ATOM 3213 C C . ARG B 1 72 ? 17.107 9.514 -1.331 1 85.71 72 ARG B C 1
ATOM 3215 O O . ARG B 1 72 ? 16.292 10.241 -1.902 1 85.71 72 ARG B O 1
ATOM 3222 N N . LEU B 1 73 ? 17.509 9.783 -0.138 1 88.49 73 LEU B N 1
ATOM 3223 C CA . LEU B 1 73 ? 16.975 10.84 0.715 1 88.49 73 LEU B CA 1
ATOM 3224 C C . LEU B 1 73 ? 17.609 12.185 0.375 1 88.49 73 LEU B C 1
ATOM 3226 O O . LEU B 1 73 ? 17.083 13.236 0.748 1 88.49 73 LEU B O 1
ATOM 3230 N N . ASP B 1 74 ? 18.583 12.181 -0.426 1 88.43 74 ASP B N 1
ATOM 3231 C CA . ASP B 1 74 ? 19.303 13.412 -0.734 1 88.43 74 ASP B CA 1
ATOM 3232 C C . ASP B 1 74 ? 18.49 14.306 -1.668 1 88.43 74 ASP B C 1
ATOM 3234 O O . ASP B 1 74 ? 18.742 15.509 -1.759 1 88.43 74 ASP B O 1
ATOM 3238 N N . LYS B 1 75 ? 17.519 13.708 -2.333 1 92.27 75 LYS B N 1
ATOM 3239 C CA . LYS B 1 75 ? 16.714 14.493 -3.265 1 92.27 75 LYS B CA 1
ATOM 3240 C C . LYS B 1 75 ? 15.295 14.685 -2.738 1 92.27 75 LYS B C 1
ATOM 3242 O O . LYS B 1 75 ? 14.456 15.29 -3.408 1 92.27 75 LYS B O 1
ATOM 3247 N N . LEU B 1 76 ? 15.066 14.272 -1.566 1 94.72 76 LEU B N 1
ATOM 3248 C CA . LEU B 1 76 ? 13.712 14.234 -1.024 1 94.72 76 LEU B CA 1
ATOM 3249 C C . LEU B 1 76 ? 13.393 15.519 -0.266 1 94.72 76 LEU B C 1
ATOM 3251 O O . LEU B 1 76 ? 14.251 16.062 0.433 1 94.72 76 LEU B O 1
ATOM 3255 N N . ILE B 1 77 ? 12.201 16.012 -0.433 1 95.02 77 ILE B N 1
ATOM 3256 C CA . ILE B 1 77 ? 11.559 17.029 0.393 1 95.02 77 ILE B CA 1
ATOM 3257 C C . ILE B 1 77 ? 10.249 16.484 0.957 1 95.02 77 ILE B C 1
ATOM 3259 O O . ILE B 1 77 ? 9.552 15.715 0.292 1 95.02 77 ILE B O 1
ATOM 3263 N N . VAL B 1 78 ? 9.939 16.91 2.154 1 96.39 78 VAL B N 1
ATOM 3264 C CA . VAL B 1 78 ? 8.685 16.483 2.765 1 96.39 78 VAL B CA 1
ATOM 3265 C C . VAL B 1 78 ? 7.838 17.705 3.114 1 96.39 78 VAL B C 1
ATOM 3267 O O . VAL B 1 78 ? 8.332 18.658 3.72 1 96.39 78 VAL B O 1
ATOM 3270 N N . ILE B 1 79 ? 6.622 17.708 2.659 1 95.76 79 ILE B N 1
ATOM 3271 C CA . ILE B 1 79 ? 5.647 18.741 2.99 1 95.76 79 ILE B CA 1
ATOM 3272 C C . ILE B 1 79 ? 4.451 18.113 3.701 1 95.76 79 ILE B C 1
ATOM 3274 O O . ILE B 1 79 ? 3.81 17.205 3.166 1 95.76 79 ILE B O 1
ATOM 3278 N N . ALA B 1 80 ? 4.178 18.661 4.847 1 97.44 80 ALA B N 1
ATOM 3279 C CA . ALA B 1 80 ? 3.104 18.051 5.626 1 97.44 80 ALA B CA 1
ATOM 3280 C C . ALA B 1 80 ? 2.203 19.115 6.246 1 97.44 80 ALA B C 1
ATOM 3282 O O . ALA B 1 80 ? 2.685 20.149 6.714 1 97.44 80 ALA B O 1
ATOM 3283 N N . ASP B 1 81 ? 0.921 18.866 6.226 1 97.01 81 ASP B N 1
ATOM 3284 C CA . ASP B 1 81 ? -0.003 19.616 7.071 1 97.01 81 ASP B CA 1
ATOM 3285 C C . ASP B 1 81 ? 0.162 19.233 8.54 1 97.01 81 ASP B C 1
ATOM 3287 O O . ASP B 1 81 ? 0.845 18.258 8.86 1 97.01 81 ASP B O 1
ATOM 3291 N N . PHE B 1 82 ? -0.364 20.046 9.402 1 97.62 82 PHE B N 1
ATOM 3292 C CA . PHE B 1 82 ? -0.192 19.795 10.828 1 97.62 82 PHE B CA 1
ATOM 3293 C C . PHE B 1 82 ? -1.464 19.211 11.432 1 97.62 82 PHE B C 1
ATOM 3295 O O . PHE B 1 82 ? -1.509 18.027 11.771 1 97.62 82 PHE B O 1
ATOM 3302 N N . ASP B 1 83 ? -2.578 20.023 11.401 1 96.2 83 ASP B N 1
ATOM 3303 C CA . ASP B 1 83 ? -3.812 19.611 12.062 1 96.2 83 ASP B CA 1
ATOM 3304 C C . ASP B 1 83 ? -4.426 18.395 11.371 1 96.2 83 ASP B C 1
ATOM 3306 O O . ASP B 1 83 ? -4.714 18.436 10.173 1 96.2 83 ASP B O 1
ATOM 3310 N N . TYR B 1 84 ? -4.553 17.32 12.098 1 96.33 84 TYR B N 1
ATOM 3311 C CA . TYR B 1 84 ? -5.229 16.097 11.678 1 96.33 84 TYR B CA 1
ATOM 3312 C C . TYR B 1 84 ? -4.423 15.369 10.609 1 96.33 84 TYR B C 1
ATOM 3314 O O . TYR B 1 84 ? -4.93 14.453 9.957 1 96.33 84 TYR B O 1
ATOM 3322 N N . THR B 1 85 ? -3.19 15.781 10.36 1 97.91 85 THR B N 1
ATOM 3323 C CA . THR B 1 85 ? -2.229 15.061 9.532 1 97.91 85 THR B CA 1
ATOM 3324 C C . THR B 1 85 ? -1.068 14.543 10.378 1 97.91 85 THR B C 1
ATOM 3326 O O . THR B 1 85 ? -0.931 13.334 10.579 1 97.91 85 THR B O 1
ATOM 3329 N N . LEU B 1 86 ? -0.36 15.485 10.992 1 98.42 86 LEU B N 1
ATOM 3330 C CA . LEU B 1 86 ? 0.675 15.068 11.932 1 98.42 86 LEU B CA 1
ATOM 3331 C C . LEU B 1 86 ? 0.08 14.792 13.308 1 98.42 86 LEU B C 1
ATOM 3333 O O . LEU B 1 86 ? 0.679 14.079 14.117 1 98.42 86 LEU B O 1
ATOM 3337 N N . THR B 1 87 ? -1.103 15.446 13.543 1 97.93 87 THR B N 1
ATOM 3338 C CA . THR B 1 87 ? -1.876 15.154 14.745 1 97.93 87 THR B CA 1
ATOM 3339 C C . THR B 1 87 ? -3.077 14.272 14.415 1 97.93 87 THR B C 1
ATOM 3341 O O . THR B 1 87 ? -3.609 14.329 13.304 1 97.93 87 THR B O 1
ATOM 3344 N N . PRO B 1 88 ? -3.504 13.485 15.355 1 97.13 88 PRO B N 1
ATOM 3345 C CA . PRO B 1 88 ? -4.722 12.71 15.105 1 97.13 88 PRO B CA 1
ATOM 3346 C C . PRO B 1 88 ? -5.977 13.578 15.071 1 97.13 88 PRO B C 1
ATOM 3348 O O . PRO B 1 88 ? -5.99 14.675 15.634 1 97.13 88 PRO B O 1
ATOM 3351 N N . ALA B 1 89 ? -6.973 13.047 14.428 1 95.85 89 ALA B N 1
ATOM 3352 C CA . ALA B 1 89 ? -8.248 13.75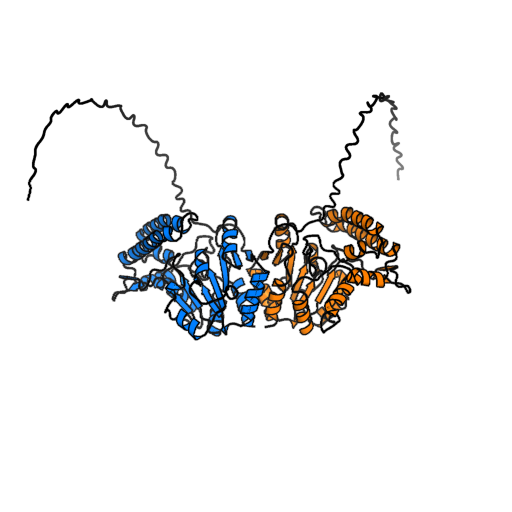5 14.347 1 95.85 89 ALA B CA 1
ATOM 3353 C C . ALA B 1 89 ? -9.113 13.469 15.571 1 95.85 89 ALA B C 1
ATOM 3355 O O . ALA B 1 89 ? -10.041 14.223 15.873 1 95.85 89 ALA B O 1
ATOM 3356 N N . TYR B 1 90 ? -8.758 12.379 16.289 1 95.24 90 TYR B N 1
ATOM 3357 C CA . TYR B 1 90 ? -9.567 11.975 17.433 1 95.24 90 TYR B CA 1
ATOM 3358 C C . TYR B 1 90 ? -8.687 11.627 18.628 1 95.24 90 TYR B C 1
ATOM 3360 O O . TYR B 1 90 ? -7.566 11.142 18.46 1 95.24 90 TYR B O 1
ATOM 3368 N N . LYS B 1 91 ? -9.224 11.8 19.764 1 93.27 91 LYS B N 1
ATOM 3369 C CA . LYS B 1 91 ? -8.606 11.381 21.019 1 93.27 91 LYS B CA 1
ATOM 3370 C C . LYS B 1 91 ? -8.846 9.897 21.281 1 93.27 91 LYS B C 1
ATOM 3372 O O . LYS B 1 91 ? -9.683 9.273 20.625 1 93.27 91 LYS B O 1
ATOM 3377 N N . PRO B 1 92 ? -8.085 9.321 22.201 1 89.73 92 PRO B N 1
ATOM 3378 C CA . PRO B 1 92 ? -8.35 7.928 22.567 1 89.73 92 PRO B CA 1
ATOM 3379 C C . PRO B 1 92 ? -9.782 7.707 23.049 1 89.73 92 PRO B C 1
ATOM 3381 O O . PRO B 1 92 ? -10.321 6.606 22.91 1 89.73 92 PRO B O 1
ATOM 3384 N N . THR B 1 93 ? -10.507 8.747 23.551 1 90.24 93 THR B N 1
ATOM 3385 C CA . THR B 1 93 ? -11.881 8.679 24.037 1 90.24 93 THR B CA 1
ATOM 3386 C C . THR B 1 93 ? -12.87 8.757 22.878 1 90.24 93 THR B C 1
ATOM 3388 O O . THR B 1 93 ? -14.084 8.751 23.089 1 90.24 93 THR B O 1
ATOM 3391 N N . ASP B 1 94 ? -12.362 8.971 21.701 1 89.87 94 ASP B N 1
ATOM 3392 C CA . ASP B 1 94 ? -13.132 9.015 20.461 1 89.87 94 ASP B CA 1
ATOM 3393 C C . ASP B 1 94 ? -13.735 10.4 20.238 1 89.87 94 ASP B C 1
ATOM 3395 O O . ASP B 1 94 ? -14.437 10.625 19.25 1 89.87 94 ASP B O 1
ATOM 3399 N N . ASP B 1 95 ? -13.371 11.296 21.139 1 90.81 95 ASP B N 1
ATOM 3400 C CA . ASP B 1 95 ? -13.756 12.685 20.913 1 90.81 95 ASP B CA 1
ATOM 3401 C C . ASP B 1 95 ? -12.855 13.342 19.869 1 90.81 95 ASP B C 1
ATOM 3403 O O . ASP B 1 95 ? -11.716 12.914 19.668 1 90.81 95 ASP B O 1
ATOM 3407 N N . GLN B 1 96 ? -13.448 14.33 19.27 1 90.72 96 GLN B N 1
ATOM 3408 C CA . GLN B 1 96 ? -12.641 15.068 18.303 1 90.72 96 GLN B CA 1
ATOM 3409 C C . GLN B 1 96 ? -11.412 15.682 18.967 1 90.72 96 GLN B C 1
ATOM 3411 O O . GLN B 1 96 ? -11.507 16.253 20.055 1 90.72 96 GLN B O 1
ATOM 3416 N N . ALA B 1 97 ? -10.256 15.521 18.358 1 93.53 97 ALA B N 1
ATOM 3417 C CA . ALA B 1 97 ? -9.021 16.11 18.87 1 93.53 97 ALA B CA 1
ATOM 3418 C C . ALA B 1 97 ? -8.979 17.612 18.607 1 93.53 97 ALA B C 1
ATOM 3420 O O . ALA B 1 97 ? -9.72 18.122 17.763 1 93.53 97 ALA B O 1
ATOM 3421 N N . LEU B 1 98 ? -8.143 18.27 19.31 1 91.08 98 LEU B N 1
ATOM 3422 C CA . LEU B 1 98 ? -8.012 19.715 19.166 1 91.08 98 LEU B CA 1
ATOM 3423 C C . LEU B 1 98 ? -7.1 20.065 17.996 1 91.08 98 LEU B C 1
ATOM 3425 O O . LEU B 1 98 ? -6.069 19.419 17.792 1 91.08 98 LEU B O 1
ATOM 3429 N N . SER B 1 99 ? -7.526 21.021 17.188 1 92.6 99 SER B N 1
ATOM 3430 C CA . SER B 1 99 ? -6.628 21.666 16.236 1 92.6 99 SER B CA 1
ATOM 3431 C C . SER B 1 99 ? -5.805 22.761 16.907 1 92.6 99 SER B C 1
ATOM 3433 O O . SER B 1 99 ? -6.046 23.103 18.066 1 92.6 99 SER B O 1
ATOM 3435 N N . SER B 1 100 ? -4.863 23.295 16.183 1 93.77 100 SER B N 1
ATOM 3436 C CA . SER B 1 100 ? -4.071 24.393 16.729 1 93.77 100 SER B CA 1
ATOM 3437 C C . SER B 1 100 ? -4.952 25.585 17.087 1 93.77 100 SER B C 1
ATOM 3439 O O . SER B 1 100 ? -4.739 26.235 18.113 1 93.77 100 SER B O 1
ATOM 3441 N N . HIS B 1 101 ? -5.999 25.826 16.332 1 89.51 101 HIS B N 1
ATOM 3442 C CA . HIS B 1 101 ? -6.92 26.925 16.599 1 89.51 101 HIS B CA 1
ATOM 3443 C C . HIS B 1 101 ? -7.829 26.608 17.782 1 89.51 101 HIS B C 1
ATOM 3445 O O . HIS B 1 101 ? -7.969 27.421 18.698 1 89.51 101 HIS B O 1
ATOM 3451 N N . SER B 1 102 ? -8.417 25.429 17.72 1 87.85 102 SER B N 1
ATOM 3452 C CA . SER B 1 102 ? -9.391 25.083 18.75 1 87.85 102 SER B CA 1
ATOM 3453 C C . SER B 1 102 ? -8.73 24.966 20.119 1 87.85 102 SER B C 1
ATOM 3455 O O . SER B 1 102 ? -9.348 25.274 21.141 1 87.85 102 SER B O 1
ATOM 3457 N N . LEU B 1 103 ? -7.54 24.516 20.127 1 91.36 103 LEU B N 1
ATOM 3458 C CA . LEU B 1 103 ? -6.793 24.421 21.376 1 91.36 103 LEU B CA 1
ATOM 3459 C C . LEU B 1 103 ? -6.742 25.771 22.084 1 91.36 103 LEU B C 1
ATOM 3461 O O . LEU B 1 103 ? -7.006 25.857 23.285 1 91.36 103 LEU B O 1
ATOM 3465 N N . LEU B 1 104 ? -6.423 26.79 21.33 1 89.2 104 LEU B N 1
ATOM 3466 C CA . LEU B 1 104 ? -6.323 28.124 21.912 1 89.2 104 LEU B CA 1
ATOM 3467 C C . LEU B 1 104 ? -7.705 28.676 22.249 1 89.2 104 LEU B C 1
ATOM 3469 O O . LEU B 1 104 ? -7.902 29.258 23.317 1 89.2 104 LEU B O 1
ATOM 3473 N N . MET B 1 105 ? -8.677 28.411 21.395 1 84.39 105 MET B N 1
ATOM 3474 C CA . MET B 1 105 ? -10.026 28.944 21.562 1 84.39 105 MET B CA 1
ATOM 3475 C C . MET B 1 105 ? -10.702 28.34 22.788 1 84.39 105 MET B C 1
ATOM 3477 O O . MET B 1 105 ? -11.527 28.992 23.431 1 84.39 105 MET B O 1
ATOM 3481 N N . GLU B 1 106 ? -10.343 27.12 23.062 1 83.56 106 GLU B N 1
ATOM 3482 C CA . GLU B 1 106 ? -10.99 26.416 24.165 1 83.56 106 GLU B CA 1
ATOM 3483 C C . GLU B 1 106 ? -10.19 26.559 25.457 1 83.56 106 GLU B C 1
ATOM 3485 O O . GLU B 1 106 ? -10.608 26.074 26.51 1 83.56 106 GLU B O 1
ATOM 3490 N N . SER B 1 107 ? -9.144 27.197 25.358 1 86.31 107 SER B N 1
ATOM 3491 C CA . SER B 1 107 ? -8.293 27.373 26.531 1 86.31 107 SER B CA 1
ATOM 3492 C C . SER B 1 107 ? -8.686 28.62 27.316 1 86.31 107 SER B C 1
ATOM 3494 O O . SER B 1 107 ? -9.559 29.379 26.89 1 86.31 107 SER B O 1
ATOM 3496 N N . GLU B 1 108 ? -8.047 28.756 28.475 1 82.71 108 GLU B N 1
ATOM 3497 C CA . GLU B 1 108 ? -8.283 29.925 29.318 1 82.71 108 GLU B CA 1
ATOM 3498 C C . GLU B 1 108 ? -7.635 31.173 28.725 1 82.71 108 GLU B C 1
ATOM 3500 O O . GLU B 1 108 ? -7.874 32.286 29.197 1 82.71 108 GLU B O 1
ATOM 3505 N N . ALA B 1 109 ? -6.93 30.95 27.667 1 83.42 109 ALA B N 1
ATOM 3506 C CA . ALA B 1 109 ? -6.219 32.083 27.078 1 83.42 109 ALA B CA 1
ATOM 3507 C C . ALA B 1 109 ? -7.196 33.121 26.534 1 83.42 109 ALA B C 1
ATOM 3509 O O . ALA B 1 109 ? -6.894 34.316 26.513 1 83.42 109 ALA B O 1
ATOM 3510 N N . LEU B 1 110 ? -8.328 32.756 26.017 1 84.93 110 LEU B N 1
ATOM 3511 C CA . LEU B 1 110 ? -9.282 33.69 25.43 1 84.93 110 LEU B CA 1
ATOM 3512 C C . LEU B 1 110 ? -10.506 33.85 26.326 1 84.93 110 LEU B C 1
ATOM 3514 O O . LEU B 1 110 ? -11.329 34.743 26.106 1 84.93 110 LEU B O 1
ATOM 3518 N N . GLY B 1 111 ? -10.618 33.057 27.307 1 76.86 111 GLY B N 1
ATOM 3519 C CA . GLY B 1 111 ? -11.765 33.133 28.198 1 76.86 111 GLY B CA 1
ATOM 3520 C C . GLY B 1 111 ? -12.971 32.368 27.685 1 76.86 111 GLY B C 1
ATOM 3521 O O . GLY B 1 111 ? -12.979 31.905 26.542 1 76.86 111 GLY B O 1
ATOM 3522 N N . PRO B 1 112 ? -13.922 32.2 28.452 1 75.52 112 PRO B N 1
ATOM 3523 C CA . PRO B 1 112 ? -15.063 31.33 28.159 1 75.52 112 PRO B CA 1
ATOM 3524 C C . PRO B 1 112 ? -15.917 31.845 27.003 1 75.52 112 PRO B C 1
ATOM 3526 O O . PRO B 1 112 ? -16.548 31.055 26.297 1 75.52 112 PRO B O 1
ATOM 3529 N N . GLN B 1 113 ? -15.949 33.108 26.752 1 78.55 113 GLN B N 1
ATOM 3530 C CA . GLN B 1 113 ? -16.804 33.652 25.702 1 78.55 113 GLN B CA 1
ATOM 3531 C C . GLN B 1 113 ? -16.21 33.396 24.32 1 78.55 113 GLN B C 1
ATOM 3533 O O . GLN B 1 113 ? -16.936 33.353 23.325 1 78.55 113 GLN B O 1
ATOM 3538 N N . ALA B 1 114 ? -14.919 33.264 24.316 1 78.89 114 ALA B N 1
ATOM 3539 C CA . ALA B 1 114 ? -14.232 33.095 23.038 1 78.89 114 ALA B CA 1
ATOM 3540 C C . ALA B 1 114 ? -14.636 31.786 22.367 1 78.89 114 ALA B C 1
ATOM 3542 O O . ALA B 1 114 ? -14.761 31.722 21.142 1 78.89 114 ALA B O 1
ATOM 3543 N N . GLU B 1 115 ? -14.95 30.818 23.105 1 79.39 115 GLU B N 1
ATOM 3544 C CA . GLU B 1 115 ? -15.314 29.509 22.571 1 79.39 115 GLU B CA 1
ATOM 3545 C C . GLU B 1 115 ? -16.616 29.579 21.778 1 79.39 115 GLU B C 1
ATOM 3547 O O . GLU B 1 115 ? -16.725 28.989 20.701 1 79.39 115 GLU B O 1
ATOM 3552 N N . THR B 1 116 ? -17.513 30.217 22.378 1 82.77 116 THR B N 1
ATOM 3553 C CA . THR B 1 116 ? -18.812 30.344 21.727 1 82.77 116 THR B CA 1
ATOM 3554 C C . THR B 1 116 ? -18.683 31.093 20.404 1 82.77 116 THR B C 1
ATOM 3556 O O . THR B 1 116 ? -19.258 30.683 19.394 1 82.77 116 THR B O 1
ATOM 3559 N N . VAL B 1 117 ? -17.961 32.17 20.457 1 82.83 117 VAL B N 1
ATOM 3560 C CA . VAL B 1 117 ? -17.78 32.981 19.258 1 82.83 117 VAL B CA 1
ATOM 3561 C C . VAL B 1 117 ? -17.038 32.175 18.194 1 82.83 117 VAL B C 1
ATOM 3563 O O . VAL B 1 117 ? -17.394 32.216 17.014 1 82.83 117 VAL B O 1
ATOM 3566 N N . ALA B 1 118 ? -16.018 31.454 18.611 1 80.25 118 ALA B N 1
ATOM 3567 C CA . ALA B 1 118 ? -15.241 30.627 17.691 1 80.25 118 ALA B CA 1
ATOM 3568 C C . ALA B 1 118 ? -16.121 29.574 17.024 1 80.25 118 ALA B C 1
ATOM 3570 O O . ALA B 1 118 ? -15.981 29.304 15.829 1 80.25 118 ALA B O 1
ATOM 3571 N N . ARG B 1 119 ? -16.965 29.025 17.769 1 81.23 119 ARG B N 1
ATOM 3572 C CA . ARG B 1 119 ? -17.88 28.012 17.253 1 81.23 119 ARG B CA 1
ATOM 3573 C C . ARG B 1 119 ? -18.818 28.605 16.206 1 81.23 119 ARG B C 1
ATOM 3575 O O . ARG B 1 119 ? -19.096 27.972 15.185 1 81.23 119 ARG B O 1
ATOM 3582 N N . GLU B 1 120 ? -19.273 29.709 16.5 1 86.52 120 GLU B N 1
ATOM 3583 C CA . GLU B 1 120 ? -20.159 30.388 15.56 1 86.52 120 GLU B CA 1
ATOM 3584 C C . GLU B 1 120 ? -19.448 30.673 14.239 1 86.52 120 GLU B C 1
ATOM 3586 O O . GLU B 1 120 ? -20.032 30.509 13.166 1 86.52 120 GLU B O 1
ATOM 3591 N N . ILE B 1 121 ? -18.251 31.117 14.375 1 86.85 121 ILE B N 1
ATOM 3592 C CA . ILE B 1 121 ? -17.449 31.399 13.189 1 86.85 121 ILE B CA 1
ATOM 3593 C C . ILE B 1 121 ? -17.255 30.117 12.382 1 86.85 121 ILE B C 1
ATOM 3595 O O . ILE B 1 121 ? -17.459 30.106 11.166 1 86.85 121 ILE B O 1
ATOM 3599 N N . PHE B 1 122 ? -16.95 29.069 12.995 1 81.73 122 PHE B N 1
ATOM 3600 C CA . PHE B 1 122 ? -16.725 27.779 12.354 1 81.73 122 PHE B CA 1
ATOM 3601 C C . PHE B 1 122 ? -17.985 27.301 11.642 1 81.73 122 PHE B C 1
ATOM 3603 O O . PHE B 1 122 ? -17.928 26.874 10.487 1 81.73 122 PHE B O 1
ATOM 3610 N N . GLU B 1 123 ? -19.073 27.322 12.258 1 85.48 123 GLU B N 1
ATOM 3611 C CA . GLU B 1 123 ? -20.338 26.84 11.711 1 85.48 123 GLU B CA 1
ATOM 3612 C C . GLU B 1 123 ? -20.738 27.628 10.467 1 85.48 123 GLU B C 1
ATOM 3614 O O . GLU B 1 123 ? -21.363 27.083 9.555 1 85.48 123 GLU B O 1
ATOM 3619 N N . LYS B 1 124 ? -20.352 28.827 10.52 1 89.85 124 LYS B N 1
ATOM 3620 C CA . LYS B 1 124 ? -20.705 29.695 9.401 1 89.85 124 LYS B CA 1
ATOM 3621 C C . LYS B 1 124 ? -19.837 29.402 8.181 1 89.85 124 LYS B C 1
ATOM 3623 O O . LYS B 1 124 ? -20.342 29.309 7.06 1 89.85 124 LYS B O 1
ATOM 3628 N N . TYR B 1 125 ? -18.567 29.231 8.36 1 90.18 125 TYR B N 1
ATOM 3629 C CA . TYR B 1 125 ? -17.653 29.276 7.224 1 90.18 125 TYR B CA 1
ATOM 3630 C C . TYR B 1 125 ? -17.245 27.872 6.796 1 90.18 125 TYR B C 1
ATOM 3632 O O . TYR B 1 125 ? -16.921 27.642 5.629 1 90.18 125 TYR B O 1
ATOM 3640 N N . PHE B 1 126 ? -17.274 26.909 7.626 1 82.8 126 PHE B N 1
ATOM 3641 C CA . PHE B 1 126 ? -16.803 25.56 7.336 1 82.8 126 PHE B CA 1
ATOM 3642 C C . PHE B 1 126 ? -17.596 24.945 6.189 1 82.8 126 PHE B C 1
ATOM 3644 O O . PHE B 1 126 ? -17.018 24.356 5.273 1 82.8 126 PHE B O 1
ATOM 3651 N N . PRO B 1 127 ? -18.934 25.037 6.19 1 82.81 127 PRO B N 1
ATOM 3652 C CA . PRO B 1 127 ? -19.701 24.502 5.062 1 82.81 127 PRO B CA 1
ATOM 3653 C C . PRO B 1 127 ? -19.304 25.13 3.728 1 82.81 127 PRO B C 1
ATOM 3655 O O . PRO B 1 127 ? -19.382 24.475 2.686 1 82.81 127 PRO B O 1
ATOM 3658 N N . ILE B 1 128 ? -18.918 26.385 3.777 1 88.3 128 ILE B N 1
ATOM 3659 C CA . ILE B 1 128 ? -18.489 27.076 2.566 1 88.3 128 ILE B CA 1
ATOM 3660 C C . ILE B 1 128 ? -17.165 26.492 2.08 1 88.3 128 ILE B C 1
ATOM 3662 O O . ILE B 1 128 ? -16.99 26.245 0.884 1 88.3 128 ILE B O 1
ATOM 3666 N N . GLU B 1 129 ? -16.25 26.239 2.913 1 84.41 129 GLU B N 1
ATOM 3667 C CA . GLU B 1 129 ? -14.956 25.657 2.572 1 84.41 129 GLU B CA 1
ATOM 3668 C C . GLU B 1 129 ? -15.121 24.292 1.911 1 84.41 129 GLU B C 1
ATOM 3670 O O . GLU B 1 129 ? -14.429 23.978 0.941 1 84.41 129 GLU B O 1
ATOM 3675 N N . GLN B 1 130 ? -16.076 23.498 2.356 1 76.7 130 GLN B N 1
ATOM 3676 C CA . GLN B 1 130 ? -16.249 22.116 1.921 1 76.7 130 GLN B CA 1
ATOM 3677 C C . GLN B 1 130 ? -17.146 22.035 0.689 1 76.7 130 GLN B C 1
ATOM 3679 O O . GLN B 1 130 ? -17.315 20.962 0.106 1 76.7 130 GLN B O 1
ATOM 3684 N N . SER B 1 131 ? -17.711 23.074 0.334 1 80.86 131 SER B N 1
ATOM 3685 C CA . SER B 1 131 ? -18.697 23.077 -0.742 1 80.86 131 SER B CA 1
ATOM 3686 C C . SER B 1 131 ? -18.084 22.601 -2.055 1 80.86 131 SER B C 1
ATOM 3688 O O . SER B 1 131 ? -17.021 23.076 -2.458 1 80.86 131 SER B O 1
ATOM 3690 N N . ALA B 1 132 ? -18.736 21.691 -2.646 1 75.25 132 ALA B N 1
ATOM 3691 C CA . ALA B 1 132 ? -18.288 21.188 -3.942 1 75.25 132 ALA B CA 1
ATOM 3692 C C . ALA B 1 132 ? -18.848 22.034 -5.082 1 75.25 132 ALA B C 1
ATOM 3694 O O . ALA B 1 132 ? -18.406 21.915 -6.227 1 75.25 132 ALA B O 1
ATOM 3695 N N . THR B 1 133 ? -19.771 22.841 -4.786 1 84.71 133 THR B N 1
ATOM 3696 C CA . THR B 1 133 ? -20.455 23.595 -5.83 1 84.71 133 THR B CA 1
ATOM 3697 C C . THR B 1 133 ? -19.799 24.958 -6.031 1 84.71 133 THR B C 1
ATOM 3699 O O . THR B 1 133 ? -19.958 25.581 -7.082 1 84.71 133 THR B O 1
ATOM 3702 N N . LEU B 1 134 ? -19.151 25.473 -5.046 1 89.37 134 LEU B N 1
ATOM 3703 C CA . LEU B 1 134 ? -18.491 26.77 -5.142 1 89.37 134 LEU B CA 1
ATOM 3704 C C . LEU B 1 134 ? -17.08 26.622 -5.703 1 89.37 134 LEU B C 1
ATOM 3706 O O . LEU B 1 134 ? -16.373 25.667 -5.372 1 89.37 134 LEU B O 1
ATOM 3710 N N . THR B 1 135 ? -16.785 27.556 -6.535 1 88.37 135 THR B N 1
ATOM 3711 C CA . THR B 1 135 ? -15.432 27.593 -7.077 1 88.37 135 THR B CA 1
ATOM 3712 C C . THR B 1 135 ? -14.451 28.146 -6.047 1 88.37 135 THR B C 1
ATOM 3714 O O . THR B 1 135 ? -14.863 28.688 -5.019 1 88.37 135 THR B O 1
ATOM 3717 N N . LYS B 1 136 ? -13.238 27.992 -6.297 1 86.1 136 LYS B N 1
ATOM 3718 C CA . LYS B 1 136 ? -12.202 28.542 -5.428 1 86.1 136 LYS B CA 1
ATOM 3719 C C . LYS B 1 136 ? -12.336 30.057 -5.303 1 86.1 136 LYS B C 1
ATOM 3721 O O . LYS B 1 136 ? -12.195 30.61 -4.211 1 86.1 136 LYS B O 1
ATOM 3726 N N . GLU B 1 137 ? -12.611 30.671 -6.41 1 89.67 137 GLU B N 1
ATOM 3727 C CA . GLU B 1 137 ? -12.733 32.126 -6.436 1 89.67 137 GLU B CA 1
ATOM 3728 C C . GLU B 1 137 ? -13.917 32.595 -5.595 1 89.67 137 GLU B C 1
ATOM 3730 O O . GLU B 1 137 ? -13.832 33.614 -4.907 1 89.67 137 GLU B O 1
ATOM 3735 N N . GLU B 1 138 ? -14.955 31.762 -5.579 1 92.53 138 GLU B N 1
ATOM 3736 C CA . GLU B 1 138 ? -16.157 32.111 -4.828 1 92.53 138 GLU B CA 1
ATOM 3737 C C . GLU B 1 138 ? -15.946 31.917 -3.329 1 92.53 138 GLU B C 1
ATOM 3739 O O . GLU B 1 138 ? -16.513 32.651 -2.517 1 92.53 138 GLU B O 1
ATOM 3744 N N . LYS B 1 139 ? -15.052 30.998 -3.034 1 90.71 139 LYS B N 1
ATOM 3745 C CA . LYS B 1 139 ? -14.821 30.66 -1.633 1 90.71 139 LYS B CA 1
ATOM 3746 C C . LYS B 1 139 ? -13.813 31.613 -0.996 1 90.71 139 LYS B C 1
ATOM 3748 O O . LYS B 1 139 ? -13.841 31.834 0.216 1 90.71 139 LYS B O 1
ATOM 3753 N N . LEU B 1 140 ? -13.046 32.257 -1.753 1 90.66 140 LEU B N 1
ATOM 3754 C CA . LEU B 1 140 ? -11.855 32.961 -1.288 1 90.66 140 LEU B CA 1
ATOM 3755 C C . LEU B 1 140 ? -12.226 34.069 -0.309 1 90.66 140 LEU B C 1
ATOM 3757 O O . LEU B 1 140 ? -11.677 34.14 0.793 1 90.66 140 LEU B O 1
ATOM 3761 N N . PRO B 1 141 ? -13.191 34.919 -0.598 1 92.77 141 PRO B N 1
ATOM 3762 C CA . PRO B 1 141 ? -13.52 35.993 0.342 1 92.77 141 PRO B CA 1
ATOM 3763 C C . PRO B 1 141 ? -14.002 35.467 1.693 1 92.77 141 PRO B C 1
ATOM 3765 O O . PRO B 1 141 ? -13.746 36.088 2.728 1 92.77 141 PRO B O 1
ATOM 3768 N N . PHE B 1 142 ? -14.619 34.41 1.628 1 92.47 142 PHE B N 1
ATOM 3769 C CA . PHE B 1 142 ? -15.15 33.842 2.862 1 92.47 142 PHE B CA 1
ATOM 3770 C C . PHE B 1 142 ? -14.033 33.239 3.705 1 92.47 142 PHE B C 1
ATOM 3772 O O . PHE B 1 142 ? -14.075 33.3 4.936 1 92.47 142 PHE B O 1
ATOM 3779 N N . MET B 1 143 ? -13.049 32.639 3.066 1 90.36 143 MET B N 1
ATOM 3780 C CA . MET B 1 143 ? -11.901 32.106 3.793 1 90.36 143 MET B CA 1
ATOM 3781 C C . MET B 1 143 ? -11.111 33.227 4.461 1 90.36 143 MET B C 1
ATOM 3783 O O . MET B 1 143 ? -10.708 33.104 5.619 1 90.36 143 MET B O 1
ATOM 3787 N N . ILE B 1 144 ? -11.001 34.326 3.765 1 91.23 144 ILE B N 1
ATOM 3788 C CA . ILE B 1 144 ? -10.29 35.479 4.307 1 91.23 144 ILE B CA 1
ATOM 3789 C C . ILE B 1 144 ? -11.054 36.04 5.504 1 91.23 144 ILE B C 1
ATOM 3791 O O . ILE B 1 144 ? -10.464 36.316 6.551 1 91.23 144 ILE B O 1
ATOM 3795 N N . GLU B 1 145 ? -12.336 36.175 5.346 1 93.39 145 GLU B N 1
ATOM 3796 C CA . GLU B 1 145 ? -13.17 36.688 6.429 1 93.39 145 GLU B CA 1
ATOM 3797 C C . GLU B 1 145 ? -13.098 35.784 7.656 1 93.39 145 GLU B C 1
ATOM 3799 O O . GLU B 1 145 ? -13.007 36.268 8.786 1 93.39 145 GLU B O 1
ATOM 3804 N N . TRP B 1 146 ? -13.19 34.522 7.441 1 91.23 146 TRP B N 1
ATOM 3805 C CA . TRP B 1 146 ? -13.134 33.539 8.518 1 91.23 146 TRP B CA 1
ATOM 3806 C C . TRP B 1 146 ? -11.875 33.722 9.358 1 91.23 146 TRP B C 1
ATOM 3808 O O . TRP B 1 146 ? -11.955 33.939 10.569 1 91.23 146 TRP B O 1
ATOM 3818 N N . TRP B 1 147 ? -10.76 33.809 8.705 1 89.79 147 TRP B N 1
ATOM 3819 C CA . TRP B 1 147 ? -9.489 33.801 9.422 1 89.79 147 TRP B CA 1
ATOM 3820 C C . TRP B 1 147 ? -9.183 35.177 10.004 1 89.79 147 TRP B C 1
ATOM 3822 O O . TRP B 1 147 ? -8.589 35.285 11.079 1 89.79 147 TRP B O 1
ATOM 3832 N N . THR B 1 148 ? -9.672 36.184 9.319 1 91.29 148 THR B N 1
ATOM 3833 C CA . THR B 1 148 ? -9.514 37.533 9.852 1 91.29 148 THR B CA 1
ATOM 3834 C C . THR B 1 148 ? -10.301 37.698 11.148 1 91.29 148 THR B C 1
ATOM 3836 O O . THR B 1 148 ? -9.782 38.229 12.132 1 91.29 148 THR B O 1
ATOM 3839 N N . LYS B 1 149 ? -11.5 37.241 11.128 1 90.79 149 LYS B N 1
ATOM 3840 C CA . LYS B 1 149 ? -12.346 37.336 12.314 1 90.79 149 LYS B CA 1
ATOM 3841 C C . LYS B 1 149 ? -11.76 36.536 13.474 1 90.79 149 LYS B C 1
ATOM 3843 O O . LYS B 1 149 ? -11.797 36.98 14.623 1 90.79 149 LYS B O 1
ATOM 3848 N N . THR B 1 150 ? -11.291 35.398 13.167 1 89.86 150 THR B N 1
ATOM 3849 C CA . THR B 1 150 ? -10.689 34.554 14.193 1 89.86 150 THR B CA 1
ATOM 3850 C C . THR B 1 150 ? -9.447 35.218 14.779 1 89.86 150 THR B C 1
ATOM 3852 O O . THR B 1 150 ? -9.255 35.222 15.997 1 89.86 150 THR B O 1
ATOM 3855 N N . HIS B 1 151 ? -8.622 35.842 13.936 1 91.7 151 HIS B N 1
ATOM 3856 C CA . HIS B 1 151 ? -7.416 36.529 14.383 1 91.7 151 HIS B CA 1
ATOM 3857 C C . HIS B 1 151 ? -7.759 37.756 15.222 1 91.7 151 HIS B C 1
ATOM 3859 O O . HIS B 1 151 ? -7.123 38.009 16.247 1 91.7 151 HIS B O 1
ATOM 3865 N N . GLU B 1 152 ? -8.779 38.398 14.779 1 91.27 152 GLU B N 1
ATOM 3866 C CA . GLU B 1 152 ? -9.218 39.581 15.514 1 91.27 152 GLU B CA 1
ATOM 3867 C C . GLU B 1 152 ? -9.696 39.214 16.916 1 91.27 152 GLU B C 1
ATOM 3869 O O . GLU B 1 152 ? -9.474 39.962 17.87 1 91.27 152 GLU B O 1
ATOM 3874 N N . LEU B 1 153 ? -10.364 38.118 16.996 1 89.64 153 LEU B N 1
ATOM 3875 C CA . LEU B 1 153 ? -10.828 37.65 18.298 1 89.64 153 LEU B CA 1
ATOM 3876 C C . LEU B 1 153 ? -9.654 37.421 19.243 1 89.64 153 LEU B C 1
ATOM 3878 O O . LEU B 1 153 ? -9.727 37.764 20.426 1 89.64 153 LEU B O 1
ATOM 3882 N N . MET B 1 154 ? -8.591 36.932 18.793 1 91.26 154 MET B N 1
ATOM 3883 C CA . MET B 1 154 ? -7.407 36.659 19.602 1 91.26 154 MET B CA 1
ATOM 3884 C C . MET B 1 154 ? -6.741 37.956 20.048 1 91.26 154 MET B C 1
ATOM 3886 O O . MET B 1 154 ? -6.278 38.063 21.185 1 91.26 154 MET B O 1
ATOM 3890 N N . ILE B 1 155 ? -6.751 38.92 19.128 1 92.04 155 ILE B N 1
ATOM 3891 C CA . ILE B 1 155 ? -6.161 40.219 19.436 1 92.04 155 ILE B CA 1
ATOM 3892 C C . ILE B 1 155 ? -7 40.929 20.495 1 92.04 155 ILE B C 1
ATOM 3894 O O . ILE B 1 155 ? -6.461 41.468 21.465 1 92.04 155 ILE B O 1
ATOM 3898 N N . GLN B 1 156 ? -8.272 40.874 20.29 1 89.94 156 GLN B N 1
ATOM 3899 C CA . GLN B 1 156 ? -9.195 41.542 21.201 1 89.94 156 GLN B CA 1
ATOM 3900 C C . GLN B 1 156 ? -9.08 40.976 22.614 1 89.94 156 GLN B C 1
ATOM 3902 O O . GLN B 1 156 ? -9.217 41.709 23.595 1 89.94 156 GLN B O 1
ATOM 3907 N N . HIS B 1 157 ? -8.78 39.744 22.703 1 89.07 157 HIS B N 1
ATOM 3908 C CA . HIS B 1 157 ? -8.732 39.102 24.012 1 89.07 157 HIS B CA 1
ATOM 3909 C C . HIS B 1 157 ? -7.322 39.137 24.591 1 89.07 157 HIS B C 1
ATOM 3911 O O . HIS B 1 157 ? -7.09 38.651 25.701 1 89.07 157 HIS B O 1
ATOM 3917 N N . GLY B 1 158 ? -6.39 39.65 23.876 1 87.77 158 GLY B N 1
ATOM 3918 C CA . GLY B 1 158 ? -5.043 39.894 24.367 1 87.77 158 GLY B CA 1
ATOM 3919 C C . GLY B 1 158 ? -4.295 38.62 24.712 1 87.77 158 GLY B C 1
ATOM 3920 O O . GLY B 1 158 ? -3.685 38.522 25.78 1 87.77 158 GLY B O 1
ATOM 3921 N N . VAL B 1 159 ? -4.396 37.659 23.925 1 91.86 159 VAL B N 1
ATOM 3922 C CA . VAL B 1 159 ? -3.692 36.4 24.145 1 91.86 159 VAL B CA 1
ATOM 3923 C C . VAL B 1 159 ? -2.195 36.664 24.29 1 91.86 159 VAL B C 1
ATOM 3925 O O . VAL B 1 159 ? -1.616 37.432 23.518 1 91.86 159 VAL B O 1
ATOM 3928 N N . SER B 1 160 ? -1.577 36.103 25.285 1 93.88 160 SER B N 1
ATOM 3929 C CA . SER B 1 160 ? -0.145 36.275 25.501 1 93.88 160 SER B CA 1
ATOM 3930 C C . SER B 1 160 ? 0.634 35.042 25.053 1 93.88 160 SER B C 1
ATOM 3932 O O . SER B 1 160 ? 0.07 33.951 24.943 1 93.88 160 SER B O 1
ATOM 3934 N N . LYS B 1 161 ? 1.913 35.311 24.803 1 94.01 161 LYS B N 1
ATOM 3935 C CA . LYS B 1 161 ? 2.789 34.2 24.443 1 94.01 161 LYS B CA 1
ATOM 3936 C C . LYS B 1 161 ? 2.805 33.136 25.537 1 94.01 161 LYS B C 1
ATOM 3938 O O . LYS B 1 161 ? 2.773 31.939 25.246 1 94.01 161 LYS B O 1
ATOM 3943 N N . SER B 1 162 ? 2.838 33.57 26.737 1 94.66 162 SER B N 1
ATOM 3944 C CA . SER B 1 162 ? 2.836 32.659 27.878 1 94.66 162 SER B CA 1
ATOM 3945 C C . SER B 1 162 ? 1.532 31.872 27.954 1 94.66 162 SER B C 1
ATOM 3947 O O . SER B 1 162 ? 1.529 30.701 28.338 1 94.66 162 SER B O 1
ATOM 3949 N N . ALA B 1 163 ? 0.466 32.512 27.638 1 93.74 163 ALA B N 1
ATOM 3950 C CA . ALA B 1 163 ? -0.832 31.843 27.658 1 93.74 163 ALA B CA 1
ATOM 3951 C C . ALA B 1 163 ? -0.894 30.735 26.611 1 93.74 163 ALA B C 1
ATOM 3953 O O . ALA B 1 163 ? -1.511 29.692 26.838 1 93.74 163 ALA B O 1
ATOM 3954 N N . VAL B 1 164 ? -0.281 30.977 25.472 1 95.16 164 VAL B N 1
ATOM 3955 C CA . VAL B 1 164 ? -0.229 29.973 24.415 1 95.16 164 VAL B CA 1
ATOM 3956 C C . VAL B 1 164 ? 0.531 28.743 24.906 1 95.16 164 VAL B C 1
ATOM 3958 O O . VAL B 1 164 ? 0.056 27.614 24.764 1 95.16 164 VAL B O 1
ATOM 3961 N N . LYS B 1 165 ? 1.701 28.969 25.462 1 95.69 165 LYS B N 1
ATOM 3962 C CA . LYS B 1 165 ? 2.52 27.874 25.974 1 95.69 165 LYS B CA 1
ATOM 3963 C C . LYS B 1 165 ? 1.775 27.086 27.047 1 95.69 165 LYS B C 1
ATOM 3965 O O . LYS B 1 165 ? 1.801 25.853 27.05 1 95.69 165 LYS B O 1
ATOM 3970 N N . LYS B 1 166 ? 1.114 27.809 27.918 1 95.74 166 LYS B N 1
ATOM 3971 C CA . LYS B 1 166 ? 0.357 27.176 28.994 1 95.74 166 LYS B CA 1
ATOM 3972 C C . LYS B 1 166 ? -0.796 26.344 28.44 1 95.74 166 LYS B C 1
ATOM 3974 O O . LYS B 1 166 ? -1.058 25.239 28.918 1 95.74 166 LYS B O 1
ATOM 3979 N N . ALA B 1 167 ? -1.464 26.899 27.498 1 94.78 167 ALA B N 1
ATOM 3980 C CA . ALA B 1 167 ? -2.588 26.2 26.881 1 94.78 167 ALA B CA 1
ATOM 3981 C C . ALA B 1 167 ? -2.142 24.871 26.278 1 94.78 167 ALA B C 1
ATOM 3983 O O . ALA B 1 167 ? -2.834 23.859 26.412 1 94.78 167 ALA B O 1
ATOM 3984 N N . VAL B 1 168 ? -1.012 24.849 25.597 1 96.75 168 VAL B N 1
ATOM 3985 C CA . VAL B 1 168 ? -0.485 23.64 24.973 1 96.75 168 VAL B CA 1
ATOM 3986 C C . VAL B 1 168 ? -0.062 22.644 26.05 1 96.75 168 VAL B C 1
ATOM 3988 O O . VAL B 1 168 ? -0.358 21.451 25.953 1 96.75 168 VAL B O 1
ATOM 3991 N N . GLU B 1 169 ? 0.612 23.127 27.047 1 95.38 169 GLU B N 1
ATOM 3992 C CA . GLU B 1 169 ? 1.084 22.272 28.132 1 95.38 169 GLU B CA 1
ATOM 3993 C C . GLU B 1 169 ? -0.079 21.567 28.824 1 95.38 169 GLU B C 1
ATOM 3995 O O . GLU B 1 169 ? 0.044 20.411 29.235 1 95.38 169 GLU B O 1
ATOM 4000 N N . GLU B 1 170 ? -1.16 22.253 28.898 1 94.04 170 GLU B N 1
ATOM 4001 C CA . GLU B 1 170 ? -2.305 21.73 29.637 1 94.04 170 GLU B CA 1
ATOM 4002 C C . GLU B 1 170 ? -3.222 20.914 28.73 1 94.04 170 GLU B C 1
ATOM 4004 O O . GLU B 1 170 ? -4.151 20.258 29.205 1 94.04 170 GLU B O 1
ATOM 4009 N N . SER B 1 171 ? -2.92 20.977 27.48 1 93.24 171 SER B N 1
ATOM 4010 C CA . SER B 1 171 ? -3.784 20.285 26.53 1 93.24 171 SER B CA 1
ATOM 4011 C C . SER B 1 171 ? -3.355 18.833 26.348 1 93.24 171 SER B C 1
ATOM 4013 O O . SER B 1 171 ? -2.276 18.439 26.794 1 93.24 171 SER B O 1
ATOM 4015 N N . ASP B 1 172 ? -4.239 18.104 25.694 1 91.45 172 ASP B N 1
ATOM 4016 C CA . ASP B 1 172 ? -3.94 16.703 25.413 1 91.45 172 ASP B CA 1
ATOM 4017 C C . ASP B 1 172 ? -3.59 16.501 23.94 1 91.45 172 ASP B C 1
ATOM 4019 O O . ASP B 1 172 ? -3.736 15.398 23.408 1 91.45 172 ASP B O 1
ATOM 4023 N N . ILE B 1 173 ? -3.205 17.612 23.318 1 93.89 173 ILE B N 1
ATOM 4024 C CA . ILE B 1 173 ? -2.802 17.505 21.92 1 93.89 173 ILE B CA 1
ATOM 4025 C C . ILE B 1 173 ? -1.571 16.608 21.806 1 93.89 173 ILE B C 1
ATOM 4027 O O . ILE B 1 173 ? -0.67 16.669 22.647 1 93.89 173 ILE B O 1
ATOM 4031 N N . THR B 1 174 ? -1.588 15.688 20.862 1 93.49 174 THR B N 1
ATOM 4032 C CA . THR B 1 174 ? -0.499 14.745 20.634 1 93.49 174 THR B CA 1
ATOM 4033 C C . THR B 1 174 ? -0.161 14.658 19.148 1 93.49 174 THR B C 1
ATOM 4035 O O . THR B 1 174 ? -0.916 15.148 18.305 1 93.49 174 THR B O 1
ATOM 4038 N N . LEU B 1 175 ? 0.986 14.169 18.901 1 97.14 175 LEU B N 1
ATOM 4039 C CA . LEU B 1 175 ? 1.37 13.84 17.533 1 97.14 175 LEU B CA 1
ATOM 4040 C C . LEU B 1 175 ? 1.063 12.379 17.218 1 97.14 175 LEU B C 1
ATOM 4042 O O . LEU B 1 175 ? 1.059 11.534 18.116 1 97.14 175 LEU B O 1
ATOM 4046 N N . ARG B 1 176 ? 0.799 12.106 15.972 1 97.11 176 ARG B N 1
ATOM 4047 C CA . ARG B 1 176 ? 0.464 10.756 15.528 1 97.11 176 ARG B CA 1
ATOM 4048 C C . ARG B 1 176 ? 1.612 9.79 15.799 1 97.11 176 ARG B C 1
ATOM 4050 O O . ARG B 1 176 ? 2.782 10.176 15.739 1 97.11 176 ARG B O 1
ATOM 4057 N N . GLU B 1 177 ? 1.161 8.516 16.044 1 96.61 177 GLU B N 1
ATOM 4058 C CA . GLU B 1 177 ? 2.174 7.471 16.15 1 96.61 177 GLU B CA 1
ATOM 4059 C C . GLU B 1 177 ? 3.008 7.379 14.876 1 96.61 177 GLU B C 1
ATOM 4061 O O . GLU B 1 177 ? 2.461 7.305 13.774 1 96.61 177 GLU B O 1
ATOM 4066 N N . GLY B 1 178 ? 4.344 7.418 15.043 1 96.65 178 GLY B N 1
ATOM 4067 C CA . GLY B 1 178 ? 5.254 7.38 13.91 1 96.65 178 GLY B CA 1
ATOM 4068 C C . GLY B 1 178 ? 5.947 8.706 13.656 1 96.65 178 GLY B C 1
ATOM 4069 O O . GLY B 1 178 ? 6.949 8.761 12.94 1 96.65 178 GLY B O 1
ATOM 4070 N N . PHE B 1 179 ? 5.409 9.752 14.281 1 97.85 179 PHE B N 1
ATOM 4071 C CA . PHE B 1 179 ? 5.937 11.092 14.055 1 97.85 179 PHE B CA 1
ATOM 4072 C C . PHE B 1 179 ? 7.413 11.162 14.428 1 97.85 179 PHE B C 1
ATOM 4074 O O . PHE B 1 179 ? 8.241 11.599 13.626 1 97.85 179 PHE B O 1
ATOM 4081 N N . MET B 1 180 ? 7.772 10.726 15.582 1 96.45 180 MET B N 1
ATOM 4082 C CA . MET B 1 180 ? 9.141 10.881 16.065 1 96.45 180 MET B CA 1
ATOM 4083 C C . MET B 1 180 ? 10.115 10.079 15.208 1 96.45 180 MET B C 1
ATOM 4085 O O . MET B 1 180 ? 11.209 10.552 14.897 1 96.45 180 MET B O 1
ATOM 4089 N N . GLU B 1 181 ? 9.708 8.91 14.787 1 94.56 181 GLU B N 1
ATOM 4090 C CA . GLU B 1 181 ? 10.561 8.078 13.944 1 94.56 181 GLU B CA 1
ATOM 4091 C C . GLU B 1 181 ? 10.837 8.753 12.603 1 94.56 181 GLU B C 1
ATOM 4093 O O . GLU B 1 181 ? 11.977 8.774 12.136 1 94.56 181 GLU B O 1
ATOM 4098 N N . ILE B 1 182 ? 9.804 9.303 12.056 1 96.72 182 ILE B N 1
ATOM 4099 C CA . ILE B 1 182 ? 9.913 9.946 10.751 1 96.72 182 ILE B CA 1
ATOM 4100 C C . ILE B 1 182 ? 10.799 11.185 10.858 1 96.72 182 ILE B C 1
ATOM 4102 O O . ILE B 1 182 ? 11.76 11.336 10.099 1 96.72 182 ILE B O 1
ATOM 4106 N N . PHE B 1 183 ? 10.544 12.003 11.822 1 96.87 183 PHE B N 1
ATOM 4107 C CA . PHE B 1 183 ? 11.229 13.287 11.912 1 96.87 183 PHE B CA 1
ATOM 4108 C C . PHE B 1 183 ? 12.668 13.101 12.376 1 96.87 183 PHE B C 1
ATOM 4110 O O . PHE B 1 183 ? 13.548 13.887 12.017 1 96.87 183 PHE B O 1
ATOM 4117 N N . ASP B 1 184 ? 12.889 12.076 13.136 1 94.86 184 ASP B N 1
ATOM 4118 C CA . ASP B 1 184 ? 14.267 11.743 13.487 1 94.86 184 ASP B CA 1
ATOM 4119 C C . ASP B 1 184 ? 15.064 11.334 12.25 1 94.86 184 ASP B C 1
ATOM 4121 O O . ASP B 1 184 ? 16.209 11.757 12.076 1 94.86 184 ASP B O 1
ATOM 4125 N N . LEU B 1 185 ? 14.467 10.526 11.469 1 94.1 185 LEU B N 1
ATOM 4126 C CA . LEU B 1 185 ? 15.116 10.093 10.237 1 94.1 185 LEU B CA 1
ATOM 4127 C C . LEU B 1 185 ? 15.383 11.279 9.317 1 94.1 185 LEU B C 1
ATOM 4129 O O . LEU B 1 185 ? 16.478 11.409 8.766 1 94.1 185 LEU B O 1
ATOM 4133 N N . LEU B 1 186 ? 14.412 12.119 9.151 1 95.74 186 LEU B N 1
ATOM 4134 C CA . LEU B 1 186 ? 14.544 13.274 8.27 1 95.74 186 LEU B CA 1
ATOM 4135 C C . LEU B 1 186 ? 15.63 14.219 8.773 1 95.74 186 LEU B C 1
ATOM 4137 O O . LEU B 1 186 ? 16.374 14.796 7.976 1 95.74 186 LEU B O 1
ATOM 4141 N N . ALA B 1 187 ? 15.732 14.334 10.071 1 94.98 187 ALA B N 1
ATOM 4142 C CA . ALA B 1 187 ? 16.757 15.182 10.673 1 94.98 187 ALA B CA 1
ATOM 4143 C C . ALA B 1 187 ? 18.151 14.606 10.441 1 94.98 187 ALA B C 1
ATOM 4145 O O . ALA B 1 187 ? 19.071 15.328 10.049 1 94.98 187 ALA B O 1
ATOM 4146 N N . ARG B 1 188 ? 18.265 13.328 10.656 1 93.09 188 ARG B N 1
ATOM 4147 C CA . ARG B 1 188 ? 19.552 12.655 10.514 1 93.09 188 ARG B CA 1
ATOM 4148 C C . ARG B 1 188 ? 20.071 12.76 9.084 1 93.09 188 ARG B C 1
ATOM 4150 O O . ARG B 1 188 ? 21.276 12.899 8.864 1 93.09 188 ARG B O 1
ATOM 4157 N N . GLU B 1 189 ? 19.161 12.758 8.187 1 91.82 189 GLU B N 1
ATOM 4158 C CA . GLU B 1 189 ? 19.55 12.765 6.78 1 91.82 189 GLU B CA 1
ATOM 4159 C C . GLU B 1 189 ? 19.455 14.169 6.189 1 91.82 189 GLU B C 1
ATOM 4161 O O . GLU B 1 189 ? 19.609 14.35 4.979 1 91.82 189 GLU B O 1
ATOM 4166 N N . ASN B 1 190 ? 19.091 15.171 6.965 1 91.89 190 ASN B N 1
ATOM 4167 C CA . ASN B 1 190 ? 18.997 16.576 6.586 1 91.89 190 ASN B CA 1
ATOM 4168 C C . ASN B 1 190 ? 18.012 16.783 5.439 1 91.89 190 ASN B C 1
ATOM 4170 O O . ASN B 1 190 ? 18.336 17.439 4.447 1 91.89 190 ASN B O 1
ATOM 4174 N N . VAL B 1 191 ? 16.952 16.065 5.498 1 94.63 191 VAL B N 1
ATOM 4175 C CA . VAL B 1 191 ? 15.883 16.237 4.519 1 94.63 191 VAL B CA 1
ATOM 4176 C C . VAL B 1 191 ? 15.032 17.449 4.891 1 94.63 191 VAL B C 1
ATOM 4178 O O . VAL B 1 191 ? 14.424 17.483 5.964 1 94.63 191 VAL B O 1
ATOM 4181 N N . PRO B 1 192 ? 14.956 18.429 4.03 1 94.79 192 PRO B N 1
ATOM 4182 C CA . PRO B 1 192 ? 14.09 19.57 4.336 1 94.79 192 PRO B CA 1
ATOM 4183 C C . PRO B 1 192 ? 12.633 19.166 4.544 1 94.79 192 PRO B C 1
ATOM 4185 O O . PRO B 1 192 ? 12.052 18.48 3.699 1 94.79 192 PRO B O 1
ATOM 4188 N N . THR B 1 193 ? 12.086 19.588 5.603 1 96.07 193 THR B N 1
ATOM 4189 C CA . THR B 1 193 ? 10.724 19.23 5.983 1 96.07 193 THR B CA 1
ATOM 4190 C C . THR B 1 193 ? 9.904 20.478 6.297 1 96.07 193 THR B C 1
ATOM 4192 O O . THR B 1 193 ? 10.274 21.268 7.168 1 96.07 193 THR B O 1
ATOM 4195 N N . LEU B 1 194 ? 8.82 20.643 5.578 1 95.5 194 LEU B N 1
ATOM 4196 C CA . LEU B 1 194 ? 7.956 21.805 5.756 1 95.5 194 LEU B CA 1
ATOM 4197 C C . LEU B 1 194 ? 6.634 21.405 6.402 1 95.5 194 LEU B C 1
ATOM 4199 O O . LEU B 1 194 ? 5.929 20.531 5.893 1 95.5 194 LEU B O 1
ATOM 4203 N N . ILE B 1 195 ? 6.394 21.958 7.505 1 96.33 195 ILE B N 1
ATOM 4204 C CA . ILE B 1 195 ? 5.047 21.928 8.065 1 96.33 195 ILE B CA 1
ATOM 4205 C C . ILE B 1 195 ? 4.265 23.153 7.595 1 96.33 195 ILE B C 1
ATOM 4207 O O . ILE B 1 195 ? 4.552 24.277 8.012 1 96.33 195 ILE B O 1
ATOM 4211 N N . PHE B 1 196 ? 3.316 22.965 6.73 1 94.56 196 PHE B N 1
ATOM 4212 C CA . PHE B 1 196 ? 2.545 24.016 6.077 1 94.56 196 PHE B CA 1
ATOM 4213 C C . PHE B 1 196 ? 1.091 23.984 6.534 1 94.56 196 PHE B C 1
ATOM 4215 O O . PHE B 1 196 ? 0.324 23.112 6.121 1 94.56 196 PHE B O 1
ATOM 4222 N N . SER B 1 197 ? 0.684 24.924 7.315 1 93.71 197 SER B N 1
ATOM 4223 C CA . SER B 1 197 ? -0.61 24.828 7.982 1 93.71 197 SER B CA 1
ATOM 4224 C C . SER B 1 197 ? -1.317 26.18 8.014 1 93.71 197 SER B C 1
ATOM 4226 O O . SER B 1 197 ? -0.672 27.22 8.164 1 93.71 197 SER B O 1
ATOM 4228 N N . ALA B 1 198 ? -2.633 26.144 7.939 1 91.4 198 ALA B N 1
ATOM 4229 C CA . ALA B 1 198 ? -3.446 27.336 8.166 1 91.4 198 ALA B CA 1
ATOM 4230 C C . ALA B 1 198 ? -3.663 27.576 9.658 1 91.4 198 ALA B C 1
ATOM 4232 O O . ALA B 1 198 ? -4.326 28.54 10.047 1 91.4 198 ALA B O 1
ATOM 4233 N N . GLY B 1 199 ? -3.113 26.753 10.433 1 92.7 199 GLY B N 1
ATOM 4234 C CA . GLY B 1 199 ? -3.205 26.889 11.878 1 92.7 199 GLY B CA 1
ATOM 4235 C C . GLY B 1 199 ? -2.308 27.979 12.433 1 92.7 199 GLY B C 1
ATOM 4236 O O . GLY B 1 199 ? -1.999 28.95 11.738 1 92.7 199 GLY B O 1
ATOM 4237 N N . LEU B 1 200 ? -2.036 27.838 13.715 1 95.13 200 LEU B N 1
ATOM 4238 C CA . LEU B 1 200 ? -1.306 28.892 14.41 1 95.13 200 LEU B CA 1
ATOM 4239 C C . LEU B 1 200 ? 0.151 28.497 14.623 1 95.13 200 LEU B C 1
ATOM 4241 O O . LEU B 1 200 ? 0.439 27.528 15.33 1 95.13 200 LEU B O 1
ATOM 4245 N N . TYR B 1 201 ? 1.039 29.265 14.068 1 96.15 201 TYR B N 1
ATOM 4246 C CA . TYR B 1 201 ? 2.479 29.042 14.125 1 96.15 201 TYR B CA 1
ATOM 4247 C C . TYR B 1 201 ? 2.94 28.821 15.561 1 96.15 201 TYR B C 1
ATOM 4249 O O . TYR B 1 201 ? 3.664 27.865 15.847 1 96.15 201 TYR B O 1
ATOM 4257 N N . ASP B 1 202 ? 2.511 29.662 16.459 1 96.26 202 ASP B N 1
ATOM 4258 C CA . ASP B 1 202 ? 2.99 29.67 17.838 1 96.26 202 ASP B CA 1
ATOM 4259 C C . ASP B 1 202 ? 2.487 28.447 18.601 1 96.26 202 ASP B C 1
ATOM 4261 O O . ASP B 1 202 ? 3.186 27.918 19.468 1 96.26 202 ASP B O 1
ATOM 4265 N N . VAL B 1 203 ? 1.307 28.029 18.292 1 96.39 203 VAL B N 1
ATOM 4266 C CA . VAL B 1 203 ? 0.778 26.814 18.903 1 96.39 203 VAL B CA 1
ATOM 4267 C C . VAL B 1 203 ? 1.533 25.597 18.372 1 96.39 203 VAL B C 1
ATOM 4269 O O . VAL B 1 203 ? 1.937 24.724 19.144 1 96.39 203 VAL B O 1
ATOM 4272 N N . ILE B 1 204 ? 1.758 25.513 17.082 1 97.61 204 ILE B N 1
ATOM 4273 C CA . ILE B 1 204 ? 2.453 24.397 16.45 1 97.61 204 ILE B CA 1
ATOM 4274 C C . ILE B 1 204 ? 3.86 24.271 17.029 1 97.61 204 ILE B C 1
ATOM 4276 O O . ILE B 1 204 ? 4.287 23.178 17.408 1 97.61 204 ILE B O 1
ATOM 4280 N N . HIS B 1 205 ? 4.523 25.399 17.152 1 97.02 205 HIS B N 1
ATOM 4281 C CA . HIS B 1 205 ? 5.87 25.375 17.71 1 97.02 205 HIS B CA 1
ATOM 4282 C C . HIS B 1 205 ? 5.855 24.919 19.165 1 97.02 205 HIS B C 1
ATOM 4284 O O . HIS B 1 205 ? 6.743 24.18 19.597 1 97.02 205 HIS B O 1
ATOM 4290 N N . ALA B 1 206 ? 4.875 25.41 19.904 1 96.98 206 ALA B N 1
ATOM 4291 C CA . ALA B 1 206 ? 4.773 25.001 21.302 1 96.98 206 ALA B CA 1
ATOM 4292 C C . ALA B 1 206 ? 4.551 23.496 21.42 1 96.98 206 ALA B C 1
ATOM 4294 O O . ALA B 1 206 ? 5.089 22.852 22.323 1 96.98 206 ALA B O 1
ATOM 4295 N N . VAL B 1 207 ? 3.774 22.94 20.537 1 97.48 207 VAL B N 1
ATOM 4296 C CA . VAL B 1 207 ? 3.519 21.504 20.535 1 97.48 207 VAL B CA 1
ATOM 4297 C C . VAL B 1 207 ? 4.807 20.751 20.211 1 97.48 207 VAL B C 1
ATOM 4299 O O . VAL B 1 207 ? 5.142 19.766 20.874 1 97.48 207 VAL B O 1
ATOM 4302 N N . LEU B 1 208 ? 5.531 21.187 19.166 1 97.68 208 LEU B N 1
ATOM 4303 C CA . LEU B 1 208 ? 6.795 20.563 18.79 1 97.68 208 LEU B CA 1
ATOM 4304 C C . LEU B 1 208 ? 7.801 20.64 19.933 1 97.68 208 LEU B C 1
ATOM 4306 O O . LEU B 1 208 ? 8.462 19.649 20.252 1 97.68 208 LEU B O 1
ATOM 4310 N N . ASP B 1 209 ? 7.864 21.808 20.554 1 96.58 209 ASP B N 1
ATOM 4311 C CA . ASP B 1 209 ? 8.777 21.981 21.679 1 96.58 209 ASP B CA 1
ATOM 4312 C C . ASP B 1 209 ? 8.444 21.013 22.811 1 96.58 209 ASP B C 1
ATOM 4314 O O . ASP B 1 209 ? 9.341 20.404 23.398 1 96.58 209 ASP B O 1
ATOM 4318 N N . LYS B 1 210 ? 7.168 20.97 23.076 1 96.01 210 LYS B N 1
ATOM 4319 C CA . LYS B 1 210 ? 6.706 20.072 24.131 1 96.01 210 LYS B CA 1
ATOM 4320 C C . LYS B 1 210 ? 7.102 18.628 23.836 1 96.01 210 LYS B C 1
ATOM 4322 O O . LYS B 1 210 ? 7.568 17.913 24.725 1 96.01 210 LYS B O 1
ATOM 4327 N N . GLU B 1 211 ? 6.959 18.18 22.605 1 95.39 211 GLU B N 1
ATOM 4328 C CA . GLU B 1 211 ? 7.253 16.806 22.21 1 95.39 211 GLU B CA 1
ATOM 4329 C C . GLU B 1 211 ? 8.757 16.544 22.205 1 95.39 211 GLU B C 1
ATOM 4331 O O . GLU B 1 211 ? 9.21 15.491 22.659 1 95.39 211 GLU B O 1
ATOM 4336 N N . TYR B 1 212 ? 9.526 17.445 21.737 1 95.78 212 TYR B N 1
ATOM 4337 C CA . TYR B 1 212 ? 10.969 17.258 21.636 1 95.78 212 TYR B CA 1
ATOM 4338 C C . TYR B 1 212 ? 11.634 17.401 22.999 1 95.78 212 TYR B C 1
ATOM 4340 O O . TYR B 1 212 ? 12.728 16.876 23.222 1 95.78 212 TYR B O 1
ATOM 4348 N N . ALA B 1 213 ? 10.956 18.135 23.903 1 94.62 213 ALA B N 1
ATOM 4349 C CA . ALA B 1 213 ? 11.484 18.267 25.259 1 94.62 213 ALA B CA 1
ATOM 4350 C C . ALA B 1 213 ? 11.647 16.901 25.919 1 94.62 213 ALA B C 1
ATOM 4352 O O . ALA B 1 213 ? 12.486 16.73 26.807 1 94.62 213 ALA B O 1
ATOM 4353 N N . LYS B 1 214 ? 10.908 15.942 25.413 1 93.44 214 LYS B N 1
ATOM 4354 C CA . LYS B 1 214 ? 10.931 14.591 25.967 1 93.44 214 LYS B CA 1
ATOM 4355 C C . LYS B 1 214 ? 12.051 13.762 25.345 1 93.44 214 LYS B C 1
ATOM 4357 O O . LYS B 1 214 ? 12.317 12.641 25.783 1 93.44 214 LYS B O 1
ATOM 4362 N N . THR B 1 215 ? 12.654 14.275 24.368 1 93.34 215 THR B N 1
ATOM 4363 C CA . THR B 1 215 ? 13.696 13.551 23.648 1 93.34 215 THR B CA 1
ATOM 4364 C C . THR B 1 215 ? 15.076 14.103 23.993 1 93.34 215 THR B C 1
ATOM 4366 O O . THR B 1 215 ? 15.19 15.178 24.586 1 93.34 215 THR B O 1
ATOM 4369 N N . PRO B 1 216 ? 16.131 13.433 23.576 1 91.6 216 PRO B N 1
ATOM 4370 C CA . PRO B 1 216 ? 17.485 13.939 23.811 1 91.6 216 PRO B CA 1
ATOM 4371 C C . PRO B 1 216 ? 17.775 15.227 23.043 1 91.6 216 PRO B C 1
ATOM 4373 O O . PRO B 1 216 ? 18.588 16.043 23.483 1 91.6 216 PRO B O 1
ATOM 4376 N N . ALA B 1 217 ? 17.127 15.497 22 1 90.6 217 ALA B N 1
ATOM 4377 C CA . ALA B 1 217 ? 17.361 16.673 21.167 1 90.6 217 ALA B CA 1
ATOM 4378 C C . ALA B 1 217 ? 16.829 17.936 21.837 1 90.6 217 ALA B C 1
ATOM 4380 O O . ALA B 1 217 ? 17.361 19.028 21.629 1 90.6 217 ALA B O 1
ATOM 4381 N N . LYS B 1 218 ? 15.733 17.856 22.57 1 91.93 218 LYS B N 1
ATOM 4382 C CA . LYS B 1 218 ? 15.131 18.895 23.4 1 91.93 218 LYS B CA 1
ATOM 4383 C C . LYS B 1 218 ? 14.455 19.961 22.543 1 91.93 218 LYS B C 1
ATOM 4385 O O . LYS B 1 218 ? 13.57 20.677 23.017 1 91.93 218 LYS B O 1
ATOM 4390 N N . THR B 1 219 ? 14.979 20.162 21.272 1 93.89 219 THR B N 1
ATOM 4391 C CA . THR B 1 219 ? 14.401 21.151 20.369 1 93.89 219 THR B CA 1
ATOM 4392 C C . THR B 1 219 ? 14.169 20.549 18.986 1 93.89 219 THR B C 1
ATOM 4394 O O . THR B 1 219 ? 14.832 19.582 18.604 1 93.89 219 THR B O 1
ATOM 4397 N N . PRO B 1 220 ? 13.212 21.128 18.273 1 94.19 220 PRO B N 1
ATOM 4398 C CA . PRO B 1 220 ? 13.018 20.651 16.902 1 94.19 220 PRO B CA 1
ATOM 4399 C C . PRO B 1 220 ? 14.257 20.842 16.03 1 94.19 220 PRO B C 1
ATOM 4401 O O . PRO B 1 220 ? 14.977 21.832 16.182 1 94.19 220 PRO B O 1
ATOM 4404 N N . PRO B 1 221 ? 14.455 19.944 15.174 1 94.25 221 PRO B N 1
ATOM 4405 C CA . PRO B 1 221 ? 15.653 20.029 14.337 1 94.25 221 PRO B CA 1
ATOM 4406 C C . PRO B 1 221 ? 15.584 21.166 13.32 1 94.25 221 PRO B C 1
ATOM 4408 O O . PRO B 1 221 ? 14.492 21.622 12.973 1 94.25 221 PRO B O 1
ATOM 4411 N N . LYS B 1 222 ? 16.691 21.549 12.787 1 92.06 222 LYS B N 1
ATOM 4412 C CA . LYS B 1 222 ? 16.831 22.728 11.937 1 92.06 222 LYS B CA 1
ATOM 4413 C C . LYS B 1 222 ? 16.239 22.48 10.552 1 92.06 222 LYS B C 1
ATOM 4415 O O . LYS B 1 222 ? 15.917 23.426 9.83 1 92.06 222 LYS B O 1
ATOM 4420 N N . ASN B 1 223 ? 16.172 21.197 10.185 1 93.23 223 ASN B N 1
ATOM 4421 C CA . ASN B 1 223 ? 15.637 20.888 8.863 1 93.23 223 ASN B CA 1
ATOM 4422 C C . ASN B 1 223 ? 14.125 21.086 8.81 1 93.23 223 ASN B C 1
ATOM 4424 O O . ASN B 1 223 ? 13.523 21.028 7.736 1 93.23 223 ASN B O 1
ATOM 4428 N N . VAL B 1 224 ? 13.514 21.321 9.971 1 95.42 224 VAL B N 1
ATOM 4429 C CA . VAL B 1 224 ? 12.065 21.475 10.046 1 95.42 224 VAL B CA 1
ATOM 4430 C C . VAL B 1 224 ? 11.696 22.952 9.928 1 95.42 224 VAL B C 1
ATOM 4432 O O . VAL B 1 224 ? 12.17 23.781 10.708 1 95.42 224 VAL B O 1
ATOM 4435 N N . HIS B 1 225 ? 10.897 23.251 8.974 1 93.54 225 HIS B N 1
ATOM 4436 C CA . HIS B 1 225 ? 10.366 24.589 8.736 1 93.54 225 HIS B CA 1
ATOM 4437 C C . HIS B 1 225 ? 8.856 24.627 8.944 1 93.54 225 HIS B C 1
ATOM 4439 O O . HIS B 1 225 ? 8.15 23.686 8.574 1 93.54 225 HIS B O 1
ATOM 4445 N N . VAL B 1 226 ? 8.416 25.709 9.568 1 94.05 226 VAL B N 1
ATOM 4446 C CA . VAL B 1 226 ? 6.982 25.862 9.787 1 94.05 226 VAL B CA 1
ATOM 4447 C C . VAL B 1 226 ? 6.489 27.141 9.114 1 94.05 226 VAL B C 1
ATOM 4449 O O . VAL B 1 226 ? 7.05 28.218 9.329 1 94.05 226 VAL B O 1
ATOM 4452 N N . ILE B 1 227 ? 5.576 27.019 8.248 1 92.53 227 ILE B N 1
ATOM 4453 C CA . ILE B 1 227 ? 4.865 28.149 7.659 1 92.53 227 ILE B CA 1
ATOM 4454 C C . ILE B 1 227 ? 3.396 28.105 8.073 1 92.53 227 ILE B C 1
ATOM 4456 O O . ILE B 1 227 ? 2.668 27.179 7.707 1 92.53 227 ILE B O 1
ATOM 4460 N N . SER B 1 228 ? 3.03 28.994 8.822 1 93.97 228 SER B N 1
ATOM 4461 C CA . SER B 1 228 ? 1.691 29.118 9.389 1 93.97 228 SER B CA 1
ATOM 4462 C C . SER B 1 228 ? 1.414 30.547 9.843 1 93.97 228 SER B C 1
ATOM 4464 O O . SER B 1 228 ? 2.224 31.446 9.61 1 93.97 228 SER B O 1
ATOM 4466 N N . ASN B 1 229 ? 0.231 30.808 10.357 1 94.03 229 ASN B N 1
ATOM 4467 C CA . ASN B 1 229 ? -0.112 32.141 10.841 1 94.03 229 ASN B CA 1
ATOM 4468 C C . ASN B 1 229 ? 0.609 32.466 12.146 1 94.03 229 ASN B C 1
ATOM 4470 O O . ASN B 1 229 ? 0.314 31.876 13.187 1 94.03 229 ASN B O 1
ATOM 4474 N N . MET B 1 230 ? 1.483 33.44 12.036 1 94.33 230 MET B N 1
ATOM 4475 C CA . MET B 1 230 ? 2.368 33.754 13.154 1 94.33 230 MET B CA 1
ATOM 4476 C C . MET B 1 230 ? 1.869 34.977 13.917 1 94.33 230 MET B C 1
ATOM 4478 O O . MET B 1 230 ? 1.692 36.048 13.334 1 94.33 230 MET B O 1
ATOM 4482 N N . MET B 1 231 ? 1.698 34.841 15.155 1 95.57 231 MET B N 1
ATOM 4483 C CA . MET B 1 231 ? 1.258 35.939 16.011 1 95.57 231 MET B CA 1
ATOM 4484 C C . MET B 1 231 ? 2.391 36.934 16.244 1 95.57 231 MET B C 1
ATOM 4486 O O . MET B 1 231 ? 3.545 36.538 16.416 1 95.57 231 MET B O 1
ATOM 4490 N N . ARG B 1 232 ? 1.97 38.14 16.201 1 96.7 232 ARG B N 1
ATOM 4491 C CA . ARG B 1 232 ? 2.882 39.212 16.588 1 96.7 232 ARG B CA 1
ATOM 4492 C C . ARG B 1 232 ? 2.585 39.699 18.002 1 96.7 232 ARG B C 1
ATOM 4494 O O . ARG B 1 232 ? 1.474 40.148 18.289 1 96.7 232 ARG B O 1
ATOM 4501 N N . PHE B 1 233 ? 3.593 39.634 18.805 1 96.07 233 PHE B N 1
ATOM 4502 C CA . PHE B 1 233 ? 3.409 40.023 20.198 1 96.07 233 PHE B CA 1
ATOM 4503 C C . PHE B 1 233 ? 4.079 41.363 20.478 1 96.07 233 PHE B C 1
ATOM 4505 O O . PHE B 1 233 ? 5.128 41.67 19.908 1 96.07 233 PHE B O 1
ATOM 4512 N N . ASP B 1 234 ? 3.528 42.124 21.325 1 95.02 234 ASP B N 1
ATOM 4513 C CA . ASP B 1 234 ? 4.125 43.396 21.72 1 95.02 234 ASP B CA 1
ATOM 4514 C C . ASP B 1 234 ? 5.094 43.211 22.885 1 95.02 234 ASP B C 1
ATOM 4516 O O . ASP B 1 234 ? 5.459 42.082 23.222 1 95.02 234 ASP B O 1
ATOM 4520 N N . GLU B 1 235 ? 5.515 44.252 23.442 1 94.07 235 GLU B N 1
ATOM 4521 C CA . GLU B 1 235 ? 6.511 44.226 24.508 1 94.07 235 GLU B CA 1
ATOM 4522 C C . GLU B 1 235 ? 5.948 43.584 25.773 1 94.07 235 GLU B C 1
ATOM 4524 O O . GLU B 1 235 ? 6.704 43.11 26.624 1 94.07 235 GLU B O 1
ATOM 4529 N N . ASN B 1 236 ? 4.644 43.648 25.901 1 92.55 236 ASN B N 1
ATOM 4530 C CA . ASN B 1 236 ? 3.989 43.059 27.064 1 92.55 236 ASN B CA 1
ATOM 4531 C C . ASN B 1 236 ? 3.543 41.626 26.79 1 92.55 236 ASN B C 1
ATOM 4533 O O . ASN B 1 236 ? 2.739 41.067 27.539 1 92.55 236 ASN B O 1
ATOM 4537 N N . ASP B 1 237 ? 3.925 41.057 25.663 1 92.58 237 ASP B N 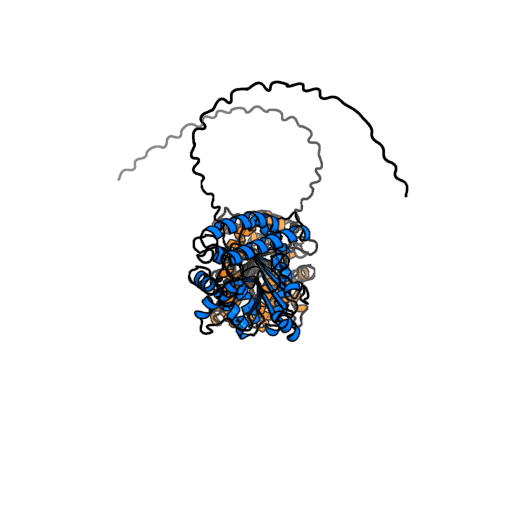1
ATOM 4538 C CA . ASP B 1 237 ? 3.68 39.662 25.309 1 92.58 237 ASP B CA 1
ATOM 4539 C C . ASP B 1 237 ? 2.227 39.449 24.891 1 92.58 237 ASP B C 1
ATOM 4541 O O . ASP B 1 237 ? 1.685 38.353 25.048 1 92.58 237 ASP B O 1
ATOM 4545 N N . LYS B 1 238 ? 1.64 40.476 24.502 1 94 238 LYS B N 1
ATOM 4546 C CA . LYS B 1 238 ? 0.264 40.386 24.023 1 94 238 LYS B CA 1
ATOM 4547 C C . LYS B 1 238 ? 0.21 40.402 22.499 1 94 238 LYS B C 1
ATOM 4549 O O . LYS B 1 238 ? 0.955 41.141 21.853 1 94 238 LYS B O 1
ATOM 4554 N N . VAL B 1 239 ? -0.708 39.603 22.03 1 95.43 239 VAL B N 1
ATOM 4555 C CA . VAL B 1 239 ? -0.836 39.538 20.578 1 95.43 239 VAL B CA 1
ATOM 4556 C C . VAL B 1 239 ? -1.43 40.842 20.052 1 95.43 239 VAL B C 1
ATOM 4558 O O . VAL B 1 239 ? -2.436 41.328 20.575 1 95.43 239 VAL B O 1
ATOM 4561 N N . VAL B 1 240 ? -0.807 41.387 19.056 1 95.65 240 VAL B N 1
ATOM 4562 C CA . VAL B 1 240 ? -1.288 42.656 18.52 1 95.65 240 VAL B CA 1
ATOM 4563 C C . VAL B 1 240 ? -1.538 42.522 17.02 1 95.65 240 VAL B C 1
ATOM 4565 O O . VAL B 1 240 ? -2 43.466 16.374 1 95.65 240 VAL B O 1
ATOM 4568 N N . GLY B 1 241 ? -1.197 41.417 16.536 1 94.87 241 GLY B N 1
ATOM 4569 C CA . GLY B 1 241 ? -1.393 41.157 15.118 1 94.87 241 GLY B CA 1
ATOM 4570 C C . GLY B 1 241 ? -0.794 39.839 14.665 1 94.87 241 GLY B C 1
ATOM 4571 O O . GLY B 1 241 ? -0.467 38.983 15.489 1 94.87 241 GLY B O 1
ATOM 4572 N N . PHE B 1 242 ? -0.761 39.629 13.342 1 94.65 242 PHE B N 1
ATOM 4573 C CA . PHE B 1 242 ? -0.178 38.445 12.722 1 94.65 242 PHE B CA 1
ATOM 4574 C C . PHE B 1 242 ? 0.814 38.837 11.634 1 94.65 242 PHE B C 1
ATOM 4576 O O . PHE B 1 242 ? 0.576 39.784 10.88 1 94.65 242 PHE B O 1
ATOM 4583 N N . ASP B 1 243 ? 1.892 38.164 11.654 1 91.01 243 ASP B N 1
ATOM 4584 C CA . ASP B 1 243 ? 2.958 38.477 10.706 1 91.01 243 ASP B CA 1
ATOM 4585 C C . ASP B 1 243 ? 2.771 37.713 9.397 1 91.01 243 ASP B C 1
ATOM 4587 O O . ASP B 1 243 ? 2.361 36.55 9.404 1 91.01 243 ASP B O 1
ATOM 4591 N N . GLY B 1 244 ? 3.097 38.403 8.371 1 83.6 244 GLY B N 1
ATOM 4592 C CA . GLY B 1 244 ? 3.134 37.75 7.072 1 83.6 244 GLY B CA 1
ATOM 4593 C C . GLY B 1 244 ? 1.765 37.621 6.431 1 83.6 244 GLY B C 1
ATOM 4594 O O . GLY B 1 244 ? 0.83 38.331 6.804 1 83.6 244 GLY B O 1
ATOM 4595 N N . THR B 1 245 ? 1.71 36.77 5.403 1 84.51 245 THR B N 1
ATOM 4596 C CA . THR B 1 245 ? 0.482 36.538 4.651 1 84.51 245 THR B CA 1
ATOM 4597 C C . THR B 1 245 ? -0.437 35.577 5.401 1 84.51 245 THR B C 1
ATOM 4599 O O . THR B 1 245 ? 0.025 34.594 5.983 1 84.51 245 THR B O 1
ATOM 4602 N N . LEU B 1 246 ? -1.678 35.946 5.357 1 89.53 246 LEU B N 1
ATOM 4603 C CA . LEU B 1 246 ? -2.688 35.067 5.937 1 89.53 246 LEU B CA 1
ATOM 4604 C C . LEU B 1 246 ? -2.729 33.729 5.206 1 89.53 246 LEU B C 1
ATOM 4606 O O . LEU B 1 246 ? -2.896 33.689 3.985 1 89.53 246 LEU B O 1
ATOM 4610 N N . ILE B 1 247 ? -2.539 32.696 5.952 1 89.28 247 ILE B N 1
ATOM 4611 C CA . ILE B 1 247 ? -2.582 31.358 5.371 1 89.28 247 ILE B CA 1
ATOM 4612 C C . ILE B 1 247 ? -3.959 30.739 5.603 1 89.28 247 ILE B C 1
ATOM 4614 O O . ILE B 1 247 ? -4.467 30.743 6.727 1 89.28 247 ILE B O 1
ATOM 4618 N N . HIS B 1 248 ? -4.586 30.263 4.627 1 88.12 248 HIS B N 1
ATOM 4619 C CA . HIS B 1 248 ? -5.859 29.551 4.682 1 88.12 248 HIS B CA 1
ATOM 4620 C C . HIS B 1 248 ? -5.891 28.403 3.68 1 88.12 248 HIS B C 1
ATOM 4622 O O . HIS B 1 248 ? -4.921 28.181 2.952 1 88.12 248 HIS B O 1
ATOM 4628 N N . SER B 1 249 ? -6.949 27.661 3.635 1 82.95 249 SER B N 1
ATOM 4629 C CA . SER B 1 249 ? -7.051 26.403 2.903 1 82.95 249 SER B CA 1
ATOM 4630 C C . SER B 1 249 ? -6.855 26.617 1.406 1 82.95 249 SER B C 1
ATOM 4632 O O . SER B 1 249 ? -6.391 25.719 0.701 1 82.95 249 SER B O 1
ATOM 4634 N N . LEU B 1 250 ? -7.069 27.813 0.871 1 83.1 250 LEU B N 1
ATOM 4635 C CA . LEU B 1 250 ? -7.069 28.031 -0.571 1 83.1 250 LEU B CA 1
ATOM 4636 C C . LEU B 1 250 ? -5.728 28.588 -1.037 1 83.1 250 LEU B C 1
ATOM 4638 O O . LEU B 1 250 ? -5.448 28.623 -2.237 1 83.1 250 LEU B O 1
ATOM 4642 N N . ASN B 1 251 ? -4.874 29.007 -0.12 1 83.58 251 ASN B N 1
ATOM 4643 C CA . ASN B 1 251 ? -3.605 29.575 -0.564 1 83.58 251 ASN B CA 1
ATOM 4644 C C . ASN B 1 251 ? -2.417 28.808 0.009 1 83.58 251 ASN B C 1
ATOM 4646 O O . ASN B 1 251 ? -1.29 29.306 0.004 1 83.58 251 ASN B O 1
ATOM 4650 N N . LYS B 1 252 ? -2.675 27.748 0.595 1 84.15 252 LYS B N 1
ATOM 4651 C CA . LYS B 1 252 ? -1.622 26.845 1.05 1 84.15 252 LYS B CA 1
ATOM 4652 C C . LYS B 1 252 ? -0.862 26.247 -0.131 1 84.15 252 LYS B C 1
ATOM 4654 O O . LYS B 1 252 ? -0.947 25.043 -0.385 1 84.15 252 LYS B O 1
ATOM 4659 N N . ASN B 1 253 ? -0.158 27.045 -0.833 1 78.2 253 ASN B N 1
ATOM 4660 C CA . ASN B 1 253 ? 0.603 26.653 -2.014 1 78.2 253 ASN B CA 1
ATOM 4661 C C . ASN B 1 253 ? 1.859 27.504 -2.179 1 78.2 253 ASN B C 1
ATOM 4663 O O . ASN B 1 253 ? 2.288 28.175 -1.238 1 78.2 253 ASN B O 1
ATOM 4667 N N . ALA B 1 254 ? 2.418 27.353 -3.323 1 64.73 254 ALA B N 1
ATOM 4668 C CA . ALA B 1 254 ? 3.748 27.879 -3.62 1 64.73 254 ALA B CA 1
ATOM 4669 C C . ALA B 1 254 ? 3.812 29.383 -3.368 1 64.73 254 ALA B C 1
ATOM 4671 O O . ALA B 1 254 ? 4.859 29.912 -2.989 1 64.73 254 ALA B O 1
ATOM 4672 N N . SER B 1 255 ? 2.71 30.019 -3.508 1 68.35 255 SER B N 1
ATOM 4673 C CA . SER B 1 255 ? 2.772 31.467 -3.338 1 68.35 255 SER B CA 1
ATOM 4674 C C . SER B 1 255 ? 3.212 31.841 -1.927 1 68.35 255 SER B C 1
ATOM 4676 O O . SER B 1 255 ? 3.868 32.865 -1.726 1 68.35 255 SER B O 1
ATOM 4678 N N . ALA B 1 256 ? 2.879 30.937 -1.121 1 73.81 256 ALA B N 1
ATOM 4679 C CA . ALA B 1 256 ? 3.253 31.188 0.269 1 73.81 256 ALA B CA 1
ATOM 4680 C C . ALA B 1 256 ? 4.686 30.739 0.541 1 73.81 256 ALA B C 1
ATOM 4682 O O . ALA B 1 256 ? 5.277 31.11 1.557 1 73.81 256 ALA B O 1
ATOM 4683 N N . LEU B 1 257 ? 5.176 29.932 -0.405 1 76.15 257 LEU B N 1
ATOM 4684 C CA . LEU B 1 257 ? 6.473 29.312 -0.154 1 76.15 257 LEU B CA 1
ATOM 4685 C C . LEU B 1 257 ? 7.596 30.13 -0.782 1 76.15 257 LEU B C 1
ATOM 4687 O O . LEU B 1 257 ? 8.742 30.069 -0.33 1 76.15 257 LEU B O 1
ATOM 4691 N N . VAL B 1 258 ? 7.128 30.972 -1.72 1 73.51 258 VAL B N 1
ATOM 4692 C CA . VAL B 1 258 ? 8.144 31.694 -2.477 1 73.51 258 VAL B CA 1
ATOM 4693 C C . VAL B 1 258 ? 8.954 32.584 -1.537 1 73.51 258 VAL B C 1
ATOM 4695 O O . VAL B 1 258 ? 8.389 33.29 -0.699 1 73.51 258 VAL B O 1
ATOM 4698 N N . LYS B 1 259 ? 10.285 32.404 -1.494 1 73.72 259 LYS B N 1
ATOM 4699 C CA . LYS B 1 259 ? 11.257 33.248 -0.805 1 73.72 259 LYS B CA 1
ATOM 4700 C C . LYS B 1 259 ? 11.474 32.779 0.63 1 73.72 259 LYS B C 1
ATOM 4702 O O . LYS B 1 259 ? 12.157 33.446 1.41 1 73.72 259 LYS B O 1
ATOM 4707 N N . THR B 1 260 ? 10.709 31.736 0.984 1 81.07 260 THR B N 1
ATOM 4708 C CA . THR B 1 260 ? 10.967 31.226 2.326 1 81.07 260 THR B CA 1
ATOM 4709 C C . THR B 1 260 ? 12.309 30.501 2.38 1 81.07 260 THR B C 1
ATOM 4711 O O . THR B 1 260 ? 12.888 30.178 1.341 1 81.07 260 THR B O 1
ATOM 4714 N N . ALA B 1 261 ? 12.775 30.379 3.61 1 79.86 261 ALA B N 1
ATOM 4715 C CA . ALA B 1 261 ? 14.008 29.622 3.808 1 79.86 261 ALA B CA 1
ATOM 4716 C C . ALA B 1 261 ? 13.874 28.202 3.264 1 79.86 261 ALA B C 1
ATOM 4718 O O . ALA B 1 261 ? 14.837 27.637 2.74 1 79.86 261 ALA B O 1
ATOM 4719 N N . PHE B 1 262 ? 12.762 27.696 3.344 1 84.31 262 PHE B N 1
ATOM 4720 C CA . PHE B 1 262 ? 12.492 26.354 2.841 1 84.31 262 PHE B CA 1
ATOM 4721 C C . PHE B 1 262 ? 12.637 26.304 1.325 1 84.31 262 PHE B C 1
ATOM 4723 O O . PHE B 1 262 ? 13.325 25.432 0.79 1 84.31 262 PHE B O 1
ATOM 4730 N N . TRP B 1 263 ? 12.044 27.222 0.719 1 82.36 263 TRP B N 1
ATOM 4731 C CA . TRP B 1 263 ? 12.088 27.305 -0.738 1 82.36 263 TRP B CA 1
ATOM 4732 C C . TRP B 1 263 ? 13.524 27.453 -1.231 1 82.36 263 TRP B C 1
ATOM 4734 O O . TRP B 1 263 ? 13.94 26.766 -2.166 1 82.36 263 TRP B O 1
ATOM 4744 N N . LYS B 1 264 ? 14.248 28.32 -0.609 1 80.21 264 LYS B N 1
ATOM 4745 C CA . LYS B 1 264 ? 15.639 28.57 -0.975 1 80.21 264 LYS B CA 1
ATOM 4746 C C . LYS B 1 264 ? 16.485 27.31 -0.817 1 80.21 264 LYS B C 1
ATOM 4748 O O . LYS B 1 264 ? 17.291 26.984 -1.69 1 80.21 264 LYS B O 1
ATOM 4753 N N . GLN B 1 265 ? 16.226 26.684 0.224 1 81.48 265 GLN B N 1
ATOM 4754 C CA . GLN B 1 265 ? 16.961 25.451 0.485 1 81.48 265 GLN B CA 1
ATOM 4755 C C . GLN B 1 265 ? 16.673 24.401 -0.584 1 81.48 265 GLN B C 1
ATOM 4757 O O . GLN B 1 265 ? 17.589 23.732 -1.068 1 81.48 265 GLN B O 1
ATOM 4762 N N . CYS B 1 266 ? 15.455 24.257 -0.934 1 82.06 266 CYS B N 1
ATOM 4763 C CA . CYS B 1 266 ? 15.048 23.278 -1.936 1 82.06 266 CYS B CA 1
ATOM 4764 C C . CYS B 1 266 ? 15.714 23.561 -3.277 1 82.06 266 CYS B C 1
ATOM 4766 O O . CYS B 1 266 ? 16.184 22.641 -3.949 1 82.06 266 CYS B O 1
ATOM 4768 N N . GLN B 1 267 ? 15.764 24.813 -3.622 1 77.99 267 GLN B N 1
ATOM 4769 C CA . GLN B 1 267 ? 16.333 25.21 -4.905 1 77.99 267 GLN B CA 1
ATOM 4770 C C . GLN B 1 267 ? 17.85 25.05 -4.908 1 77.99 267 GLN B C 1
ATOM 4772 O O . GLN B 1 267 ? 18.434 24.632 -5.91 1 77.99 267 GLN B O 1
ATOM 4777 N N . LEU B 1 268 ? 18.391 25.382 -3.855 1 75.36 268 LEU B N 1
ATOM 4778 C CA . LEU B 1 268 ? 19.844 25.335 -3.735 1 75.36 268 LEU B CA 1
ATOM 4779 C C . LEU B 1 268 ? 20.346 23.895 -3.765 1 75.36 268 LEU B C 1
ATOM 4781 O O . LEU B 1 268 ? 21.354 23.597 -4.409 1 75.36 268 LEU B O 1
ATOM 4785 N N . GLU B 1 269 ? 19.615 23.072 -3.146 1 80.81 269 GLU B N 1
ATOM 4786 C CA . GLU B 1 269 ? 20.058 21.688 -3.008 1 80.81 269 GLU B CA 1
ATOM 4787 C C . GLU B 1 269 ? 19.514 20.819 -4.138 1 80.81 269 GLU B C 1
ATOM 4789 O O . GLU B 1 269 ? 19.832 19.631 -4.223 1 80.81 269 GLU B O 1
ATOM 4794 N N . LYS B 1 270 ? 18.728 21.382 -4.95 1 84.21 270 LYS B N 1
ATOM 4795 C CA . LYS B 1 270 ? 18.187 20.743 -6.146 1 84.21 270 LYS B CA 1
ATOM 4796 C C . LYS B 1 270 ? 17.399 19.486 -5.79 1 84.21 270 LYS B C 1
ATOM 4798 O O . LYS B 1 270 ? 17.605 18.427 -6.388 1 84.21 270 LYS B O 1
ATOM 4803 N N . ARG B 1 271 ? 16.694 19.613 -4.817 1 89.31 271 ARG B N 1
ATOM 4804 C CA . ARG B 1 271 ? 15.802 18.528 -4.422 1 89.31 271 ARG B CA 1
ATOM 4805 C C . ARG B 1 271 ? 14.471 18.616 -5.162 1 89.31 271 ARG B C 1
ATOM 4807 O O . ARG B 1 271 ? 13.862 19.686 -5.229 1 89.31 271 ARG B O 1
ATOM 4814 N N . HIS B 1 272 ? 14.064 17.504 -5.726 1 90.03 272 HIS B N 1
ATOM 4815 C CA . HIS B 1 272 ? 12.885 17.586 -6.582 1 90.03 272 HIS B CA 1
ATOM 4816 C C . HIS B 1 272 ? 11.887 16.482 -6.251 1 90.03 272 HIS B C 1
ATOM 4818 O O . HIS B 1 272 ? 10.758 16.491 -6.746 1 90.03 272 HIS B O 1
ATOM 4824 N N . ASN B 1 273 ? 12.248 15.438 -5.498 1 94.62 273 ASN B N 1
ATOM 4825 C CA . ASN B 1 273 ? 11.301 14.423 -5.051 1 94.62 273 ASN B CA 1
ATOM 4826 C C . ASN B 1 273 ? 10.484 14.905 -3.855 1 94.62 273 ASN B C 1
ATOM 4828 O O . ASN B 1 273 ? 11.043 15.405 -2.878 1 94.62 273 ASN B O 1
ATOM 4832 N N . ILE B 1 274 ? 9.175 14.797 -3.949 1 95.5 274 ILE B N 1
ATOM 4833 C CA . ILE B 1 274 ? 8.331 15.388 -2.917 1 95.5 274 ILE B CA 1
ATOM 4834 C C . ILE B 1 274 ? 7.451 14.309 -2.29 1 95.5 274 ILE B C 1
ATOM 4836 O O . ILE B 1 274 ? 6.78 13.556 -3 1 95.5 274 ILE B O 1
ATOM 4840 N N . LEU B 1 275 ? 7.493 14.156 -1.03 1 97.22 275 LEU B N 1
ATOM 4841 C CA . LEU B 1 275 ? 6.49 13.439 -0.251 1 97.22 275 LEU B CA 1
ATOM 4842 C C . LEU B 1 275 ? 5.541 14.412 0.44 1 97.22 275 LEU B C 1
ATOM 4844 O O . LEU B 1 275 ? 5.965 15.211 1.279 1 97.22 275 LEU B O 1
ATOM 4848 N N . LEU B 1 276 ? 4.283 14.378 0.053 1 97.47 276 LEU B N 1
ATOM 4849 C CA . LEU B 1 276 ? 3.29 15.324 0.553 1 97.47 276 LEU B CA 1
ATOM 4850 C C . LEU B 1 276 ? 2.253 14.616 1.419 1 97.47 276 LEU B C 1
ATOM 4852 O O . LEU B 1 276 ? 1.693 13.595 1.014 1 97.47 276 LEU B O 1
ATOM 4856 N N . LEU B 1 277 ? 2.003 15.132 2.622 1 98.37 277 LEU B N 1
ATOM 4857 C CA . LEU B 1 277 ? 1.035 14.579 3.564 1 98.37 277 LEU B CA 1
ATOM 4858 C C . LEU B 1 277 ? -0.06 15.593 3.876 1 98.37 277 LEU B C 1
ATOM 4860 O O . LEU B 1 277 ? 0.231 16.73 4.254 1 98.37 277 LEU B O 1
ATOM 4864 N N . GLY B 1 278 ? -1.302 15.216 3.724 1 97.01 278 GLY B N 1
ATOM 4865 C CA . GLY B 1 278 ? -2.399 16.125 4.014 1 97.01 278 GLY B CA 1
ATOM 4866 C C . GLY B 1 278 ? -3.689 15.409 4.368 1 97.01 278 GLY B C 1
ATOM 4867 O O . GLY B 1 278 ? -3.869 14.237 4.028 1 97.01 278 GLY B O 1
ATOM 4868 N N . ASP B 1 279 ? -4.605 16.148 4.983 1 95.53 279 ASP B N 1
ATOM 4869 C CA . ASP B 1 279 ? -5.858 15.518 5.386 1 95.53 279 ASP B CA 1
ATOM 4870 C C . ASP B 1 279 ? -7.045 16.137 4.651 1 95.53 279 ASP B C 1
ATOM 4872 O O . ASP B 1 279 ? -8.176 15.662 4.776 1 95.53 279 ASP B O 1
ATOM 4876 N N . SER B 1 280 ? -6.838 17.225 3.959 1 91.18 280 SER B N 1
ATOM 4877 C CA . SER B 1 280 ? -7.903 17.853 3.184 1 91.18 280 SER B CA 1
ATOM 4878 C C . SER B 1 280 ? -7.571 17.864 1.695 1 91.18 280 SER B C 1
ATOM 4880 O O . SER B 1 280 ? -6.403 17.767 1.314 1 91.18 280 SER B O 1
ATOM 4882 N N . LEU B 1 281 ? -8.54 17.987 0.865 1 88.88 281 LEU B N 1
ATOM 4883 C CA . LEU B 1 281 ? -8.344 17.976 -0.58 1 88.88 281 LEU B CA 1
ATOM 4884 C C . LEU B 1 281 ? -7.462 19.14 -1.018 1 88.88 281 LEU B C 1
ATOM 4886 O O . LEU B 1 281 ? -6.667 19.005 -1.951 1 88.88 281 LEU B O 1
ATOM 4890 N N . GLY B 1 282 ? -7.564 20.262 -0.32 1 87.33 282 GLY B N 1
ATOM 4891 C CA . GLY B 1 282 ? -6.742 21.422 -0.625 1 87.33 282 GLY B CA 1
ATOM 4892 C C . GLY B 1 282 ? -5.264 21.188 -0.373 1 87.33 282 GLY B C 1
ATOM 4893 O O . GLY B 1 282 ? -4.414 21.82 -1.004 1 87.33 282 GLY B O 1
ATOM 4894 N N . ASP B 1 283 ? -4.903 20.23 0.451 1 92.65 283 ASP B N 1
ATOM 4895 C CA . ASP B 1 283 ? -3.515 19.964 0.818 1 92.65 283 ASP B CA 1
ATOM 4896 C C . ASP B 1 283 ? -2.75 19.337 -0.346 1 92.65 283 ASP B C 1
ATOM 4898 O O . ASP B 1 283 ? -1.52 19.4 -0.392 1 92.65 283 ASP B O 1
ATOM 4902 N N . ALA B 1 284 ? -3.477 18.704 -1.222 1 92.03 284 ALA B N 1
ATOM 4903 C CA . ALA B 1 284 ? -2.841 18.064 -2.37 1 92.03 284 ALA B CA 1
ATOM 4904 C C . ALA B 1 284 ? -2.14 19.093 -3.252 1 92.03 284 ALA B C 1
ATOM 4906 O O . ALA B 1 284 ? -1.306 18.737 -4.089 1 92.03 284 ALA B O 1
ATOM 4907 N N . ASN B 1 285 ? -2.444 20.344 -3.034 1 88.84 285 ASN B N 1
ATOM 4908 C CA . ASN B 1 285 ? -1.903 21.407 -3.874 1 88.84 285 ASN B CA 1
ATOM 4909 C C . ASN B 1 285 ? -0.764 22.147 -3.179 1 88.84 285 ASN B C 1
ATOM 4911 O O . ASN B 1 285 ? -0.26 23.146 -3.695 1 88.84 285 ASN B O 1
ATOM 4915 N N . MET B 1 286 ? -0.321 21.646 -2.077 1 90.61 286 MET B N 1
ATOM 4916 C CA . MET B 1 286 ? 0.659 22.365 -1.267 1 90.61 286 MET B CA 1
ATOM 4917 C C . MET B 1 286 ? 1.989 22.486 -2.002 1 90.61 286 MET B C 1
ATOM 4919 O O . MET B 1 286 ? 2.775 23.395 -1.726 1 90.61 286 MET B O 1
ATOM 4923 N N . ALA B 1 287 ? 2.23 21.551 -2.934 1 87.63 287 ALA B N 1
ATOM 4924 C CA . ALA B 1 287 ? 3.502 21.56 -3.652 1 87.63 287 ALA B CA 1
ATOM 4925 C C . ALA B 1 287 ? 3.432 22.461 -4.881 1 87.63 287 ALA B C 1
ATOM 4927 O O . ALA B 1 287 ? 4.445 22.698 -5.544 1 87.63 287 ALA B O 1
ATOM 4928 N N . ASN B 1 288 ? 2.202 22.928 -5.112 1 82.82 288 ASN B N 1
ATOM 4929 C CA . ASN B 1 288 ? 2.068 23.785 -6.285 1 82.82 288 ASN B CA 1
ATOM 4930 C C . ASN B 1 288 ? 2.954 25.023 -6.179 1 82.82 288 ASN B C 1
ATOM 4932 O O . ASN B 1 288 ? 2.943 25.714 -5.158 1 82.82 288 ASN B O 1
ATOM 4936 N N . GLY B 1 289 ? 3.776 25.304 -7.249 1 76.78 289 GLY B N 1
ATOM 4937 C CA . GLY B 1 289 ? 4.733 26.399 -7.233 1 76.78 289 GLY B CA 1
ATOM 4938 C C . GLY B 1 289 ? 6.175 25.932 -7.207 1 76.78 289 GLY B C 1
ATOM 4939 O O . GLY B 1 289 ? 7.086 26.691 -7.544 1 76.78 289 GLY B O 1
ATOM 4940 N N . LEU B 1 290 ? 6.318 24.705 -6.657 1 81.95 290 LEU B N 1
ATOM 4941 C CA . LEU B 1 290 ? 7.638 24.092 -6.752 1 81.95 290 LEU B CA 1
ATOM 4942 C C . LEU B 1 290 ? 7.865 23.499 -8.139 1 81.95 290 LEU B C 1
ATOM 4944 O O . LEU B 1 290 ? 6.911 23.289 -8.892 1 81.95 290 LEU B O 1
ATOM 4948 N N . ASP B 1 291 ? 9.108 23.376 -8.421 1 81.57 291 ASP B N 1
ATOM 4949 C CA . ASP B 1 291 ? 9.469 22.77 -9.699 1 81.57 291 ASP B CA 1
ATOM 4950 C C . ASP B 1 291 ? 9.637 21.258 -9.562 1 81.57 291 ASP B C 1
ATOM 4952 O O . ASP B 1 291 ? 10.644 20.786 -9.031 1 81.57 291 ASP B O 1
ATOM 4956 N N . PHE B 1 292 ? 8.6 20.488 -10.012 1 86.5 292 PHE B N 1
ATOM 4957 C CA . PHE B 1 292 ? 8.664 19.031 -9.989 1 86.5 292 PHE B CA 1
ATOM 4958 C C . PHE B 1 292 ? 7.879 18.436 -11.151 1 86.5 292 PHE B C 1
ATOM 4960 O O . PHE B 1 292 ? 7 19.092 -11.714 1 86.5 292 PHE B O 1
ATOM 4967 N N . LYS B 1 293 ? 8.253 17.262 -11.513 1 91.76 293 LYS B N 1
ATOM 4968 C CA . LYS B 1 293 ? 7.463 16.461 -12.443 1 91.76 293 LYS B CA 1
ATOM 4969 C C . LYS B 1 293 ? 6.476 15.567 -11.698 1 91.76 293 LYS B C 1
ATOM 4971 O O . LYS B 1 293 ? 6.699 15.222 -10.536 1 91.76 293 LYS B O 1
ATOM 4976 N N . GLU B 1 294 ? 5.441 15.22 -12.344 1 92.19 294 GLU B N 1
ATOM 4977 C CA . GLU B 1 294 ? 4.382 14.452 -11.695 1 92.19 294 GLU B CA 1
ATOM 4978 C C . GLU B 1 294 ? 4.903 13.109 -11.193 1 92.19 294 GLU B C 1
ATOM 4980 O O . GLU B 1 294 ? 4.392 12.567 -10.211 1 92.19 294 GLU B O 1
ATOM 4985 N N . ASP B 1 295 ? 5.908 12.589 -11.808 1 93.8 295 ASP B N 1
ATOM 4986 C CA . ASP B 1 295 ? 6.462 11.314 -11.362 1 93.8 295 ASP B CA 1
ATOM 4987 C C . ASP B 1 295 ? 7.469 11.518 -10.233 1 93.8 295 ASP B C 1
ATOM 4989 O O . ASP B 1 295 ? 8.13 10.57 -9.804 1 93.8 295 ASP B O 1
ATOM 4993 N N . GLU B 1 296 ? 7.524 12.759 -9.725 1 95.01 296 GLU B N 1
ATOM 4994 C CA . GLU B 1 296 ? 8.458 13.078 -8.65 1 95.01 296 GLU B CA 1
ATOM 4995 C C . GLU B 1 296 ? 7.717 13.444 -7.366 1 95.01 296 GLU B C 1
ATOM 4997 O O . GLU B 1 296 ? 8.329 13.905 -6.401 1 95.01 296 GLU B O 1
ATOM 5002 N N . ILE B 1 297 ? 6.446 13.252 -7.368 1 95.96 297 ILE B N 1
ATOM 5003 C CA . ILE B 1 297 ? 5.68 13.585 -6.172 1 95.96 297 ILE B CA 1
ATOM 5004 C C . ILE B 1 297 ? 4.781 12.411 -5.79 1 95.96 297 ILE B C 1
ATOM 5006 O O . ILE B 1 297 ? 4.176 11.776 -6.657 1 95.96 297 ILE B O 1
ATOM 5010 N N . VAL B 1 298 ? 4.8 12.058 -4.537 1 97.26 298 VAL B N 1
ATOM 5011 C CA . VAL B 1 298 ? 3.863 11.107 -3.947 1 97.26 298 VAL B CA 1
ATOM 5012 C C . VAL B 1 298 ? 3.03 11.802 -2.871 1 97.26 298 VAL B C 1
ATOM 5014 O O . VAL B 1 298 ? 3.579 12.399 -1.942 1 97.26 298 VAL B O 1
ATOM 5017 N N . ARG B 1 299 ? 1.736 11.748 -3.03 1 98 299 ARG B N 1
ATOM 5018 C CA . ARG B 1 299 ? 0.803 12.389 -2.108 1 98 299 ARG B CA 1
ATOM 5019 C C . ARG B 1 299 ? 0.081 11.354 -1.252 1 98 299 ARG B C 1
ATOM 5021 O O . ARG B 1 299 ? -0.535 10.425 -1.779 1 98 299 ARG B O 1
ATOM 5028 N N . ILE B 1 300 ? 0.152 11.527 0.047 1 98.59 300 ILE B N 1
ATOM 5029 C CA . ILE B 1 300 ? -0.546 10.653 0.984 1 98.59 300 ILE B CA 1
ATOM 5030 C C . ILE B 1 300 ? -1.626 11.444 1.719 1 98.59 300 ILE B C 1
ATOM 5032 O O . ILE B 1 300 ? -1.331 12.438 2.386 1 98.59 300 ILE B O 1
ATOM 5036 N N . GLY B 1 301 ? -2.828 11.008 1.567 1 98.23 301 GLY B N 1
ATOM 5037 C CA . GLY B 1 301 ? -3.964 11.669 2.188 1 98.23 301 GLY B CA 1
ATOM 5038 C C . GLY B 1 301 ? -4.486 10.935 3.409 1 98.23 301 GLY B C 1
ATOM 5039 O O . GLY B 1 301 ? -4.55 9.704 3.421 1 98.23 301 GLY B O 1
ATOM 5040 N N . PHE B 1 302 ? -4.814 11.687 4.416 1 97.87 302 PHE B N 1
ATOM 5041 C CA . PHE B 1 302 ? -5.456 11.166 5.618 1 97.87 302 PHE B CA 1
ATOM 5042 C C . PHE B 1 302 ? -6.946 11.484 5.616 1 97.87 302 PHE B C 1
ATOM 5044 O O . PHE B 1 302 ? -7.346 12.614 5.904 1 97.87 302 PHE B O 1
ATOM 5051 N N . LEU B 1 303 ? -7.708 10.506 5.271 1 96.85 303 LEU B N 1
ATOM 5052 C CA . LEU B 1 303 ? -9.16 10.635 5.295 1 96.85 303 LEU B CA 1
ATOM 5053 C C . LEU B 1 303 ? -9.722 10.207 6.646 1 96.85 303 LEU B C 1
ATOM 5055 O O . LEU B 1 303 ? -10.1 9.047 6.827 1 96.85 303 LEU B O 1
ATOM 5059 N N . ASN B 1 304 ? -9.891 11.113 7.497 1 95.13 304 ASN B N 1
ATO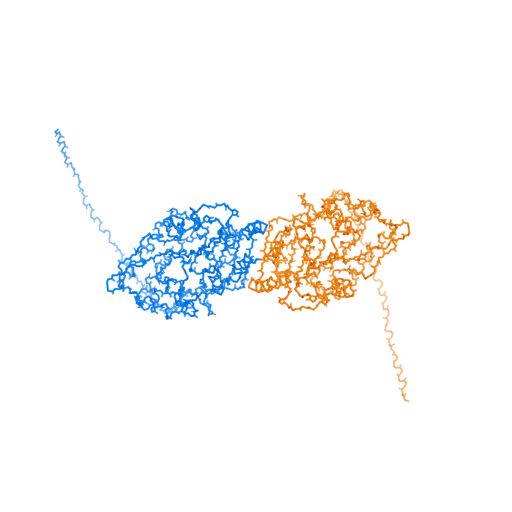M 5060 C CA . ASN B 1 304 ? -10.142 10.832 8.906 1 95.13 304 ASN B CA 1
ATOM 5061 C C . ASN B 1 304 ? -11.619 10.552 9.168 1 95.13 304 ASN B C 1
ATOM 5063 O O . ASN B 1 304 ? -11.967 9.908 10.159 1 95.13 304 ASN B O 1
ATOM 5067 N N . ASP B 1 305 ? -12.452 11.1 8.338 1 89.6 305 ASP B N 1
ATOM 5068 C CA . ASP B 1 305 ? -13.885 10.905 8.529 1 89.6 305 ASP B CA 1
ATOM 5069 C C . ASP B 1 305 ? -14.615 10.843 7.189 1 89.6 305 ASP B C 1
ATOM 5071 O O . ASP B 1 305 ? -14.14 11.389 6.191 1 89.6 305 ASP B O 1
ATOM 5075 N N . GLY B 1 306 ? -15.681 10.065 7.205 1 87.73 306 GLY B N 1
ATOM 5076 C CA . GLY B 1 306 ? -16.519 9.995 6.018 1 87.73 306 GLY B CA 1
ATOM 5077 C C . GLY B 1 306 ? -15.881 9.219 4.882 1 87.73 306 GLY B C 1
ATOM 5078 O O . GLY B 1 306 ? -15.927 9.648 3.727 1 87.73 306 GLY B O 1
ATOM 5079 N N . ALA B 1 307 ? -15.188 8.168 5.148 1 86.91 307 ALA B N 1
ATOM 5080 C CA . ALA B 1 307 ? -14.431 7.386 4.174 1 86.91 307 ALA B CA 1
ATOM 5081 C C . ALA B 1 307 ? -15.338 6.876 3.058 1 86.91 307 ALA B C 1
ATOM 5083 O O . ALA B 1 307 ? -14.971 6.924 1.881 1 86.91 307 ALA B O 1
ATOM 5084 N N . ASP B 1 308 ? -16.488 6.441 3.32 1 84.93 308 ASP B N 1
ATOM 5085 C CA . ASP B 1 308 ? -17.393 5.875 2.325 1 84.93 308 ASP B CA 1
ATOM 5086 C C . ASP B 1 308 ? -17.804 6.926 1.296 1 84.93 308 ASP B C 1
ATOM 5088 O O . ASP B 1 308 ? -17.865 6.639 0.098 1 84.93 308 ASP B O 1
ATOM 5092 N N . GLU B 1 309 ? -17.982 8.098 1.798 1 87.79 309 GLU B N 1
ATOM 5093 C CA . GLU B 1 309 ? -18.522 9.148 0.939 1 87.79 309 GLU B CA 1
ATOM 5094 C C . GLU B 1 309 ? -17.407 9.88 0.197 1 87.79 309 GLU B C 1
ATOM 5096 O O . GLU B 1 309 ? -17.599 10.327 -0.936 1 87.79 309 GLU B O 1
ATOM 5101 N N . LYS B 1 310 ? -16.236 9.978 0.798 1 92.02 310 LYS B N 1
ATOM 5102 C CA . LYS B 1 310 ? -15.228 10.907 0.296 1 92.02 310 LYS B CA 1
ATOM 5103 C C . LYS B 1 310 ? -14.054 10.16 -0.329 1 92.02 310 LYS B C 1
ATOM 5105 O O . LYS B 1 310 ? -13.17 10.774 -0.93 1 92.02 310 LYS B O 1
ATOM 5110 N N . LEU B 1 311 ? -14.017 8.907 -0.26 1 94.35 311 LEU B N 1
ATOM 5111 C CA . LEU B 1 311 ? -12.854 8.122 -0.657 1 94.35 311 LEU B CA 1
ATOM 5112 C C . LEU B 1 311 ? -12.507 8.367 -2.122 1 94.35 311 LEU B C 1
ATOM 5114 O O . LEU B 1 311 ? -11.343 8.596 -2.459 1 94.35 311 LEU B O 1
ATOM 5118 N N . ASP B 1 312 ? -13.469 8.355 -2.95 1 93.15 312 ASP B N 1
ATOM 5119 C CA . ASP B 1 312 ? -13.223 8.515 -4.38 1 93.15 312 ASP B CA 1
ATOM 5120 C C . ASP B 1 312 ? -12.572 9.863 -4.679 1 93.15 312 ASP B C 1
ATOM 5122 O O . ASP B 1 312 ? -11.662 9.949 -5.506 1 93.15 312 ASP B O 1
ATOM 5126 N N . GLN B 1 313 ? -13.062 10.877 -4.058 1 92.69 313 GLN B N 1
ATOM 5127 C CA . GLN B 1 313 ? -12.498 12.208 -4.26 1 92.69 313 GLN B CA 1
ATOM 5128 C C . GLN B 1 313 ? -11.041 12.262 -3.809 1 92.69 313 GLN B C 1
ATOM 5130 O O . GLN B 1 313 ? -10.2 12.863 -4.48 1 92.69 313 GLN B O 1
ATOM 5135 N N . TYR B 1 314 ? -10.779 11.661 -2.735 1 95.88 314 TYR B N 1
ATOM 5136 C CA . TYR B 1 314 ? -9.413 11.632 -2.224 1 95.88 314 TYR B CA 1
ATOM 5137 C C . TYR B 1 314 ? -8.5 10.843 -3.154 1 95.88 314 TYR B C 1
ATOM 5139 O O . TYR B 1 314 ? -7.366 11.252 -3.415 1 95.88 314 TYR B O 1
ATOM 5147 N N . LEU B 1 315 ? -9.004 9.722 -3.656 1 96.1 315 LEU B N 1
ATOM 5148 C CA . LEU B 1 315 ? -8.205 8.863 -4.524 1 96.1 315 LEU B CA 1
ATOM 5149 C C . LEU B 1 315 ? -7.896 9.561 -5.844 1 96.1 315 LEU B C 1
ATOM 5151 O O . LEU B 1 315 ? -6.963 9.174 -6.552 1 96.1 315 LEU B O 1
ATOM 5155 N N . GLN B 1 316 ? -8.588 10.614 -6.153 1 94.67 316 GLN B N 1
ATOM 5156 C CA . GLN B 1 316 ? -8.316 11.395 -7.355 1 94.67 316 GLN B CA 1
ATOM 5157 C C . GLN B 1 316 ? -7.196 12.403 -7.113 1 94.67 316 GLN B C 1
ATOM 5159 O O . GLN B 1 316 ? -6.572 12.884 -8.061 1 94.67 316 GLN B O 1
ATOM 5164 N N . ARG B 1 317 ? -6.97 12.682 -5.863 1 94.27 317 ARG B N 1
ATOM 5165 C CA . ARG B 1 317 ? -6.039 13.765 -5.561 1 94.27 317 ARG B CA 1
ATOM 5166 C C . ARG B 1 317 ? -4.78 13.232 -4.886 1 94.27 317 ARG B C 1
ATOM 5168 O O . ARG B 1 317 ? -3.73 13.877 -4.922 1 94.27 317 ARG B O 1
ATOM 5175 N N . PHE B 1 318 ? -4.884 12.11 -4.243 1 97.29 318 PHE B N 1
ATOM 5176 C CA . PHE B 1 318 ? -3.775 11.508 -3.513 1 97.29 318 PHE B CA 1
ATOM 5177 C C . PHE B 1 318 ? -3.408 10.153 -4.107 1 97.29 318 PHE B C 1
ATOM 5179 O O . PHE B 1 318 ? -4.276 9.431 -4.603 1 97.29 318 PHE B O 1
ATOM 5186 N N . ASP B 1 319 ? -2.141 9.811 -4.07 1 97.89 319 ASP B N 1
ATOM 5187 C CA . ASP B 1 319 ? -1.67 8.51 -4.535 1 97.89 319 ASP B CA 1
ATOM 5188 C C . ASP B 1 319 ? -2.03 7.408 -3.541 1 97.89 319 ASP B C 1
ATOM 5190 O O . ASP B 1 319 ? -2.336 6.282 -3.939 1 97.89 319 ASP B O 1
ATOM 5194 N N . VAL B 1 320 ? -1.956 7.681 -2.269 1 98.38 320 VAL B N 1
ATOM 5195 C CA . VAL B 1 320 ? -2.27 6.786 -1.161 1 98.38 320 VAL B CA 1
ATOM 5196 C C . VAL B 1 320 ? -3.252 7.466 -0.209 1 98.38 320 VAL B C 1
ATOM 5198 O O . VAL B 1 320 ? -3.086 8.64 0.129 1 98.38 320 VAL B O 1
ATOM 5201 N N . VAL B 1 321 ? -4.263 6.735 0.16 1 98.37 321 VAL B N 1
ATOM 5202 C CA . VAL B 1 321 ? -5.227 7.274 1.114 1 98.37 321 VAL B CA 1
ATOM 5203 C C . VAL B 1 321 ? -5.298 6.371 2.344 1 98.37 321 VAL B C 1
ATOM 5205 O O . VAL B 1 321 ? -5.504 5.161 2.222 1 98.37 321 VAL B O 1
ATOM 5208 N N . LEU B 1 322 ? -5.057 6.944 3.482 1 98.32 322 LEU B N 1
ATOM 5209 C CA . LEU B 1 322 ? -5.213 6.295 4.779 1 98.32 322 LEU B CA 1
ATOM 5210 C C . LEU B 1 322 ? -6.508 6.735 5.455 1 98.32 322 LEU B C 1
ATOM 5212 O O . LEU B 1 322 ? -6.755 7.932 5.612 1 98.32 322 LEU B O 1
ATOM 5216 N N . THR B 1 323 ? -7.326 5.784 5.891 1 96.98 323 THR B N 1
ATOM 5217 C CA . THR B 1 323 ? -8.649 6.145 6.39 1 96.98 323 THR B CA 1
ATOM 5218 C C . THR B 1 323 ? -8.731 5.945 7.9 1 96.98 323 THR B C 1
ATOM 5220 O O . THR B 1 323 ? -7.831 5.357 8.503 1 96.98 323 THR B O 1
ATOM 5223 N N . ASN B 1 324 ? -9.71 6.534 8.505 1 95.25 324 ASN B N 1
ATOM 5224 C CA . ASN B 1 324 ? -10.141 6.294 9.878 1 95.25 324 ASN B CA 1
ATOM 5225 C C . ASN B 1 324 ? -9.036 6.62 10.879 1 95.25 324 ASN B C 1
ATOM 5227 O O . ASN B 1 324 ? -8.735 5.815 11.762 1 95.25 324 ASN B O 1
ATOM 5231 N N . ASP B 1 325 ? -8.401 7.735 10.627 1 95.68 325 ASP B N 1
ATOM 5232 C CA . ASP B 1 325 ? -7.442 8.299 11.572 1 95.68 325 ASP B CA 1
ATOM 5233 C C . ASP B 1 325 ? -6.26 7.356 11.783 1 95.68 325 ASP B C 1
ATOM 5235 O O . ASP B 1 325 ? -5.902 7.046 12.922 1 95.68 325 ASP B O 1
ATOM 5239 N N . SER B 1 326 ? -5.736 6.909 10.687 1 95.6 326 SER B N 1
ATOM 5240 C CA . SER B 1 326 ? -4.589 6.007 10.656 1 95.6 326 SER B CA 1
ATOM 5241 C C . SER B 1 326 ? -3.365 6.647 11.302 1 95.6 326 SER B C 1
ATOM 5243 O O . SER B 1 326 ? -3.304 7.869 11.452 1 95.6 326 SER B O 1
ATOM 5245 N N . SER B 1 327 ? -2.391 5.809 11.73 1 97.24 327 SER B N 1
ATOM 5246 C CA . SER B 1 327 ? -1.093 6.274 12.209 1 97.24 327 SER B CA 1
ATOM 5247 C C . SER B 1 327 ? -0.194 6.691 11.05 1 97.24 327 SER B C 1
ATOM 5249 O O . SER B 1 327 ? -0.607 6.645 9.889 1 97.24 327 SER B O 1
ATOM 5251 N N . LEU B 1 328 ? 1.028 7.132 11.419 1 98.21 328 LEU B N 1
ATOM 5252 C CA . LEU B 1 328 ? 2.026 7.488 10.416 1 98.21 328 LEU B CA 1
ATOM 5253 C C . LEU B 1 328 ? 2.941 6.306 10.116 1 98.21 328 LEU B C 1
ATOM 5255 O O . LEU B 1 328 ? 3.901 6.437 9.353 1 98.21 328 LEU B O 1
ATOM 5259 N N . LEU B 1 329 ? 2.647 5.142 10.607 1 96.84 329 LEU B N 1
ATOM 5260 C CA . LEU B 1 329 ? 3.542 3.997 10.484 1 96.84 329 LEU B CA 1
ATOM 5261 C C . LEU B 1 329 ? 3.705 3.588 9.024 1 96.84 329 LEU B C 1
ATOM 5263 O O . LEU B 1 329 ? 4.806 3.238 8.592 1 96.84 329 LEU B O 1
ATOM 5267 N N . PRO B 1 330 ? 2.646 3.601 8.215 1 96.27 330 PRO B N 1
ATOM 5268 C CA . PRO B 1 330 ? 2.844 3.303 6.795 1 96.27 330 PRO B CA 1
ATOM 5269 C C . PRO B 1 330 ? 3.793 4.285 6.112 1 96.27 330 PRO B C 1
ATOM 5271 O O . PRO B 1 330 ? 4.593 3.887 5.261 1 96.27 330 PRO B O 1
ATOM 5274 N N . VAL B 1 331 ? 3.699 5.537 6.474 1 97.05 331 VAL B N 1
ATOM 5275 C CA . VAL B 1 331 ? 4.592 6.552 5.925 1 97.05 331 VAL B CA 1
ATOM 5276 C C . VAL B 1 331 ? 6.023 6.288 6.39 1 97.05 331 VAL B C 1
ATOM 5278 O O . VAL B 1 331 ? 6.968 6.408 5.607 1 97.05 331 VAL B O 1
ATOM 5281 N N . GLU B 1 332 ? 6.15 5.987 7.697 1 95.79 332 GLU B N 1
ATOM 5282 C CA . GLU B 1 332 ? 7.457 5.661 8.26 1 95.79 332 GLU B CA 1
ATOM 5283 C C . GLU B 1 332 ? 8.099 4.489 7.523 1 95.79 332 GLU B C 1
ATOM 5285 O O . GLU B 1 332 ? 9.304 4.499 7.26 1 95.79 332 GLU B O 1
ATOM 5290 N N . LEU B 1 333 ? 7.315 3.509 7.216 1 93.13 333 LEU B N 1
ATOM 5291 C CA . LEU B 1 333 ? 7.806 2.35 6.479 1 93.13 333 LEU B CA 1
ATOM 5292 C C . LEU B 1 333 ? 8.35 2.763 5.116 1 93.13 333 LEU B C 1
ATOM 5294 O O . LEU B 1 333 ? 9.418 2.304 4.704 1 93.13 333 LEU B O 1
ATOM 5298 N N . LEU B 1 334 ? 7.596 3.596 4.375 1 91.87 334 LEU B N 1
ATOM 5299 C CA . LEU B 1 334 ? 8.026 4.069 3.063 1 91.87 334 LEU B CA 1
ATOM 5300 C C . LEU B 1 334 ? 9.379 4.766 3.154 1 91.87 334 LEU B C 1
ATOM 5302 O O . LEU B 1 334 ? 10.272 4.506 2.345 1 91.87 334 LEU B O 1
ATOM 5306 N N . LEU B 1 335 ? 9.531 5.56 4.166 1 92.13 335 LEU B N 1
ATOM 5307 C CA . LEU B 1 335 ? 10.762 6.325 4.332 1 92.13 335 LEU B CA 1
ATOM 5308 C C . LEU B 1 335 ? 11.909 5.421 4.769 1 92.13 335 LEU B C 1
ATOM 5310 O O . LEU B 1 335 ? 13.058 5.632 4.373 1 92.13 335 LEU B O 1
ATOM 5314 N N . HIS B 1 336 ? 11.56 4.498 5.567 1 85.97 336 HIS B N 1
ATOM 5315 C CA . HIS B 1 336 ? 12.563 3.531 5.999 1 85.97 336 HIS B CA 1
ATOM 5316 C C . HIS B 1 336 ? 13.187 2.814 4.806 1 85.97 336 HIS B C 1
ATOM 5318 O O . HIS B 1 336 ? 14.381 2.509 4.815 1 85.97 336 HIS B O 1
ATOM 5324 N N . GLN B 1 337 ? 12.432 2.672 3.834 1 79.68 337 GLN B N 1
ATOM 5325 C CA . GLN B 1 337 ? 12.839 1.931 2.645 1 79.68 337 GLN B CA 1
ATOM 5326 C C . GLN B 1 337 ? 13.828 2.735 1.807 1 79.68 337 GLN B C 1
ATOM 5328 O O . GLN B 1 337 ? 14.588 2.168 1.019 1 79.68 337 GLN B O 1
ATOM 5333 N N . ILE B 1 338 ? 13.767 4.004 1.909 1 80.1 338 ILE B N 1
ATOM 5334 C CA . ILE B 1 338 ? 14.678 4.858 1.155 1 80.1 338 ILE B CA 1
ATOM 5335 C C . ILE B 1 338 ? 16.047 4.875 1.831 1 80.1 338 ILE B C 1
ATOM 5337 O O . ILE B 1 338 ? 17.073 5.031 1.164 1 80.1 338 ILE B O 1
ATOM 5341 N N . GLN B 1 339 ? 16.102 4.715 3.144 1 73.84 339 GLN B N 1
ATOM 5342 C CA . GLN B 1 339 ? 17.33 4.814 3.927 1 73.84 339 GLN B CA 1
ATOM 5343 C C . GLN B 1 339 ? 18.248 3.624 3.662 1 73.84 339 GLN B C 1
ATOM 5345 O O . GLN B 1 339 ? 19.472 3.746 3.752 1 73.84 339 GLN B O 1
ATOM 5350 N N . GLN B 1 340 ? 17.652 2.437 3.288 1 62.38 340 GLN B N 1
ATOM 5351 C CA . GLN B 1 340 ? 18.475 1.239 3.165 1 62.38 340 GLN B CA 1
ATOM 5352 C C . GLN B 1 340 ? 19.228 1.222 1.838 1 62.38 340 GLN B C 1
ATOM 5354 O O . GLN B 1 340 ? 20.404 0.856 1.79 1 62.38 340 GLN B O 1
#

Sequence (680 aa):
MLGLRHLARASPLFSAGLALAGAAATVSSLANSSVARSESSSSHRRPPGKPMMFVRDPDDFARKWKKISTERLDKLIVIADFDYTLTPAYKPTDDQALSSHSLLMESEALGPQAETVAREIFEKYFPIEQSATLTKEEKLPFMIEWWTKTHELMIQHGVSKSAVKKAVEESDITLREGFMEIFDLLARENVPTLIFSAGLYDVIHAVLDKEYAKTPAKTPPKNVHVISNMMRFDENDKVVGFDGTLIHSLNKNASALVKTAFWKQCQLEKRHNILLLGDSLGDANMANGLDFKEDEIVRIGFLNDGADEKLDQYLQRFDVVLTNDSSLLPVELLLHQIQQMLGLRHLARASPLFSAGLALAGAAATVSSLANSSVARSESSSSHRRPPGKPMMFVRDPDDFARKWKKISTERLDKLIVIADFDYTLTPAYKPTDDQALSSHSLLMESEALGPQAETVAREIFEKYFPIEQSATLTKEEKLPFMIEWWTKTHELMIQHGVSKSAVKKAVEESDITLREGFMEIFDLLARENVPTLIFSAGLYDVIHAVLDKEYAKTPAKTPPKNVHVISNMMRFDENDKVVGFDGTLIHSLNKNASALVKTAFWKQCQLEKRHNILLLGDSLGDANMANGLDFKEDEIVRIGFLNDGADEKLDQYLQRFDVVLTNDSSLLPVELLLHQIQQ

Secondary structure (DSSP, 8-state):
--------------------------------------------PPPSS---EEES-HHHHHHHHHHHHHH-GGGEEEEE--TTTTS-SB-TTSSBPPPHHHHHHTSTTT-HHHHHHHHHHHHHHHHHHH-SSS-HHHHHHHHHHHHHHHHHHHHHTT-BHHHHHHHHHHS---PPTTHHHHHHHHHHTT--EEEEEEEEHHHHHHHHHHHHTTSTT-S--TTEEEEEEEEEE-TTSBEEEEESSPP-TTT-SGGGTTTSHHHHHHHHHT--EEEEEESSGGGGGTTBTB---GGGEEEEEEE-S-HHHHHHHHHHH-SEEEESS--SHHHHHHHHHHH-/--------------------------------------------PPPSS---EEES-HHHHHHHHHHHHHH-GGGEEEEE--TTTTS-SB-TTSSBPPPHHHHHHTSTTT-HHHHHHHHHHHHHHHHHHH-SSS-HHHHHHHHHHHHHHHHHHHHHTT-BHHHHHHHHHHS---PPTTHHHHHHHHHHTT--EEEEEEEEHHHHHHHHHHHHTTSTT-S--TTEEEEEEEEEE-TTSBEEEEESSPP-TTT-SHHHHTTSHHHHHHHHHT--EEEEEESSGGGGGTTBTB---GGGEEEEEEE-S-HHHHHHHHHHH-SEEEESS--SHHHHHHHHHHH-

InterPro domains:
  IPR006434 Pyrimidine 5'-nucleotidase, eukaryotic [PF05822] (93-338)
  IPR006434 Pyrimidine 5'-nucleotidase, eukaryotic [SFLDG01128] (52-339)
  IPR023214 HAD superfamily [G3DSA:3.40.50.1000] (55-331)
  IPR036412 HAD-like superfamily [SSF56784] (53-332)

pLDDT: mean 82.04, std 23.77, range [14.41, 98.59]

Solvent-accessible surface area (backbone atoms only — not comparable to full-atom values): 37398 Å² total; per-residue (Å²): 134,88,73,93,75,90,80,87,85,90,86,88,75,88,69,86,74,81,82,80,78,80,80,82,76,76,76,72,81,75,74,78,69,73,65,74,70,70,75,70,70,75,67,60,52,61,67,89,74,72,31,33,33,39,23,54,47,36,57,61,51,26,55,29,50,47,53,45,38,72,63,27,55,76,26,36,35,38,40,26,31,40,70,42,46,44,18,46,50,46,40,97,86,30,40,60,39,62,39,50,56,51,44,48,34,70,22,79,44,45,32,80,66,38,36,57,54,51,49,53,52,45,69,64,42,49,62,55,74,68,38,83,82,57,50,70,78,70,39,44,64,53,54,51,49,51,53,49,52,56,51,48,53,44,34,75,48,44,32,30,62,67,38,50,50,50,38,54,70,72,43,86,74,57,67,28,57,41,47,68,64,41,52,50,51,32,47,76,60,62,25,47,30,36,38,52,33,57,41,36,35,63,46,51,50,43,48,46,35,59,58,24,52,76,42,94,73,42,47,73,56,85,39,58,40,78,48,36,33,28,70,32,60,49,96,85,34,27,30,73,48,64,50,80,69,87,43,39,74,89,53,49,23,23,82,68,35,65,87,33,73,64,44,51,49,38,62,73,62,62,37,43,31,37,42,36,40,17,47,50,81,54,45,67,41,41,63,42,78,59,82,63,54,78,67,29,51,48,34,39,29,32,35,52,65,60,50,88,80,44,41,68,65,46,49,74,63,20,54,31,38,32,24,49,55,51,64,36,37,49,58,35,39,58,53,52,35,32,73,60,141,90,82,85,71,89,80,83,81,79,79,81,78,84,70,86,73,77,77,78,78,80,79,81,74,77,78,73,81,75,75,77,68,74,65,72,71,70,75,69,71,75,68,58,52,61,67,88,73,72,31,32,32,38,24,54,48,39,57,60,51,25,55,28,48,45,54,45,37,72,63,27,56,75,26,35,34,37,40,28,32,41,70,41,45,44,20,46,49,46,40,98,86,30,38,60,38,65,38,50,55,52,42,50,35,70,23,80,43,45,33,80,67,37,35,58,52,51,49,53,52,45,68,64,43,50,62,57,74,68,38,83,83,56,49,70,78,70,37,43,65,53,55,52,49,52,52,50,52,54,52,48,51,42,35,76,50,45,31,30,62,67,39,49,48,49,39,52,71,72,43,87,74,57,68,27,57,40,47,66,63,40,53,50,51,31,48,76,62,61,24,48,29,35,38,51,31,55,40,34,34,63,46,49,50,42,49,46,35,59,59,24,52,76,41,94,73,41,48,72,56,86,39,57,41,77,50,36,32,29,71,31,59,49,95,84,35,27,30,73,47,65,50,79,69,87,44,38,75,89,52,47,24,23,81,68,37,66,85,33,74,64,46,50,49,36,64,73,62,62,36,43,31,36,42,37,39,18,46,51,82,54,45,67,40,42,62,41,78,58,79,63,54,79,67,31,52,47,33,38,30,33,36,51,64,61,50,88,80,43,41,68,63,46,49,74,63,21,54,30,40,31,24,50,54,51,64,36,37,50,59,34,39,58,53,53,34,30,75,61

Foldseek 3Di:
DDDDDDDDDDDDDPPPPPDPDDPDDPPPPPPPPPPVPPPCPVQVFQDDDDKDKDFPDVVLVVLLLVVVLVVFLLQEAEEEEDFCWQWPQADPVRGGADDLLRLCQVAPQLHDVSVVVLVVLCVVLVCLVVDPVDDLVRNVVSQVVSLVVSQVSQQVSFGFLVRLLVSLVPGPTDTFPPNVLVQVVCLVSLHQYEHQYLHEPSNSLSNQLVVCCPDPVSHRHPSYHYDYWYFDADPVRTGNGTDDDRDGLSPLACVSVPPDPSLVVSVVSVRAAYEFIEADLSSLHNHPNPDYDPSRYAYEYEPQDDCVNCVVVCSVRGSMYIYNRDGCVVVSVSNVSSND/DDPDDPDDDPDDDPPPPPPPDDPDPPPPPPDPPPPVPPVCPVQVFQDDDDKDKDFLDVVLVVLLLVVVLVVFLLQEAEEEEDFCWQWNQADPVRTGADDLLRLCQVAPQLHDVSVVVLVVLCVVLVCLVPDPVDDLVRNVVSQVVSLVVSQVSQQVSFGFLVRLLVSLVPGPTDTFPPNVLVQVVCLVVLHQYEHQYLHEPSNSLSNQLVVCCPDPVSHRHPSYHYDYWYFDADPVRTGNGTDDDRDGLSPLAQVSVPPDPSLVVSVVSVRAAYEFIEADLSSLHNHPNPDYDPSRYAYEYEPQDDCVNCVVVCSVRGSMYIYNRDGCVVVSVSNVSSND